Protein AF-A0A2D6B0T8-F1 (afdb_monomer_lite)

Structure (mmCIF, N/CA/C/O backbone):
data_AF-A0A2D6B0T8-F1
#
_entry.id   AF-A0A2D6B0T8-F1
#
loop_
_atom_site.group_PDB
_atom_site.id
_atom_site.type_symbol
_atom_site.label_atom_id
_atom_site.label_alt_id
_atom_site.label_comp_id
_atom_site.label_asym_id
_atom_site.label_entity_id
_atom_site.label_seq_id
_atom_site.pdbx_PDB_ins_code
_atom_site.Cartn_x
_atom_site.Cartn_y
_atom_site.Cartn_z
_atom_site.occupancy
_atom_site.B_iso_or_equiv
_atom_site.auth_seq_id
_atom_site.auth_comp_id
_atom_site.auth_asym_id
_atom_site.auth_atom_id
_atom_site.pdbx_PDB_model_num
ATOM 1 N N . MET A 1 1 ? 1.623 -26.929 58.818 1.00 30.45 1 MET A N 1
ATOM 2 C CA . MET A 1 1 ? 1.074 -25.916 59.739 1.00 30.45 1 MET A CA 1
ATOM 3 C C . MET A 1 1 ? -0.179 -25.364 59.092 1.00 30.45 1 MET A C 1
ATOM 5 O O . MET A 1 1 ? -0.051 -24.867 57.980 1.00 30.45 1 MET A O 1
ATOM 9 N N . PRO A 1 2 ? -1.366 -25.533 59.687 1.00 33.03 2 PRO A N 1
ATOM 10 C CA . PRO A 1 2 ? -2.569 -24.894 59.185 1.00 33.03 2 PRO A CA 1
ATOM 11 C C . PRO A 1 2 ? -2.596 -23.467 59.741 1.00 33.03 2 PRO A C 1
ATOM 13 O O . PRO A 1 2 ? -2.648 -23.282 60.954 1.00 33.03 2 PRO A O 1
ATOM 16 N N . THR A 1 3 ? -2.478 -22.462 58.880 1.00 31.92 3 THR A N 1
ATOM 17 C CA . THR A 1 3 ? -2.770 -21.075 59.255 1.00 31.92 3 THR A CA 1
ATOM 18 C C . THR A 1 3 ? -4.217 -20.792 58.892 1.00 31.92 3 THR A C 1
ATOM 20 O O . THR A 1 3 ? -4.552 -20.694 57.716 1.00 31.92 3 THR A O 1
ATOM 23 N N . ASP A 1 4 ? -5.029 -20.772 59.944 1.00 30.12 4 ASP A N 1
ATOM 24 C CA . ASP A 1 4 ? -6.315 -20.103 60.127 1.00 30.12 4 ASP A CA 1
ATOM 25 C C . ASP A 1 4 ? -6.975 -19.456 58.900 1.00 30.12 4 ASP A C 1
ATOM 27 O O . ASP A 1 4 ? -6.597 -18.384 58.427 1.00 30.12 4 ASP A O 1
ATOM 31 N N . SER A 1 5 ? -8.052 -20.102 58.463 1.00 32.97 5 SER A N 1
ATOM 32 C CA . SER A 1 5 ? -9.133 -19.556 57.653 1.00 32.97 5 SER A CA 1
ATOM 33 C C . SER A 1 5 ? -10.165 -18.879 58.565 1.00 32.97 5 SER A C 1
ATOM 35 O O . SER A 1 5 ? -11.234 -19.438 58.815 1.00 32.97 5 SER A O 1
ATOM 37 N N . THR A 1 6 ? -9.844 -17.703 59.107 1.00 32.09 6 THR A N 1
ATOM 38 C CA . THR A 1 6 ? -10.775 -16.936 59.949 1.00 32.09 6 THR A CA 1
ATOM 39 C C . THR A 1 6 ? -10.762 -15.443 59.601 1.00 32.09 6 THR A C 1
ATOM 41 O O . THR A 1 6 ? -9.806 -14.722 59.863 1.00 32.09 6 THR A O 1
ATOM 44 N N . ASN A 1 7 ? -11.883 -14.992 59.025 1.00 36.44 7 ASN A N 1
ATOM 45 C CA . ASN A 1 7 ? -12.397 -13.619 59.019 1.00 36.44 7 ASN A CA 1
ATOM 46 C C . ASN A 1 7 ? -11.460 -12.508 58.528 1.00 36.44 7 ASN A C 1
ATOM 48 O O . ASN A 1 7 ? -11.056 -11.627 59.288 1.00 36.44 7 ASN A O 1
ATOM 52 N N . VAL A 1 8 ? -11.252 -12.448 57.214 1.00 40.03 8 VAL A N 1
ATOM 53 C CA . VAL A 1 8 ? -11.070 -11.147 56.566 1.00 40.03 8 VAL A CA 1
ATOM 54 C C . VAL A 1 8 ? -12.461 -10.699 56.136 1.00 40.03 8 VAL A C 1
ATOM 56 O O . VAL A 1 8 ? -12.927 -11.075 55.070 1.00 40.03 8 VAL A O 1
ATOM 59 N N . LEU A 1 9 ? -13.137 -9.902 56.967 1.00 44.66 9 LEU A N 1
ATOM 60 C CA . LEU A 1 9 ? -14.107 -8.940 56.442 1.00 44.66 9 LEU A CA 1
ATOM 61 C C . LEU A 1 9 ? -13.313 -8.096 55.443 1.00 44.66 9 LEU A C 1
ATOM 63 O O . LEU A 1 9 ? -12.514 -7.243 55.843 1.00 44.66 9 LEU A O 1
ATOM 67 N N . ILE A 1 10 ? -13.405 -8.440 54.160 1.00 55.12 10 ILE A N 1
ATOM 68 C CA . ILE A 1 10 ? -12.682 -7.735 53.114 1.00 55.12 10 ILE A CA 1
ATOM 69 C C . ILE A 1 10 ? -13.299 -6.345 53.076 1.00 55.12 10 ILE A C 1
ATOM 71 O O . ILE A 1 10 ? -14.408 -6.152 52.592 1.00 55.12 10 ILE A O 1
ATOM 75 N N . ASP A 1 11 ? -12.575 -5.379 53.639 1.00 75.81 11 ASP A N 1
ATOM 76 C CA . ASP A 1 11 ? -12.868 -3.965 53.477 1.00 75.81 11 ASP A CA 1
ATOM 77 C C . ASP A 1 11 ? -13.049 -3.706 51.981 1.00 75.81 11 ASP A C 1
ATOM 79 O O . ASP A 1 11 ? -12.097 -3.795 51.196 1.00 75.81 11 ASP A O 1
ATOM 83 N N . PHE A 1 12 ? -14.289 -3.434 51.579 1.00 82.31 12 PHE A N 1
ATOM 84 C CA . PHE A 1 12 ? -14.646 -3.281 50.178 1.00 82.31 12 PHE A CA 1
ATOM 85 C C . PHE A 1 12 ? -13.827 -2.172 49.506 1.00 82.31 12 PHE A C 1
ATOM 87 O O . PHE A 1 12 ? -13.569 -2.241 48.306 1.00 82.31 12 PHE A O 1
ATOM 94 N N . LYS A 1 13 ? -13.331 -1.191 50.277 1.00 84.19 13 LYS A N 1
ATOM 95 C CA . LYS A 1 13 ? -12.446 -0.125 49.790 1.00 84.19 13 LYS A CA 1
ATOM 96 C C . LYS A 1 13 ? -11.093 -0.695 49.366 1.00 84.19 13 LYS A C 1
ATOM 98 O O . LYS A 1 13 ? -10.572 -0.326 48.316 1.00 84.19 13 LYS A O 1
ATOM 103 N N . LYS A 1 14 ? -10.537 -1.638 50.136 1.00 82.56 14 LYS A N 1
ATOM 104 C CA . LYS A 1 14 ? -9.300 -2.350 49.768 1.00 82.56 14 LYS A CA 1
ATOM 105 C C . LYS A 1 14 ? -9.521 -3.251 48.562 1.00 82.56 14 LYS A C 1
ATOM 107 O O . LYS A 1 14 ? -8.689 -3.243 47.661 1.00 82.56 14 LYS A O 1
ATOM 112 N N . TRP A 1 15 ? -10.641 -3.971 48.515 1.00 85.62 15 TRP A N 1
ATOM 113 C CA . TRP A 1 15 ? -10.968 -4.828 47.373 1.00 85.62 15 TRP A CA 1
ATOM 114 C C . TRP A 1 15 ? -11.042 -4.028 46.070 1.00 85.62 15 TRP A C 1
ATOM 116 O O . TRP A 1 15 ? -10.382 -4.377 45.095 1.00 85.62 15 TRP A O 1
ATOM 126 N N . ILE A 1 16 ? -11.754 -2.894 46.078 1.00 84.38 16 ILE A N 1
ATOM 127 C CA . ILE A 1 16 ? -11.833 -1.993 44.922 1.00 84.38 16 ILE A CA 1
ATOM 128 C C . ILE A 1 16 ? -10.436 -1.481 44.530 1.00 84.38 16 ILE A C 1
ATOM 130 O O . ILE A 1 16 ? -10.099 -1.459 43.348 1.00 84.38 16 ILE A O 1
ATOM 134 N N . LEU A 1 17 ? -9.607 -1.091 45.506 1.00 81.38 17 LEU A N 1
ATOM 135 C CA . LEU A 1 17 ? -8.272 -0.540 45.255 1.00 81.38 17 LEU A CA 1
ATOM 136 C C . LEU A 1 17 ? -7.312 -1.553 44.605 1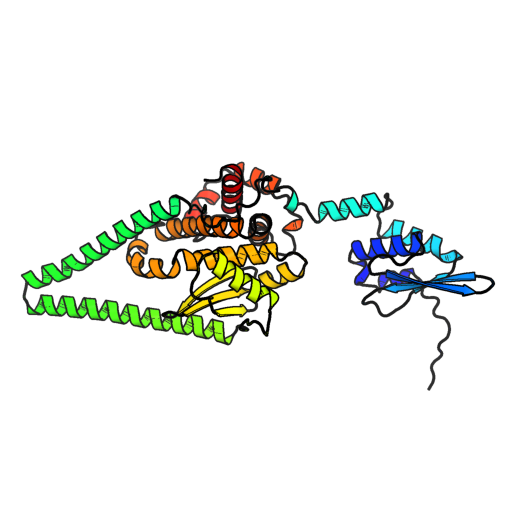.00 81.38 17 LEU A C 1
ATOM 138 O O . LEU A 1 17 ? -6.508 -1.174 43.751 1.00 81.38 17 LEU A O 1
ATOM 142 N N . PHE A 1 18 ? -7.370 -2.827 45.003 1.00 81.19 18 PHE A N 1
ATOM 143 C CA . PHE A 1 18 ? -6.498 -3.879 44.465 1.00 81.19 18 PHE A CA 1
ATOM 144 C C . PHE A 1 18 ? -7.042 -4.533 43.189 1.00 81.19 18 PHE A C 1
ATOM 146 O O . PHE A 1 18 ? -6.281 -5.147 42.429 1.00 81.19 18 PHE A O 1
ATOM 153 N N . ASN A 1 19 ? -8.321 -4.326 42.888 1.00 82.88 19 ASN A N 1
ATOM 154 C CA . ASN A 1 19 ? -8.950 -4.840 41.689 1.00 82.88 19 ASN A CA 1
ATOM 155 C C . ASN A 1 19 ? -8.640 -3.981 40.449 1.00 82.88 19 ASN A C 1
ATOM 157 O O . ASN A 1 19 ? -9.358 -3.052 40.076 1.00 82.88 19 ASN A O 1
ATOM 161 N N . LYS A 1 20 ? -7.567 -4.355 39.742 1.00 80.69 20 LYS A N 1
ATOM 162 C CA . LYS A 1 20 ? -7.127 -3.698 38.497 1.00 80.69 20 LYS A CA 1
ATOM 163 C C . LYS A 1 20 ? -8.172 -3.722 37.375 1.00 80.69 20 LYS A C 1
ATOM 165 O O . LYS A 1 20 ? -8.082 -2.885 36.474 1.00 80.69 20 LYS A O 1
ATOM 170 N N . GLN A 1 21 ? -9.150 -4.634 37.409 1.00 79.19 21 GLN A N 1
ATOM 171 C CA . GLN A 1 21 ? -10.216 -4.689 36.401 1.00 79.19 21 GLN A CA 1
ATOM 172 C C . GLN A 1 21 ? -11.109 -3.442 36.461 1.00 79.19 21 GLN A C 1
ATOM 174 O O . GLN A 1 21 ? -11.619 -3.014 35.429 1.00 79.19 21 GLN A O 1
ATOM 179 N N . LEU A 1 22 ? -11.224 -2.793 37.624 1.00 80.75 22 LEU A N 1
ATOM 180 C CA . LEU A 1 22 ? -12.015 -1.570 37.826 1.00 80.75 22 LEU A CA 1
ATOM 181 C C . LEU A 1 22 ? -11.358 -0.299 37.261 1.00 80.75 22 LEU A C 1
ATOM 183 O O . LEU A 1 22 ? -11.873 0.802 37.433 1.00 80.75 22 LEU A O 1
ATOM 187 N N . SER A 1 23 ? -10.234 -0.436 36.551 1.00 72.69 23 SER A N 1
ATOM 188 C CA . SER A 1 23 ? -9.694 0.638 35.708 1.00 72.69 23 SER A CA 1
ATOM 189 C C . SER A 1 23 ? -10.501 0.846 34.418 1.00 72.69 23 SER A C 1
ATOM 191 O O . SER A 1 23 ? -10.464 1.938 33.846 1.00 72.69 23 SER A O 1
ATOM 193 N N . ASP A 1 24 ? -11.246 -0.170 33.967 1.00 78.00 24 ASP A N 1
ATOM 194 C CA . ASP A 1 24 ? -12.199 -0.051 32.863 1.00 78.00 24 ASP A CA 1
ATOM 195 C C . ASP A 1 24 ? -13.562 0.414 33.395 1.00 78.00 24 ASP A C 1
ATOM 197 O O . ASP A 1 24 ? -14.160 -0.224 34.263 1.00 78.00 24 ASP A O 1
ATOM 201 N N . TYR A 1 25 ? -14.078 1.515 32.846 1.00 81.62 25 TYR A N 1
ATOM 202 C CA . TYR A 1 25 ? -15.366 2.085 33.240 1.00 81.62 25 TYR A CA 1
ATOM 203 C C . TYR A 1 25 ? -16.535 1.116 32.988 1.00 81.62 25 TYR A C 1
ATOM 205 O O . TYR A 1 25 ? -17.531 1.188 33.704 1.00 81.62 25 TYR A O 1
ATOM 213 N N . GLN A 1 26 ? -16.404 0.191 32.021 1.00 82.56 26 GLN A N 1
ATOM 214 C CA . GLN A 1 26 ? -17.383 -0.877 31.791 1.00 82.56 26 GLN A CA 1
ATOM 215 C C . GLN A 1 26 ? -17.471 -1.808 32.998 1.00 82.56 26 GLN A C 1
ATOM 217 O O . GLN A 1 26 ? -18.557 -2.106 33.472 1.00 82.56 26 GLN A O 1
ATOM 222 N N . ASN A 1 27 ? -16.325 -2.230 33.527 1.00 85.31 27 ASN A N 1
ATOM 223 C CA . ASN A 1 27 ? -16.273 -3.145 34.661 1.00 85.31 27 ASN A CA 1
ATOM 224 C C . ASN A 1 27 ? -16.797 -2.479 35.944 1.00 85.31 27 ASN A C 1
ATOM 226 O O . ASN A 1 27 ? -17.411 -3.146 36.771 1.00 85.31 27 ASN A O 1
ATOM 230 N N . VAL A 1 28 ? -16.581 -1.167 36.102 1.00 85.50 28 VAL A N 1
ATOM 231 C CA . VAL A 1 28 ? -17.161 -0.381 37.206 1.00 85.50 28 VAL A CA 1
ATOM 232 C C . VAL A 1 28 ? -18.682 -0.269 37.063 1.00 85.50 28 VAL A C 1
ATOM 234 O O . VAL A 1 28 ? -19.398 -0.433 38.049 1.00 85.50 28 VAL A O 1
ATOM 237 N N . PHE A 1 29 ? -19.180 -0.019 35.848 1.00 86.38 29 PHE A N 1
ATOM 238 C CA . PHE A 1 29 ? -20.616 0.015 35.562 1.00 86.38 29 PHE A CA 1
ATOM 239 C C . PHE A 1 29 ? -21.279 -1.340 35.824 1.00 86.38 29 PHE A C 1
ATOM 241 O O . PHE A 1 29 ? -22.279 -1.400 36.537 1.00 86.38 29 PHE A O 1
ATOM 248 N N . ASP A 1 30 ? -20.686 -2.421 35.310 1.00 86.69 30 ASP A N 1
ATOM 249 C CA . ASP A 1 30 ? -21.180 -3.786 35.482 1.00 86.69 30 ASP A CA 1
ATOM 250 C C . ASP A 1 30 ? -21.247 -4.162 36.967 1.00 86.69 30 ASP A C 1
ATOM 252 O O . ASP A 1 30 ? -22.259 -4.685 37.428 1.00 86.69 30 ASP A O 1
ATOM 256 N N . LEU A 1 31 ? -20.205 -3.824 37.737 1.00 87.94 31 LEU A N 1
ATOM 257 C CA . LEU A 1 31 ? -20.165 -4.025 39.185 1.00 87.94 31 LEU A CA 1
ATOM 258 C C . LEU A 1 31 ? -21.269 -3.244 39.902 1.00 87.94 31 LEU A C 1
ATOM 260 O O . LEU A 1 31 ? -21.985 -3.807 40.731 1.00 87.94 31 LEU A O 1
ATOM 264 N N . TYR A 1 32 ? -21.428 -1.959 39.578 1.00 87.75 32 TYR A N 1
ATOM 265 C CA . TYR A 1 32 ? -22.453 -1.125 40.192 1.00 87.75 32 TYR A CA 1
ATOM 266 C C . TYR A 1 32 ? -23.863 -1.663 39.890 1.00 87.75 32 TYR A C 1
ATOM 268 O O . TYR A 1 32 ? -24.665 -1.838 40.809 1.00 87.75 32 TYR A O 1
ATOM 276 N N . LYS A 1 33 ? -24.161 -1.985 38.623 1.00 87.62 33 LYS A N 1
ATOM 277 C CA . LYS A 1 33 ? -25.467 -2.523 38.211 1.00 87.62 33 LYS A CA 1
ATOM 278 C C . LYS A 1 33 ? -25.736 -3.898 38.796 1.00 87.62 33 LYS A C 1
ATOM 280 O O . LYS A 1 33 ? -26.871 -4.152 39.198 1.00 87.62 33 LYS A O 1
ATOM 285 N N . ALA A 1 34 ? -24.718 -4.753 38.891 1.00 86.44 34 ALA A N 1
ATOM 286 C CA . ALA A 1 34 ? -24.867 -6.060 39.508 1.00 86.44 34 ALA A CA 1
ATOM 287 C C . ALA A 1 34 ? -25.347 -5.922 40.959 1.00 86.44 34 ALA A C 1
ATOM 289 O O . ALA A 1 34 ? -26.369 -6.498 41.341 1.00 86.44 34 ALA A O 1
ATOM 290 N N . VAL A 1 35 ? -24.653 -5.098 41.751 1.00 86.25 35 VAL A N 1
ATOM 291 C CA . VAL A 1 35 ? -24.955 -4.908 43.177 1.00 86.25 35 VAL A CA 1
ATOM 292 C C . VAL A 1 35 ? -26.275 -4.157 43.389 1.00 86.25 35 VAL A C 1
ATOM 294 O O . VAL A 1 35 ? -27.063 -4.553 44.246 1.00 86.25 35 VAL A O 1
ATOM 297 N N . GLU A 1 36 ? -26.572 -3.134 42.582 1.00 86.94 36 GLU A N 1
ATOM 298 C CA . GLU A 1 36 ? -27.838 -2.385 42.646 1.00 86.94 36 GLU A CA 1
ATOM 299 C C . GLU A 1 36 ? -29.053 -3.271 42.324 1.00 86.94 36 GLU A C 1
ATOM 301 O O . GLU A 1 36 ? -30.069 -3.220 43.016 1.00 86.94 36 GLU A O 1
ATOM 306 N N . GLN A 1 37 ? -28.952 -4.115 41.292 1.00 85.19 37 GLN A N 1
ATOM 307 C CA . GLN A 1 37 ? -30.053 -4.972 40.838 1.00 85.19 37 GLN A CA 1
ATOM 308 C C . GLN A 1 37 ? -30.110 -6.322 41.562 1.00 85.19 37 GLN A C 1
ATOM 310 O O . GLN A 1 37 ? -31.056 -7.086 41.346 1.00 85.19 37 GLN A O 1
ATOM 315 N N . ARG A 1 38 ? -29.106 -6.626 42.398 1.00 81.81 38 ARG A N 1
ATOM 316 C CA . ARG A 1 38 ? -28.896 -7.924 43.061 1.00 81.81 38 ARG A CA 1
ATOM 317 C C . ARG A 1 38 ? -28.948 -9.106 42.082 1.00 81.81 38 ARG A C 1
ATOM 319 O O . ARG A 1 38 ? -29.508 -10.159 42.387 1.00 81.81 38 ARG A O 1
ATOM 326 N N . LYS A 1 39 ? -28.405 -8.914 40.879 1.00 83.75 39 LYS A N 1
ATOM 327 C CA . LYS A 1 39 ? -28.336 -9.917 39.804 1.00 83.75 39 LYS A CA 1
ATOM 328 C C . LYS A 1 39 ? -26.991 -9.829 39.102 1.00 83.75 39 LYS A C 1
ATOM 330 O O . LYS A 1 39 ? -26.463 -8.735 38.959 1.00 83.75 39 LYS A O 1
ATOM 335 N N . SER A 1 40 ? -26.466 -10.954 38.627 1.00 84.06 40 SER A N 1
ATOM 336 C CA . SER A 1 40 ? -25.253 -10.958 37.803 1.00 84.06 40 SER A CA 1
ATOM 337 C C . SER A 1 40 ? -25.419 -10.029 36.594 1.00 84.06 40 SER A C 1
ATOM 339 O O . SER A 1 40 ? -26.460 -10.048 35.930 1.00 84.06 40 SER A O 1
ATOM 341 N N . HIS A 1 41 ? -24.404 -9.212 36.316 1.00 82.00 41 HIS A N 1
ATOM 342 C CA . HIS A 1 41 ? -24.410 -8.234 35.230 1.00 82.00 41 HIS A CA 1
ATOM 343 C C . HIS A 1 41 ? -23.027 -8.176 34.578 1.00 82.00 41 HIS A C 1
ATOM 345 O O . HIS A 1 41 ? -22.017 -8.011 35.260 1.00 82.00 41 HIS A O 1
ATOM 351 N N . GLY A 1 42 ? -22.982 -8.315 33.250 1.00 83.25 42 GLY A N 1
ATOM 352 C CA . GLY A 1 42 ? -21.732 -8.303 32.489 1.00 83.25 42 GLY A CA 1
ATOM 353 C C . GLY A 1 42 ? -20.737 -9.355 32.988 1.00 83.25 42 GLY A C 1
ATOM 354 O O . GLY A 1 42 ? -21.059 -10.540 33.039 1.00 83.25 42 GLY A O 1
ATOM 355 N N . LYS A 1 43 ? -19.532 -8.906 33.358 1.00 81.00 43 LYS A N 1
ATOM 356 C CA . LYS A 1 43 ? -18.435 -9.756 33.869 1.00 81.00 43 LYS A CA 1
ATOM 357 C C . LYS A 1 43 ? -18.466 -9.994 35.383 1.00 81.00 43 LYS A C 1
ATOM 359 O O . LYS A 1 43 ? -17.483 -10.480 35.949 1.00 81.00 43 LYS A O 1
ATOM 364 N N . VAL A 1 44 ? -19.545 -9.590 36.049 1.00 83.12 44 VAL A N 1
ATOM 365 C CA . VAL A 1 44 ? -19.708 -9.701 37.500 1.00 83.12 44 VAL A CA 1
ATOM 366 C C . VAL A 1 44 ? -20.808 -10.711 37.802 1.00 83.12 44 VAL A C 1
ATOM 368 O O . VAL A 1 44 ? -21.974 -10.518 37.449 1.00 83.12 44 VAL A O 1
ATOM 371 N N . GLU A 1 45 ? -20.422 -11.796 38.463 1.00 82.75 45 GLU A N 1
ATOM 372 C CA . GLU A 1 45 ? -21.310 -12.853 38.924 1.00 82.75 45 GLU A CA 1
ATOM 373 C C . GLU A 1 45 ? -21.639 -12.646 40.405 1.00 82.75 45 GLU A C 1
ATOM 375 O O . GLU A 1 45 ? -20.753 -12.417 41.232 1.00 82.75 45 GLU A O 1
ATOM 380 N N . LEU A 1 46 ? -22.931 -12.702 40.734 1.00 79.69 46 LEU A N 1
ATOM 381 C CA . LEU A 1 46 ? -23.413 -12.596 42.105 1.00 79.69 46 LEU A CA 1
ATOM 382 C C . LEU A 1 46 ? -23.939 -13.937 42.595 1.00 79.69 46 LEU A C 1
ATOM 384 O O . LEU A 1 46 ? -24.856 -14.508 42.002 1.00 79.69 46 LEU A O 1
ATOM 388 N N . LEU A 1 47 ? -23.410 -14.382 43.730 1.00 76.75 47 LEU A N 1
ATOM 389 C CA . LEU A 1 47 ? -23.931 -15.517 44.478 1.00 76.75 47 LEU A CA 1
ATOM 390 C C . LEU A 1 47 ? -24.631 -14.984 45.732 1.00 76.75 47 LEU A C 1
ATOM 392 O O . LEU A 1 47 ? -24.055 -14.231 46.518 1.00 76.75 47 LEU A O 1
ATOM 396 N N . LEU A 1 48 ? -25.907 -15.340 45.879 1.00 69.75 48 LEU A N 1
ATOM 397 C CA . LEU A 1 48 ? -26.740 -14.952 47.015 1.00 69.75 48 LEU A CA 1
ATOM 398 C C . LEU A 1 48 ? -26.694 -16.059 48.063 1.00 69.75 48 LEU A C 1
ATOM 400 O O . LEU A 1 48 ? -27.183 -17.162 47.811 1.00 69.75 48 LEU A O 1
ATOM 404 N N . GLU A 1 49 ? -26.160 -15.752 49.240 1.00 65.81 49 GLU A N 1
ATOM 405 C CA . GLU A 1 49 ? -26.177 -16.663 50.379 1.00 65.81 49 GLU A CA 1
ATOM 406 C C . GLU A 1 49 ? -27.223 -16.172 51.391 1.00 65.81 49 GLU A C 1
ATOM 408 O O . GLU A 1 49 ? -27.122 -15.076 51.946 1.00 65.81 49 GLU A O 1
ATOM 413 N N . ARG A 1 50 ? -28.289 -16.962 51.580 1.00 56.34 50 ARG A N 1
ATOM 414 C CA . ARG A 1 50 ? -29.356 -16.680 52.553 1.00 56.34 50 ARG A CA 1
ATOM 415 C C . ARG A 1 50 ? -29.150 -17.527 53.798 1.00 56.34 50 ARG A C 1
ATOM 417 O O . ARG A 1 50 ? -29.348 -18.737 53.736 1.00 56.34 50 ARG A O 1
ATOM 424 N N . ASN A 1 51 ? -28.850 -16.881 54.921 1.00 52.44 51 ASN A N 1
ATOM 425 C CA . ASN A 1 51 ? -29.013 -17.470 56.248 1.00 52.44 51 ASN A CA 1
ATOM 426 C C . ASN A 1 51 ? -30.242 -16.865 56.941 1.00 52.44 51 ASN A C 1
ATOM 428 O O . ASN A 1 51 ? -30.683 -15.776 56.588 1.00 52.44 51 ASN A O 1
ATOM 432 N N . GLU A 1 52 ? -30.809 -17.572 57.924 1.00 48.34 52 GLU A N 1
ATOM 433 C CA . GLU A 1 52 ? -32.098 -17.255 58.577 1.00 48.34 52 GLU A CA 1
ATOM 434 C C . GLU A 1 52 ? -32.193 -15.853 59.223 1.00 48.34 52 GLU A C 1
ATOM 436 O O . GLU A 1 52 ? -33.282 -15.447 59.627 1.00 48.34 52 GLU A O 1
ATOM 441 N N . LEU A 1 53 ? -31.087 -15.103 59.306 1.00 51.00 53 LEU A N 1
ATOM 442 C CA . LEU A 1 53 ? -31.015 -13.776 59.925 1.00 51.00 53 LEU A CA 1
ATOM 443 C C . LEU A 1 53 ? -30.333 -12.692 59.064 1.00 51.00 53 LEU A C 1
ATOM 445 O O . LEU A 1 53 ? -30.529 -11.525 59.377 1.00 51.00 53 LEU A O 1
ATOM 449 N N . ASP A 1 54 ? -29.619 -13.032 57.978 1.00 56.91 54 ASP A N 1
ATOM 450 C CA . ASP A 1 54 ? -28.892 -12.058 57.141 1.00 56.91 54 ASP A CA 1
ATOM 451 C C . ASP A 1 54 ? -28.757 -12.503 55.668 1.00 56.91 54 ASP A C 1
ATOM 453 O O . ASP A 1 54 ? -28.501 -13.674 55.368 1.00 56.91 54 ASP A O 1
ATOM 457 N N . GLU A 1 55 ? -28.915 -11.550 54.737 1.00 64.75 55 GLU A N 1
ATOM 458 C CA . GLU A 1 55 ? -28.606 -11.723 53.308 1.00 64.75 55 GLU A CA 1
ATOM 459 C C . GLU A 1 55 ? -27.173 -11.237 53.033 1.00 64.75 55 GLU A C 1
ATOM 461 O O . GLU A 1 55 ? -26.910 -10.032 53.093 1.00 64.75 55 GLU A O 1
ATOM 466 N N . ASN A 1 56 ? -26.269 -12.161 52.688 1.00 73.62 56 ASN A N 1
ATOM 467 C CA . ASN A 1 56 ? -24.905 -11.842 52.263 1.00 73.62 56 ASN A CA 1
ATOM 468 C C . ASN A 1 56 ? -24.776 -11.961 50.736 1.00 73.62 56 ASN A C 1
ATOM 470 O O . ASN A 1 56 ? -25.286 -12.895 50.109 1.00 73.62 56 ASN A O 1
ATOM 474 N N . LEU A 1 57 ? -24.090 -10.990 50.133 1.00 79.31 57 LEU A N 1
ATOM 475 C CA . LEU A 1 57 ? -23.812 -10.918 48.701 1.00 79.31 57 LEU A CA 1
ATOM 476 C C . LEU A 1 57 ? -22.345 -11.249 48.450 1.00 79.31 57 LEU A C 1
ATOM 478 O O . LEU A 1 57 ? -21.463 -10.508 48.878 1.00 79.31 57 LEU A O 1
ATOM 482 N N . ILE A 1 58 ? -22.094 -12.335 47.722 1.00 81.69 58 ILE A N 1
ATOM 483 C CA . ILE A 1 58 ? -20.752 -12.709 47.279 1.00 81.69 58 ILE A CA 1
ATOM 484 C C . ILE A 1 58 ? -20.589 -12.247 45.832 1.00 81.69 58 ILE A C 1
ATOM 486 O O . ILE A 1 58 ? -21.303 -12.698 44.934 1.00 81.69 58 ILE A O 1
ATOM 490 N N . ILE A 1 59 ? -19.646 -11.336 45.615 1.00 83.19 59 ILE A N 1
ATOM 491 C CA . ILE A 1 59 ? -19.309 -10.769 44.312 1.00 83.19 59 ILE A CA 1
ATOM 492 C C . ILE A 1 59 ? -18.076 -11.487 43.775 1.00 83.19 59 ILE A C 1
ATOM 494 O O . ILE A 1 59 ? -17.001 -11.423 44.375 1.00 83.19 59 ILE A O 1
ATOM 498 N N . GLN A 1 60 ? -18.217 -12.123 42.616 1.00 83.75 60 GLN A N 1
ATOM 499 C CA . GLN A 1 60 ? -17.109 -12.681 41.847 1.00 83.75 60 GLN A CA 1
ATOM 500 C C . GLN A 1 60 ? -16.988 -11.934 40.520 1.00 83.75 60 GLN A C 1
ATOM 502 O O . GLN A 1 60 ? -17.986 -11.639 39.865 1.00 83.75 60 GLN A O 1
ATOM 507 N N . GLN A 1 61 ? -15.763 -11.603 40.118 1.00 80.88 61 GLN A N 1
ATOM 508 C CA . GLN A 1 61 ? -15.512 -10.908 38.860 1.00 80.88 61 GLN A CA 1
ATOM 509 C C . GLN A 1 61 ? -14.600 -11.738 37.967 1.00 80.88 61 GLN A C 1
ATOM 511 O O . GLN A 1 61 ? -13.576 -12.263 38.403 1.00 80.88 61 GLN A O 1
ATOM 516 N N . GLU A 1 62 ? -14.958 -11.826 36.691 1.00 77.25 62 GLU A N 1
ATOM 517 C CA . GLU A 1 62 ? -14.169 -12.543 35.699 1.00 77.25 62 GLU A CA 1
ATOM 518 C C . GLU A 1 62 ? -12.732 -11.985 35.642 1.00 77.25 62 GLU A C 1
ATOM 520 O O . GLU A 1 62 ? -12.519 -10.777 35.517 1.00 77.25 62 GLU A O 1
ATOM 525 N N . ASN A 1 63 ? -11.729 -12.867 35.704 1.00 76.00 63 ASN A N 1
ATOM 526 C CA . ASN A 1 63 ? -10.301 -12.514 35.740 1.00 76.00 63 ASN A CA 1
ATOM 527 C C . ASN A 1 63 ? -9.846 -11.734 36.995 1.00 76.00 63 ASN A C 1
ATOM 529 O O . ASN A 1 63 ? -8.829 -11.029 36.946 1.00 76.00 63 ASN A O 1
ATOM 533 N N . TYR A 1 64 ? -10.560 -11.874 38.118 1.00 79.88 64 TYR A N 1
ATOM 534 C CA . TYR A 1 64 ? -10.111 -11.454 39.445 1.00 79.88 64 TYR A CA 1
ATOM 535 C C . TYR A 1 64 ? -10.367 -12.567 40.474 1.00 79.88 64 TYR A C 1
ATOM 537 O O . TYR A 1 64 ? -11.482 -13.057 40.609 1.00 79.88 64 TYR A O 1
ATOM 545 N N . ASN A 1 65 ? -9.319 -13.001 41.181 1.00 76.75 65 ASN A N 1
ATOM 546 C CA . ASN A 1 65 ? -9.368 -14.233 41.982 1.00 76.75 65 ASN A CA 1
ATOM 547 C C . ASN A 1 65 ? -9.986 -14.057 43.378 1.00 76.75 65 ASN A C 1
ATOM 549 O O . ASN A 1 65 ? -10.325 -15.051 44.013 1.00 76.75 65 ASN A O 1
ATOM 553 N N . GLU A 1 66 ? -10.088 -12.828 43.887 1.00 80.25 66 GLU A N 1
ATOM 554 C CA . GLU A 1 66 ? -10.605 -12.574 45.235 1.00 80.25 66 GLU A CA 1
ATOM 555 C C . GLU A 1 66 ? -12.093 -12.219 45.163 1.00 80.25 66 GLU A C 1
ATOM 557 O O . GLU A 1 66 ? -12.467 -11.214 44.556 1.00 80.25 66 GLU A O 1
ATOM 562 N N . ALA A 1 67 ? -12.944 -13.023 45.798 1.00 81.94 67 ALA A N 1
ATOM 563 C CA . ALA A 1 67 ? -14.358 -12.697 45.961 1.00 81.94 67 ALA A CA 1
ATOM 564 C C . ALA A 1 67 ? -14.537 -11.606 47.029 1.00 81.94 67 ALA A C 1
ATOM 566 O O . ALA A 1 67 ? -13.772 -11.555 47.991 1.00 81.94 67 ALA A O 1
ATOM 567 N N . LEU A 1 68 ? -15.538 -10.740 46.865 1.00 83.19 68 LEU A N 1
ATOM 568 C CA . LEU A 1 68 ? -15.930 -9.758 47.878 1.00 83.19 68 LEU A CA 1
ATOM 569 C C . LEU A 1 68 ? -17.235 -10.197 48.532 1.00 83.19 68 LEU A C 1
ATOM 571 O O . LEU A 1 68 ? -18.233 -10.387 47.843 1.00 83.19 68 LEU A O 1
ATOM 575 N N . GLU A 1 69 ? -17.236 -10.307 49.855 1.00 81.81 69 GLU A N 1
ATOM 576 C CA . GLU A 1 69 ? -18.439 -10.572 50.641 1.00 81.81 69 GLU A CA 1
ATOM 577 C C . GLU A 1 69 ? -18.975 -9.254 51.210 1.00 81.81 69 GLU A C 1
ATOM 579 O O . GLU A 1 69 ? -18.280 -8.548 51.943 1.00 81.81 69 GLU A O 1
ATOM 584 N N . LEU A 1 70 ? -20.212 -8.904 50.859 1.00 80.69 70 LEU A N 1
ATOM 585 C CA . LEU A 1 70 ? -20.920 -7.735 51.376 1.00 80.69 70 LEU A CA 1
ATOM 586 C C . LEU A 1 70 ? -22.103 -8.179 52.235 1.00 80.69 70 LEU A C 1
ATOM 588 O O . LEU A 1 70 ? -22.984 -8.900 51.766 1.00 80.69 70 LEU A O 1
ATOM 592 N N . SER A 1 71 ? -22.152 -7.692 53.474 1.00 78.88 71 SER A N 1
ATOM 593 C CA . SER A 1 71 ? -23.333 -7.810 54.330 1.00 78.88 71 SER A CA 1
ATOM 594 C C . SER A 1 71 ? -24.428 -6.829 53.905 1.00 78.88 71 SER A C 1
ATOM 596 O O . SER A 1 71 ? -24.150 -5.779 53.317 1.00 78.88 71 SER A O 1
ATOM 598 N N . SER A 1 72 ? -25.674 -7.148 54.252 1.00 71.00 72 SER A N 1
ATOM 599 C CA . SER A 1 72 ? -26.870 -6.329 54.004 1.00 71.00 72 SER A CA 1
ATOM 600 C C . SER A 1 72 ? -26.705 -4.849 54.408 1.00 71.00 72 SER A C 1
ATOM 602 O O . SER A 1 72 ? -27.127 -3.955 53.669 1.00 71.00 72 SER A O 1
ATOM 604 N N . GLU A 1 73 ? -26.030 -4.586 55.530 1.00 71.50 73 GLU A N 1
ATOM 605 C CA . GLU A 1 73 ? -25.747 -3.244 56.060 1.00 71.50 73 GLU A CA 1
ATOM 606 C C . GLU A 1 73 ? -24.715 -2.467 55.219 1.00 71.50 73 GLU A C 1
ATOM 608 O O . GLU A 1 73 ? -24.841 -1.254 55.040 1.00 71.50 73 GLU A O 1
ATOM 613 N N . ASN A 1 74 ? -23.737 -3.161 54.627 1.00 80.56 74 ASN A N 1
ATOM 614 C CA . ASN A 1 74 ? -22.613 -2.550 53.909 1.00 80.56 74 ASN A CA 1
ATOM 615 C C . ASN A 1 74 ? -22.898 -2.277 52.423 1.00 80.56 74 ASN A C 1
ATOM 617 O O . ASN A 1 74 ? -22.170 -1.511 51.791 1.00 80.56 74 ASN A O 1
ATOM 621 N N . ILE A 1 75 ? -23.959 -2.853 51.846 1.00 81.50 75 ILE A N 1
ATOM 622 C CA . ILE A 1 75 ? -24.322 -2.654 50.427 1.00 81.50 75 ILE A CA 1
ATOM 623 C C . ILE A 1 75 ? -24.575 -1.173 50.120 1.00 81.50 75 ILE A C 1
ATOM 625 O O . ILE A 1 75 ? -24.135 -0.659 49.090 1.00 81.50 75 ILE A O 1
ATOM 629 N N . SER A 1 76 ? -25.273 -0.476 51.019 1.00 81.56 76 SER A N 1
ATOM 630 C CA . SER A 1 76 ? -25.595 0.942 50.830 1.00 81.56 76 SER A CA 1
ATOM 631 C C . SER A 1 76 ? -24.337 1.815 50.875 1.00 81.56 76 SER A C 1
ATOM 633 O O . SER A 1 76 ? -24.193 2.718 50.051 1.00 81.56 76 SER A O 1
ATOM 635 N N . GLU A 1 77 ? -23.401 1.517 51.786 1.00 84.19 77 GLU A N 1
ATOM 636 C CA . GLU A 1 77 ? -22.112 2.219 51.876 1.00 84.19 77 GLU A CA 1
ATOM 637 C C . GLU A 1 77 ? -21.234 1.931 50.648 1.00 84.19 77 GLU A C 1
ATOM 639 O O . GLU A 1 77 ? -20.630 2.845 50.087 1.00 84.19 77 GLU A O 1
ATOM 644 N N . PHE A 1 78 ? -21.223 0.685 50.169 1.00 85.75 78 PHE A N 1
ATOM 645 C CA . PHE A 1 78 ? -20.493 0.275 48.971 1.00 85.75 78 PHE A CA 1
ATOM 646 C C . PHE A 1 78 ? -20.965 1.013 47.710 1.00 85.75 78 PHE A C 1
ATOM 648 O O . PHE A 1 78 ? -20.154 1.570 46.967 1.00 85.75 78 PHE A O 1
ATOM 655 N N . LEU A 1 79 ? -22.282 1.060 47.476 1.00 85.81 79 LEU A N 1
ATOM 656 C CA . LEU A 1 79 ? -22.857 1.765 46.326 1.00 85.81 79 LEU A CA 1
ATOM 657 C C . LEU A 1 79 ? -22.605 3.277 46.404 1.00 85.81 79 LEU A C 1
ATOM 659 O O . LEU A 1 79 ? -22.308 3.897 45.381 1.00 85.81 79 LEU A O 1
ATOM 663 N N . ALA A 1 80 ? -22.685 3.869 47.601 1.00 84.75 80 ALA A N 1
ATOM 664 C CA . ALA A 1 80 ? -22.352 5.276 47.815 1.00 84.75 80 ALA A CA 1
ATOM 665 C C . ALA A 1 80 ? -20.871 5.560 47.513 1.00 84.75 80 ALA A C 1
ATOM 667 O O . ALA A 1 80 ? -20.561 6.513 46.801 1.00 84.75 80 ALA A O 1
ATOM 668 N N . TYR A 1 81 ? -19.969 4.686 47.964 1.00 85.44 81 TYR A N 1
ATOM 669 C CA . TYR A 1 81 ? -18.535 4.801 47.713 1.00 85.44 81 TYR A CA 1
ATOM 670 C C . TYR A 1 81 ? -18.194 4.728 46.215 1.00 85.44 81 TYR A C 1
ATOM 672 O O . TYR A 1 81 ? -17.422 5.546 45.710 1.00 85.44 81 TYR A O 1
ATOM 680 N N . LEU A 1 82 ? -18.804 3.795 45.473 1.00 84.94 82 LEU A N 1
ATOM 681 C CA . LEU A 1 82 ? -18.643 3.721 44.016 1.00 84.94 82 LEU A CA 1
ATOM 682 C C . LEU A 1 82 ? -19.167 4.985 43.318 1.00 84.94 82 LEU A C 1
ATOM 684 O O . LEU A 1 82 ? -18.513 5.495 42.404 1.00 84.94 82 LEU A O 1
ATOM 688 N N . LYS A 1 83 ? -20.313 5.521 43.764 1.00 85.19 83 LYS A N 1
ATOM 689 C CA . LYS A 1 83 ? -20.878 6.765 43.219 1.00 85.19 83 LYS A CA 1
ATOM 690 C C . LYS A 1 83 ? -19.949 7.958 43.385 1.00 85.19 83 LYS A C 1
ATOM 692 O O . LYS A 1 83 ? -19.691 8.669 42.413 1.00 85.19 83 LYS A O 1
ATOM 697 N N . GLU A 1 84 ? -19.433 8.128 44.595 1.00 84.31 84 GLU A N 1
ATOM 698 C CA . GLU A 1 84 ? -18.612 9.272 44.973 1.00 84.31 84 GLU A CA 1
ATOM 699 C C . GLU A 1 84 ? -17.237 9.243 44.299 1.00 84.31 84 GLU A C 1
ATOM 701 O O . GLU A 1 84 ? -16.787 10.254 43.759 1.00 84.31 84 GLU A O 1
ATOM 706 N N . HIS A 1 85 ? -16.578 8.082 44.285 1.00 82.19 85 HIS A N 1
ATOM 707 C CA . HIS A 1 85 ? -15.181 7.992 43.861 1.00 82.19 85 HIS A CA 1
ATOM 708 C C . HIS A 1 85 ? -14.981 7.576 42.401 1.00 82.19 85 HIS A C 1
ATOM 710 O O . HIS A 1 85 ? -13.940 7.895 41.826 1.00 82.19 85 HIS A O 1
ATOM 716 N N . TYR A 1 86 ? -15.951 6.891 41.787 1.00 79.62 86 TYR A N 1
ATOM 717 C CA . TYR A 1 86 ? -15.778 6.300 40.454 1.00 79.62 86 TYR A CA 1
ATOM 718 C C . TYR A 1 86 ? -16.829 6.756 39.430 1.00 79.62 86 TYR A C 1
ATOM 720 O O . TYR A 1 86 ? -16.507 6.859 38.245 1.00 79.62 86 TYR A O 1
ATOM 728 N N . LEU A 1 87 ? -18.055 7.081 39.862 1.00 79.00 87 LEU A N 1
ATOM 729 C CA . LEU A 1 87 ? -19.191 7.377 38.966 1.00 79.00 87 LEU A CA 1
ATOM 730 C C . LEU A 1 87 ? -19.615 8.863 38.964 1.00 79.00 87 LEU A C 1
ATOM 732 O O . LEU A 1 87 ? -20.640 9.218 38.389 1.00 79.00 87 LEU A O 1
ATOM 736 N N . ALA A 1 88 ? -18.808 9.748 39.562 1.00 72.94 88 ALA A N 1
ATOM 737 C CA . ALA A 1 88 ? -18.937 11.210 39.489 1.00 72.94 88 ALA A CA 1
ATOM 738 C C . ALA A 1 88 ? -20.305 11.799 39.917 1.00 72.94 88 ALA A C 1
ATOM 740 O O . ALA A 1 88 ? -20.652 12.899 39.486 1.00 72.94 88 ALA A O 1
ATOM 741 N N . ASN A 1 89 ? -21.066 11.109 40.779 1.00 67.44 89 ASN A N 1
ATOM 742 C CA . ASN A 1 89 ? -22.357 11.564 41.330 1.00 67.44 89 ASN A CA 1
ATOM 743 C C . ASN A 1 89 ? -23.442 11.954 40.296 1.00 67.44 89 ASN A C 1
ATOM 745 O O . ASN A 1 89 ? -24.316 12.767 40.600 1.00 67.44 89 ASN A O 1
ATOM 749 N N . GLN A 1 90 ? -23.408 11.391 39.087 1.00 69.19 90 GLN A N 1
ATOM 750 C CA . GLN A 1 90 ? -24.447 11.579 38.062 1.00 69.19 90 GLN A CA 1
ATOM 751 C C . GLN A 1 90 ? -25.396 10.372 37.996 1.00 69.19 90 GLN A C 1
ATOM 753 O O . GLN A 1 90 ? -25.170 9.360 38.667 1.00 69.19 90 GLN A O 1
ATOM 758 N N . ASP A 1 91 ? -26.466 10.476 37.200 1.00 81.44 91 ASP A N 1
ATOM 759 C CA . ASP A 1 91 ? -27.232 9.292 36.807 1.00 81.44 91 ASP A CA 1
ATOM 760 C C . ASP A 1 91 ? -26.284 8.299 36.116 1.00 81.44 91 ASP A C 1
ATOM 762 O O . ASP A 1 91 ? -25.499 8.672 35.246 1.00 81.44 91 ASP A O 1
ATOM 766 N N . ILE A 1 92 ? -26.277 7.046 36.570 1.00 79.50 92 ILE A N 1
ATOM 767 C CA . ILE A 1 92 ? -25.250 6.068 36.180 1.00 79.50 92 ILE A CA 1
ATOM 768 C C . ILE A 1 92 ? -25.450 5.580 34.753 1.00 79.50 92 ILE A C 1
ATOM 770 O O . ILE A 1 92 ? -24.468 5.275 34.073 1.00 79.50 92 ILE A O 1
ATOM 774 N N . ASP A 1 93 ? -26.701 5.533 34.295 1.00 80.06 93 ASP A N 1
ATOM 775 C CA . ASP A 1 93 ? -27.013 5.176 32.921 1.00 80.06 93 ASP A CA 1
ATOM 776 C C . ASP A 1 93 ? -26.599 6.326 31.988 1.00 80.06 93 ASP A C 1
ATOM 778 O O . ASP A 1 93 ? -25.922 6.077 30.991 1.00 80.06 93 ASP A O 1
ATOM 782 N N . GLU A 1 94 ? -26.861 7.587 32.355 1.00 78.06 94 GLU A N 1
ATOM 783 C CA . GLU A 1 94 ? -26.344 8.756 31.620 1.00 78.06 94 GLU A CA 1
ATOM 784 C C . GLU A 1 94 ? -24.810 8.852 31.648 1.00 78.06 94 GLU A C 1
ATOM 786 O O . GLU A 1 94 ? -24.183 9.135 30.624 1.00 78.06 94 GLU A O 1
ATOM 791 N N . TRP A 1 95 ? -24.175 8.575 32.791 1.00 82.00 95 TRP A N 1
ATOM 792 C CA . TRP A 1 95 ? -22.717 8.552 32.933 1.00 82.00 95 TRP A CA 1
ATOM 793 C C . TRP A 1 95 ? -22.092 7.500 32.013 1.00 82.00 95 TRP A C 1
ATOM 795 O O . TRP A 1 95 ? -21.132 7.786 31.290 1.00 82.00 95 TRP A O 1
ATOM 805 N N . PHE A 1 96 ? -22.655 6.290 31.997 1.00 79.62 96 PHE A N 1
ATOM 806 C CA . PHE A 1 96 ? -22.173 5.194 31.165 1.00 79.62 96 PHE A CA 1
ATOM 807 C C . PHE A 1 96 ? -22.400 5.463 29.675 1.00 79.62 96 PHE A C 1
ATOM 809 O O . PHE A 1 96 ? -21.491 5.245 28.864 1.00 79.62 96 PHE A O 1
ATOM 816 N N . LEU A 1 97 ? -23.564 6.010 29.311 1.00 73.50 97 LEU A N 1
ATOM 817 C CA . LEU A 1 97 ? -23.849 6.469 27.952 1.00 73.50 97 LEU A CA 1
ATOM 818 C C . LEU A 1 97 ? -22.861 7.558 27.523 1.00 73.50 97 LEU A C 1
ATOM 820 O O . LEU A 1 97 ? -22.252 7.431 26.465 1.00 73.50 97 LEU A O 1
ATOM 824 N N . GLY A 1 98 ? -22.580 8.550 28.370 1.00 67.50 98 GLY A N 1
ATOM 825 C CA . GLY A 1 98 ? -21.606 9.605 28.083 1.00 67.50 98 GLY A CA 1
ATOM 826 C C . GLY A 1 98 ? -20.173 9.086 27.900 1.00 67.50 98 GLY A C 1
ATOM 827 O O . GLY A 1 98 ? -19.432 9.581 27.045 1.00 67.50 98 GLY A O 1
ATOM 828 N N . LYS A 1 99 ? -19.762 8.054 28.650 1.00 69.94 99 LYS A N 1
ATOM 829 C CA . LYS A 1 99 ? -18.464 7.379 28.452 1.00 69.94 99 LYS A CA 1
ATOM 830 C C . LYS A 1 99 ? -18.428 6.547 27.171 1.00 69.94 99 LYS A C 1
ATOM 832 O O . LYS A 1 99 ? -17.395 6.509 26.501 1.00 69.94 99 LYS A O 1
ATOM 837 N N . THR A 1 100 ? -19.549 5.933 26.808 1.00 60.28 100 THR A N 1
ATOM 838 C CA . THR A 1 100 ? -19.700 5.139 25.583 1.00 60.28 100 THR A CA 1
ATOM 839 C C . THR A 1 100 ? -19.722 6.030 24.336 1.00 60.28 100 THR A C 1
ATOM 841 O O . THR A 1 100 ? -18.975 5.775 23.394 1.00 60.28 100 THR A O 1
ATOM 844 N N . GLU A 1 101 ? -20.442 7.153 24.362 1.00 53.78 101 GLU A N 1
ATOM 845 C CA . GLU A 1 101 ? -20.443 8.167 23.296 1.00 53.78 101 GLU A CA 1
ATOM 846 C C . GLU A 1 101 ? -19.082 8.867 23.138 1.00 53.78 101 GLU A C 1
ATOM 848 O O . GLU A 1 101 ? -18.674 9.226 22.033 1.00 53.78 101 GLU A O 1
ATOM 853 N N . GLN A 1 102 ? -18.320 9.048 24.224 1.00 55.88 102 GLN A N 1
ATOM 854 C CA . GLN A 1 102 ? -16.929 9.510 24.131 1.00 55.88 102 GLN A CA 1
ATOM 855 C C . GLN A 1 102 ? -15.993 8.476 23.487 1.00 55.88 102 GLN A C 1
ATOM 857 O O . GLN A 1 102 ? -14.975 8.863 22.904 1.00 55.88 102 GLN A O 1
ATOM 862 N N . LYS A 1 103 ? -16.303 7.180 23.601 1.00 57.50 103 LYS A N 1
ATOM 863 C CA . LYS A 1 103 ? -15.485 6.087 23.059 1.00 57.50 103 LYS A CA 1
ATOM 864 C C . LYS A 1 103 ? -15.677 5.892 21.554 1.00 57.50 103 LYS A C 1
ATOM 866 O O . LYS A 1 103 ? -14.715 5.473 20.907 1.00 57.50 103 LYS A O 1
ATOM 871 N N . ASP A 1 104 ? -16.852 6.224 21.017 1.00 56.91 104 ASP A N 1
ATOM 872 C CA . ASP A 1 104 ? -17.230 5.976 19.621 1.00 56.91 104 ASP A CA 1
ATOM 873 C C . ASP A 1 104 ? -17.613 7.269 18.870 1.00 56.91 104 ASP A C 1
ATOM 875 O O . ASP A 1 104 ? -18.745 7.487 18.452 1.00 56.91 104 ASP A O 1
ATOM 879 N N . ARG A 1 105 ? -16.645 8.179 18.712 1.00 60.91 105 ARG A N 1
ATOM 880 C CA . ARG A 1 105 ? -16.804 9.411 17.914 1.00 60.91 105 ARG A CA 1
ATOM 881 C C . ARG A 1 105 ? -16.414 9.228 16.445 1.00 60.91 105 ARG A C 1
ATOM 883 O O . ARG A 1 105 ? -16.684 10.125 15.638 1.00 60.91 105 ARG A O 1
ATOM 890 N N . SER A 1 106 ? -15.803 8.100 16.083 1.00 55.34 106 SER A N 1
ATOM 891 C CA . SER A 1 106 ? -15.451 7.754 14.699 1.00 55.34 106 SER A CA 1
ATOM 892 C C . SER A 1 106 ? -16.668 7.404 13.844 1.00 55.34 106 SER A C 1
ATOM 894 O O . SER A 1 106 ? -16.676 7.709 12.651 1.00 55.34 106 SER A O 1
ATOM 896 N N . THR A 1 107 ? -17.721 6.838 14.441 1.00 56.31 107 THR A N 1
ATOM 897 C CA . THR A 1 107 ? -18.968 6.464 13.747 1.00 56.31 107 THR A CA 1
ATOM 898 C C . THR A 1 107 ? -19.806 7.655 13.276 1.00 56.31 107 THR A C 1
ATOM 900 O O . THR A 1 107 ? -20.720 7.479 12.471 1.00 56.31 107 THR A O 1
ATOM 903 N N . ASN A 1 108 ? -19.463 8.883 13.683 1.00 57.66 108 ASN A N 1
ATOM 904 C CA . ASN A 1 108 ? -20.158 10.113 13.285 1.00 57.66 108 ASN A CA 1
ATOM 905 C C . ASN A 1 108 ? -20.169 10.374 11.765 1.00 57.66 108 ASN A C 1
ATOM 907 O O . ASN A 1 108 ? -20.960 11.189 11.289 1.00 57.66 108 ASN A O 1
ATOM 911 N N . LEU A 1 109 ? -19.304 9.708 10.991 1.00 60.19 109 LEU A N 1
ATOM 912 C CA . LEU A 1 109 ? -19.319 9.755 9.530 1.00 60.19 109 LEU A CA 1
ATOM 913 C C . LEU A 1 109 ? -19.753 8.393 8.963 1.00 60.19 109 LEU A C 1
ATOM 915 O O . LEU A 1 109 ? -18.941 7.637 8.439 1.00 60.19 109 LEU A O 1
ATOM 919 N N . GLN A 1 110 ? -21.040 8.054 9.054 1.00 59.59 110 GLN A N 1
ATOM 920 C CA . GLN A 1 110 ? -21.559 6.886 8.337 1.00 59.59 110 GLN A CA 1
ATOM 921 C C . GLN A 1 110 ? -21.566 7.179 6.832 1.00 59.59 110 GLN A C 1
ATOM 923 O O . GLN A 1 110 ? -22.134 8.179 6.386 1.00 59.59 110 GLN A O 1
ATOM 928 N N . THR A 1 111 ? -20.936 6.323 6.021 1.00 55.72 111 THR A N 1
ATOM 929 C CA . THR A 1 111 ? -21.110 6.418 4.568 1.00 55.72 111 THR A CA 1
ATOM 930 C C . THR A 1 111 ? -22.558 6.103 4.227 1.00 55.72 111 THR A C 1
ATOM 932 O O . THR A 1 111 ? -23.072 5.082 4.675 1.00 55.72 111 THR A O 1
ATOM 935 N N . GLY A 1 112 ? -23.215 6.996 3.482 1.00 46.12 112 GLY A N 1
ATOM 936 C CA . GLY A 1 112 ? -24.655 6.943 3.243 1.00 46.12 112 GLY A CA 1
ATOM 937 C C . GLY A 1 112 ? -25.155 5.577 2.766 1.00 46.12 112 GLY A C 1
ATOM 938 O O . GLY A 1 112 ? -24.464 4.876 2.035 1.00 46.12 112 GLY A O 1
ATOM 939 N N . ASN A 1 113 ? -26.391 5.261 3.165 1.00 38.81 113 ASN A N 1
ATOM 940 C CA . ASN A 1 113 ? -27.175 4.025 2.989 1.00 38.81 113 ASN A CA 1
ATOM 941 C C . ASN A 1 113 ? -27.320 3.454 1.557 1.00 38.81 113 ASN A C 1
ATOM 943 O O . ASN A 1 113 ? -28.184 2.606 1.322 1.00 38.81 113 ASN A O 1
ATOM 947 N N . LYS A 1 114 ? -26.514 3.873 0.573 1.00 45.22 114 LYS A N 1
ATOM 948 C CA . LYS A 1 114 ? -26.348 3.081 -0.645 1.00 45.22 114 LYS A CA 1
ATOM 949 C C . LYS A 1 114 ? -25.678 1.786 -0.214 1.00 45.22 114 LYS A C 1
ATOM 951 O O . LYS A 1 114 ? -24.482 1.783 0.063 1.00 45.22 114 LYS A O 1
ATOM 956 N N . GLN A 1 115 ? -26.484 0.725 -0.108 1.00 42.00 115 GLN A N 1
ATOM 957 C CA . GLN A 1 115 ? -26.027 -0.656 0.003 1.00 42.00 115 GLN A CA 1
ATOM 958 C C . GLN A 1 115 ? -24.726 -0.775 -0.775 1.00 42.00 115 GLN A C 1
ATOM 960 O O . GLN A 1 115 ? -24.724 -0.480 -1.973 1.00 42.00 115 GLN A O 1
ATOM 965 N N . ALA A 1 116 ? -23.639 -1.105 -0.068 1.00 45.78 116 ALA A N 1
ATOM 966 C CA . ALA A 1 116 ? -22.350 -1.386 -0.672 1.00 45.78 116 ALA A CA 1
ATOM 967 C C . ALA A 1 116 ? -22.636 -2.224 -1.911 1.00 45.78 116 ALA A C 1
ATOM 969 O O . ALA A 1 116 ? -23.198 -3.317 -1.789 1.00 45.78 116 ALA A O 1
ATOM 970 N N . VAL A 1 117 ? -22.403 -1.649 -3.092 1.00 46.28 117 VAL A N 1
ATOM 971 C CA . VAL A 1 117 ? -22.666 -2.345 -4.341 1.00 46.28 117 VAL A CA 1
ATOM 972 C C . VAL A 1 117 ? -21.664 -3.482 -4.347 1.00 46.28 117 VAL A C 1
ATOM 974 O O . VAL A 1 117 ? -20.505 -3.321 -4.705 1.00 46.28 117 VAL A O 1
ATOM 977 N N . SER A 1 118 ? -22.112 -4.636 -3.866 1.00 46.03 118 SER A N 1
ATOM 978 C CA . SER A 1 118 ? -21.309 -5.832 -3.623 1.00 46.03 118 SER A CA 1
ATOM 979 C C . SER A 1 118 ? -20.730 -6.412 -4.913 1.00 46.03 118 SER A C 1
ATOM 981 O O . SER A 1 118 ? -19.911 -7.330 -4.890 1.00 46.03 118 SER A O 1
ATOM 983 N N . ASN A 1 119 ? -21.115 -5.848 -6.058 1.00 48.91 119 ASN A N 1
ATOM 984 C CA . ASN A 1 119 ? -20.500 -6.113 -7.333 1.00 48.91 119 ASN A CA 1
ATOM 985 C C . ASN A 1 119 ? -19.256 -5.241 -7.529 1.00 48.91 119 ASN A C 1
ATOM 987 O O . ASN A 1 119 ? -19.314 -4.143 -8.079 1.00 48.91 119 ASN A O 1
ATOM 991 N N . VAL A 1 120 ? -18.094 -5.844 -7.263 1.00 55.59 120 VAL A N 1
ATOM 992 C CA . VAL A 1 120 ? -16.772 -5.411 -7.766 1.00 55.59 120 VAL A CA 1
ATOM 993 C C . VAL A 1 120 ? -16.787 -5.132 -9.287 1.00 55.59 120 VAL A C 1
ATOM 995 O O . VAL A 1 120 ? -15.908 -4.448 -9.806 1.00 55.59 120 VAL A O 1
ATOM 998 N N . ALA A 1 121 ? -17.792 -5.625 -10.020 1.00 51.91 121 ALA A N 1
ATOM 999 C CA . ALA A 1 121 ? -18.024 -5.323 -11.431 1.00 51.91 121 ALA A CA 1
ATOM 1000 C C . ALA A 1 121 ? -18.276 -3.827 -11.734 1.00 51.91 121 ALA A C 1
ATOM 1002 O O . ALA A 1 121 ? -17.947 -3.396 -12.836 1.00 51.91 121 ALA A O 1
ATOM 1003 N N . GLU A 1 122 ? -18.772 -3.028 -10.779 1.00 62.16 122 GLU A N 1
ATOM 1004 C CA . GLU A 1 122 ? -18.957 -1.566 -10.921 1.00 62.16 122 GLU A CA 1
ATOM 1005 C C . GLU A 1 122 ? -17.770 -0.747 -10.377 1.00 62.16 122 GLU A C 1
ATOM 1007 O O . GLU A 1 122 ? -17.834 0.472 -10.204 1.00 62.16 122 GLU A O 1
ATOM 1012 N N . PHE A 1 123 ? -16.639 -1.399 -10.105 1.00 77.56 123 PHE A N 1
ATOM 1013 C CA . PHE A 1 123 ? -15.448 -0.714 -9.629 1.00 77.56 123 PHE A CA 1
ATOM 1014 C C . PHE A 1 123 ? -14.847 0.224 -10.692 1.00 77.56 123 PHE A C 1
ATOM 1016 O O . PHE A 1 123 ? -14.369 -0.209 -11.747 1.00 77.56 123 PHE A O 1
ATOM 1023 N N . HIS A 1 124 ? -14.738 1.509 -10.349 1.00 83.31 124 HIS A N 1
ATOM 1024 C CA . HIS A 1 124 ? -14.039 2.509 -11.152 1.00 83.31 124 HIS A CA 1
ATOM 1025 C C . HIS A 1 124 ? -12.738 2.963 -10.483 1.00 83.31 124 HIS A C 1
ATOM 1027 O O . HIS A 1 124 ? -12.738 3.661 -9.462 1.00 83.31 124 HIS A O 1
ATOM 1033 N N . ALA A 1 125 ? -11.612 2.616 -11.115 1.00 90.81 125 ALA A N 1
ATOM 1034 C CA . ALA A 1 125 ? -10.293 3.104 -10.721 1.00 90.81 125 ALA A CA 1
ATOM 1035 C C . ALA A 1 125 ? -10.251 4.639 -10.713 1.00 90.81 125 ALA A C 1
ATOM 1037 O O . ALA A 1 125 ? -10.927 5.302 -11.505 1.00 90.81 125 ALA A O 1
ATOM 1038 N N . HIS A 1 126 ? -9.438 5.211 -9.829 1.00 93.50 126 HIS A N 1
ATOM 1039 C CA . HIS A 1 126 ? -9.319 6.654 -9.730 1.00 93.50 126 HIS A CA 1
ATOM 1040 C C . HIS A 1 126 ? -8.753 7.222 -11.050 1.00 93.50 126 HIS A C 1
ATOM 1042 O O . HIS A 1 126 ? -7.698 6.774 -11.508 1.00 93.50 126 HIS A O 1
ATOM 1048 N N . PRO A 1 127 ? -9.381 8.239 -11.675 1.00 92.56 127 PRO A N 1
ATOM 1049 C CA . PRO A 1 127 ? -9.014 8.693 -13.023 1.00 92.56 127 PRO A CA 1
ATOM 1050 C C . PRO A 1 127 ? -7.556 9.159 -13.124 1.00 92.56 127 PRO A C 1
ATOM 1052 O O . PRO A 1 127 ? -6.892 8.950 -14.142 1.00 92.56 127 PRO A O 1
ATOM 1055 N N . LYS A 1 128 ? -7.017 9.734 -12.039 1.00 94.88 128 LYS A N 1
ATOM 1056 C CA . LYS A 1 128 ? -5.605 10.143 -11.967 1.00 94.88 128 LYS A CA 1
ATOM 1057 C C . LYS A 1 128 ? -4.619 8.981 -12.127 1.00 94.88 128 LYS A C 1
ATOM 1059 O O . LYS A 1 128 ? -3.518 9.226 -12.608 1.00 94.88 128 LYS A O 1
ATOM 1064 N N . GLU A 1 129 ? -4.985 7.745 -11.773 1.00 96.00 129 GLU A N 1
ATOM 1065 C CA . GLU A 1 129 ? -4.096 6.586 -11.940 1.00 96.00 129 GLU A CA 1
ATOM 1066 C C . GLU A 1 129 ? -3.801 6.386 -13.427 1.00 96.00 129 GLU A C 1
ATOM 1068 O O . GLU A 1 129 ? -2.643 6.381 -13.835 1.00 96.00 129 GLU A O 1
ATOM 1073 N N . ALA A 1 130 ? -4.847 6.345 -14.261 1.00 94.88 130 ALA A N 1
ATOM 1074 C CA . ALA A 1 130 ? -4.707 6.199 -15.706 1.00 94.88 130 ALA A CA 1
ATOM 1075 C C . ALA A 1 130 ? -3.973 7.389 -16.345 1.00 94.88 130 ALA A C 1
ATOM 1077 O O . ALA A 1 130 ? -3.147 7.196 -17.238 1.00 94.88 130 ALA A O 1
ATOM 1078 N N . VAL A 1 131 ? -4.244 8.614 -15.883 1.00 96.75 131 VAL A N 1
ATOM 1079 C CA . VAL A 1 131 ? -3.581 9.827 -16.386 1.00 96.75 131 VAL A CA 1
ATOM 1080 C C . VAL A 1 131 ? -2.078 9.787 -16.105 1.00 96.75 131 VAL A C 1
ATOM 1082 O O . VAL A 1 131 ? -1.279 9.895 -17.036 1.00 96.75 131 VAL A O 1
ATOM 1085 N N . TYR A 1 132 ? -1.668 9.576 -14.851 1.00 96.88 132 TYR A N 1
ATOM 1086 C CA . TYR A 1 132 ? -0.244 9.511 -14.514 1.00 96.88 132 TYR A CA 1
ATOM 1087 C C . TYR A 1 132 ? 0.434 8.280 -15.109 1.00 96.88 132 TYR A C 1
ATOM 1089 O O . TYR A 1 132 ? 1.593 8.367 -15.509 1.00 96.88 132 TYR A O 1
ATOM 1097 N N . PHE A 1 133 ? -0.278 7.159 -15.243 1.00 96.69 133 PHE A N 1
ATOM 1098 C CA . PHE A 1 133 ? 0.235 5.977 -15.926 1.00 96.69 133 PHE A CA 1
ATOM 1099 C C . PHE A 1 133 ? 0.589 6.289 -17.386 1.00 96.69 133 PHE A C 1
ATOM 1101 O O . PHE A 1 133 ? 1.700 5.984 -17.816 1.00 96.69 133 PHE A O 1
ATOM 1108 N N . ARG A 1 134 ? -0.293 6.973 -18.132 1.00 97.12 134 ARG A N 1
ATOM 1109 C CA . ARG A 1 134 ? -0.018 7.397 -19.520 1.00 97.12 134 ARG A CA 1
ATOM 1110 C C . ARG A 1 134 ? 1.207 8.303 -19.609 1.00 97.12 134 ARG A C 1
ATOM 1112 O O . ARG A 1 134 ? 2.064 8.067 -20.456 1.00 97.12 134 ARG A O 1
ATOM 1119 N N . PHE A 1 135 ? 1.332 9.285 -18.712 1.00 97.44 135 PHE A N 1
ATOM 1120 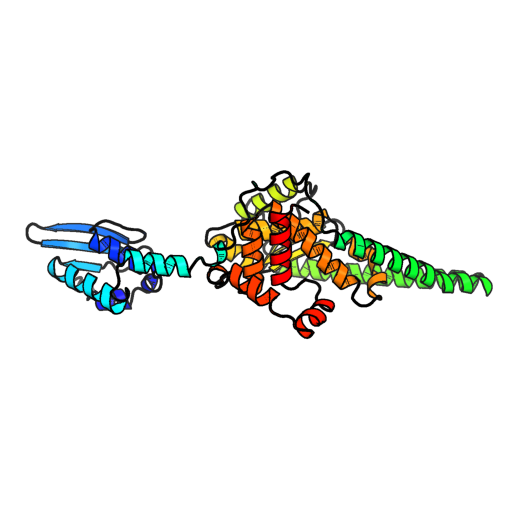C CA . PHE A 1 135 ? 2.525 10.136 -18.660 1.00 97.44 135 PHE A CA 1
ATOM 1121 C C . PHE A 1 135 ? 3.792 9.326 -18.375 1.00 97.44 135 PHE A C 1
ATOM 1123 O O . PHE A 1 135 ? 4.804 9.505 -19.050 1.00 97.44 135 PHE A O 1
ATOM 1130 N N . ARG A 1 136 ? 3.748 8.388 -17.425 1.00 97.19 136 ARG A N 1
ATOM 1131 C CA . ARG A 1 136 ? 4.896 7.525 -17.125 1.00 97.19 136 ARG A CA 1
ATOM 1132 C C . ARG A 1 136 ? 5.284 6.634 -18.293 1.00 97.19 136 ARG A C 1
ATOM 1134 O O . ARG A 1 136 ? 6.478 6.464 -18.534 1.00 97.19 136 ARG A O 1
ATOM 1141 N N . VAL A 1 137 ? 4.314 6.084 -19.022 1.00 97.31 137 VAL A N 1
ATOM 1142 C CA . VAL A 1 137 ? 4.572 5.321 -20.250 1.00 97.31 137 VAL A CA 1
ATOM 1143 C C . VAL A 1 137 ? 5.249 6.216 -21.282 1.00 97.31 137 VAL A C 1
ATOM 1145 O O . VAL A 1 137 ? 6.316 5.855 -21.769 1.00 97.31 137 VAL A O 1
ATOM 1148 N N . PHE A 1 138 ? 4.690 7.398 -21.553 1.00 97.44 138 PHE A N 1
ATOM 1149 C CA . PHE A 1 138 ? 5.244 8.351 -22.514 1.00 97.44 138 PHE A CA 1
ATOM 1150 C C . PHE A 1 138 ? 6.707 8.697 -22.207 1.00 97.44 138 PHE A C 1
ATOM 1152 O O . PHE A 1 138 ? 7.575 8.496 -23.053 1.00 97.44 138 PHE A O 1
ATOM 1159 N N . PHE A 1 139 ? 7.006 9.133 -20.979 1.00 97.44 139 PHE A N 1
ATOM 1160 C CA . PHE A 1 139 ? 8.376 9.486 -20.599 1.00 97.44 139 PHE A CA 1
ATOM 1161 C C . PHE A 1 139 ? 9.310 8.275 -20.555 1.00 97.44 139 PHE A C 1
ATOM 1163 O O . PHE A 1 139 ? 10.474 8.401 -20.920 1.00 97.44 139 PHE A O 1
ATOM 1170 N N . SER A 1 140 ? 8.824 7.094 -20.155 1.00 96.50 140 SER A N 1
ATOM 1171 C CA . SER A 1 140 ? 9.658 5.885 -20.181 1.00 96.50 140 SER A CA 1
ATOM 1172 C C . SER A 1 140 ? 10.036 5.507 -21.611 1.00 96.50 140 SER A C 1
ATOM 1174 O O . SER A 1 140 ? 11.208 5.261 -21.874 1.00 96.50 140 SER A O 1
ATOM 1176 N N . VAL A 1 141 ? 9.075 5.520 -22.541 1.00 96.50 141 VAL A N 1
ATOM 1177 C CA . VAL A 1 141 ? 9.324 5.266 -23.969 1.00 96.50 141 VAL A CA 1
ATOM 1178 C C . VAL A 1 141 ? 10.277 6.307 -24.543 1.00 96.50 141 VAL A C 1
ATOM 1180 O O . VAL A 1 141 ? 11.243 5.932 -25.198 1.00 96.50 141 VAL A O 1
ATOM 1183 N N . LEU A 1 142 ? 10.065 7.592 -24.251 1.00 96.75 142 LEU A N 1
ATOM 1184 C CA . LEU A 1 142 ? 10.955 8.660 -24.700 1.00 96.75 142 LEU A CA 1
ATOM 1185 C C . LEU A 1 142 ? 12.395 8.437 -24.219 1.00 96.75 142 LEU A C 1
ATOM 1187 O O . LEU A 1 142 ? 13.321 8.510 -25.019 1.00 96.75 142 LEU A O 1
ATOM 1191 N N . ILE A 1 143 ? 12.593 8.106 -22.940 1.00 95.12 143 ILE A N 1
ATOM 1192 C CA . ILE A 1 143 ? 13.929 7.842 -22.389 1.00 95.12 143 ILE A CA 1
ATOM 1193 C C . ILE A 1 143 ? 14.543 6.580 -23.006 1.00 95.12 143 ILE A C 1
ATOM 1195 O O . ILE A 1 143 ? 15.730 6.581 -23.319 1.00 95.12 143 ILE A O 1
ATOM 1199 N N . TYR A 1 144 ? 13.756 5.524 -23.235 1.00 93.38 144 TYR A N 1
ATOM 1200 C CA . TYR A 1 144 ? 14.245 4.336 -23.936 1.00 93.38 144 TYR A CA 1
ATOM 1201 C C . TYR A 1 144 ? 14.689 4.656 -25.367 1.00 93.38 144 TYR A C 1
ATOM 1203 O O . TYR A 1 144 ? 15.754 4.203 -25.775 1.00 93.38 144 TYR A O 1
ATOM 1211 N N . LEU A 1 145 ? 13.931 5.469 -26.108 1.00 94.88 145 LEU A N 1
ATOM 1212 C CA . LEU A 1 145 ? 14.309 5.911 -27.453 1.00 94.88 145 LEU A CA 1
ATOM 1213 C C . LEU A 1 145 ? 15.578 6.772 -27.431 1.00 94.88 145 LEU A C 1
ATOM 1215 O O . LEU A 1 145 ? 16.475 6.555 -28.241 1.00 94.88 145 LEU A O 1
ATOM 1219 N N . LEU A 1 146 ? 15.696 7.696 -26.474 1.00 94.44 146 LEU A N 1
ATOM 1220 C CA . LEU A 1 146 ? 16.905 8.504 -26.295 1.00 94.44 146 LEU A CA 1
ATOM 1221 C C . LEU A 1 146 ? 18.127 7.640 -25.959 1.00 94.44 146 LEU A C 1
ATOM 1223 O O . LEU A 1 146 ? 19.213 7.900 -26.468 1.00 94.44 146 LEU A O 1
ATOM 1227 N N . ALA A 1 147 ? 17.956 6.576 -25.171 1.00 91.19 147 ALA A N 1
ATOM 1228 C CA . ALA A 1 147 ? 19.029 5.635 -24.853 1.00 91.19 147 ALA A CA 1
ATOM 1229 C C . ALA A 1 147 ? 19.505 4.812 -26.068 1.00 91.19 147 ALA A C 1
ATOM 1231 O O . ALA A 1 147 ? 20.624 4.301 -26.048 1.00 91.19 147 ALA A O 1
ATOM 1232 N N . LEU A 1 148 ? 18.700 4.700 -27.134 1.00 93.06 148 LEU A N 1
ATOM 1233 C CA . LEU A 1 148 ? 19.111 4.048 -28.383 1.00 93.06 148 LEU A CA 1
ATOM 1234 C C . LEU A 1 148 ? 19.993 4.949 -29.256 1.00 93.06 148 LEU A C 1
ATOM 1236 O O . LEU A 1 148 ? 20.807 4.429 -30.016 1.00 93.06 148 LEU A O 1
ATOM 1240 N N . VAL A 1 149 ? 19.871 6.277 -29.144 1.00 95.25 149 VAL A N 1
ATOM 1241 C CA . VAL A 1 149 ? 20.598 7.230 -30.001 1.00 95.25 149 VAL A CA 1
ATOM 1242 C C . VAL A 1 149 ? 22.118 7.021 -29.949 1.00 95.25 149 VAL A C 1
ATOM 1244 O O . VAL A 1 149 ? 22.697 6.848 -31.021 1.00 95.25 149 VAL A O 1
ATOM 1247 N N . PRO A 1 150 ? 22.780 6.936 -28.772 1.00 94.06 150 PRO A N 1
ATOM 1248 C CA . PRO A 1 150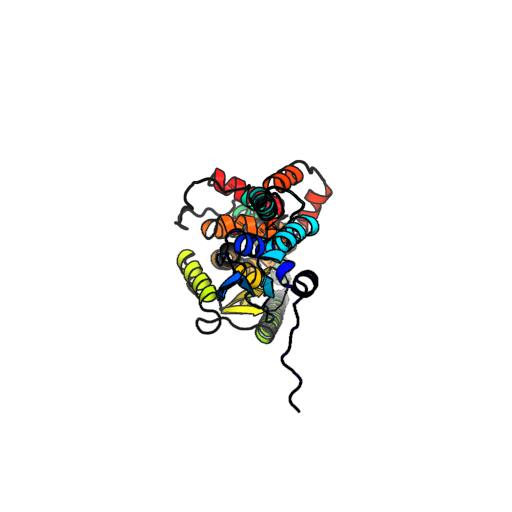 ? 24.223 6.703 -28.709 1.00 94.06 150 PRO A CA 1
ATOM 1249 C C . PRO A 1 150 ? 24.641 5.416 -29.423 1.00 94.06 150 PRO A C 1
ATOM 1251 O O . PRO A 1 150 ? 25.589 5.430 -30.203 1.00 94.06 150 PRO A O 1
ATOM 1254 N N . VAL A 1 151 ? 23.885 4.329 -29.228 1.00 94.00 151 VAL A N 1
ATOM 1255 C CA . VAL A 1 151 ? 24.156 3.031 -29.861 1.00 94.00 151 VAL A CA 1
ATOM 1256 C C . VAL A 1 151 ? 24.079 3.147 -31.381 1.00 94.00 151 VAL A C 1
ATOM 1258 O O . VAL A 1 151 ? 24.989 2.697 -32.071 1.00 94.00 151 VAL A O 1
ATOM 1261 N N . LEU A 1 152 ? 23.034 3.794 -31.906 1.00 94.56 152 LEU A N 1
ATOM 1262 C CA . LEU A 1 152 ? 22.859 4.003 -33.345 1.00 94.56 152 LEU A CA 1
ATOM 1263 C C . LEU A 1 152 ? 23.969 4.884 -33.932 1.00 94.56 152 LEU A C 1
ATOM 1265 O O . LEU A 1 152 ? 24.503 4.565 -34.991 1.00 94.56 152 LEU A O 1
ATOM 1269 N N . THR A 1 153 ? 24.371 5.947 -33.232 1.00 94.44 153 THR A N 1
ATOM 1270 C CA . THR A 1 153 ? 25.487 6.800 -33.673 1.00 94.44 153 THR A CA 1
ATOM 1271 C C . THR A 1 153 ? 26.838 6.083 -33.620 1.00 94.44 153 THR A C 1
ATOM 1273 O O . THR A 1 153 ? 27.711 6.364 -34.432 1.00 94.44 153 THR A O 1
ATOM 1276 N N . SER A 1 154 ? 27.032 5.095 -32.740 1.00 94.31 154 SER A N 1
ATOM 1277 C CA . SER A 1 154 ? 28.263 4.292 -32.741 1.00 94.31 154 SER A CA 1
ATOM 1278 C C . SER A 1 154 ? 28.420 3.459 -34.019 1.00 94.31 154 SER A C 1
ATOM 1280 O O . SER A 1 154 ? 29.544 3.252 -34.473 1.00 94.31 154 SER A O 1
ATOM 1282 N N . PHE A 1 155 ? 27.317 3.034 -34.649 1.00 95.25 155 PHE A N 1
ATOM 1283 C CA . PHE A 1 155 ? 27.362 2.317 -35.930 1.00 95.25 155 PHE A CA 1
ATOM 1284 C C . PHE A 1 155 ? 27.812 3.189 -37.103 1.00 95.25 155 PHE A C 1
ATOM 1286 O O . PHE A 1 155 ? 28.351 2.654 -38.069 1.00 95.25 155 PHE A O 1
ATOM 1293 N N . THR A 1 156 ? 27.628 4.511 -37.032 1.00 95.19 156 THR A N 1
ATOM 1294 C CA . THR A 1 156 ? 28.092 5.409 -38.101 1.00 95.19 156 THR A CA 1
ATOM 1295 C C . THR A 1 156 ? 29.606 5.599 -38.078 1.00 95.19 156 THR A C 1
ATOM 1297 O O . THR A 1 156 ? 30.177 5.991 -39.089 1.00 95.19 156 THR A O 1
ATOM 1300 N N . VAL A 1 157 ? 30.260 5.332 -36.939 1.00 94.88 157 VAL A N 1
ATOM 1301 C CA . VAL A 1 157 ? 31.723 5.401 -36.809 1.00 94.88 157 VAL A CA 1
ATOM 1302 C C . VAL A 1 157 ? 32.366 4.102 -37.288 1.00 94.88 157 VAL A C 1
ATOM 1304 O O . VAL A 1 157 ? 33.244 4.122 -38.146 1.00 94.88 157 VAL A O 1
ATOM 1307 N N . SER A 1 158 ? 31.928 2.958 -36.755 1.00 96.12 158 SER A N 1
ATOM 1308 C CA . SER A 1 158 ? 32.325 1.641 -37.256 1.00 96.12 158 SER A CA 1
ATOM 1309 C C . SER A 1 158 ? 31.379 0.541 -36.771 1.00 96.12 158 SER A C 1
ATOM 1311 O O . SER A 1 158 ? 30.778 0.627 -35.698 1.00 96.12 158 SER A O 1
ATOM 1313 N N . THR A 1 159 ? 31.316 -0.571 -37.510 1.00 95.25 159 THR A N 1
ATOM 1314 C CA . THR A 1 159 ? 30.567 -1.765 -37.084 1.00 95.25 159 THR A CA 1
ATOM 1315 C C . THR A 1 159 ? 31.066 -2.309 -35.742 1.00 95.25 159 THR A C 1
ATOM 1317 O O . THR A 1 159 ? 30.270 -2.734 -34.909 1.00 95.25 159 THR A O 1
ATOM 1320 N N . THR A 1 160 ? 32.381 -2.270 -35.497 1.00 96.06 160 THR A N 1
ATOM 1321 C CA . THR A 1 160 ? 32.981 -2.754 -34.244 1.00 96.06 160 THR A CA 1
ATOM 1322 C C . THR A 1 160 ? 32.558 -1.916 -33.038 1.00 96.06 160 THR A C 1
ATOM 1324 O O . THR A 1 160 ? 32.223 -2.483 -31.998 1.00 96.06 160 THR A O 1
ATOM 1327 N N . GLN A 1 161 ? 32.501 -0.587 -33.173 1.00 94.44 161 GLN A N 1
ATOM 1328 C CA . GLN A 1 161 ? 32.033 0.303 -32.109 1.00 94.44 161 GLN A CA 1
ATOM 1329 C C . GLN A 1 161 ? 30.531 0.150 -31.857 1.00 94.44 161 GLN A C 1
ATOM 1331 O O . GLN A 1 161 ? 30.115 0.110 -30.700 1.00 94.44 161 GLN A O 1
ATOM 1336 N N . GLY A 1 162 ? 29.722 -0.012 -32.909 1.00 95.06 162 GLY A N 1
ATOM 1337 C CA . GLY A 1 162 ? 28.294 -0.309 -32.775 1.00 95.06 162 GLY A CA 1
ATOM 1338 C C . GLY A 1 162 ? 28.025 -1.591 -31.976 1.00 95.06 162 GLY A C 1
ATOM 1339 O O . GLY A 1 162 ? 27.246 -1.582 -31.020 1.00 95.06 162 GLY A O 1
ATOM 1340 N N . LEU A 1 163 ? 28.729 -2.683 -32.301 1.00 95.38 163 LEU A N 1
ATOM 1341 C CA . LEU A 1 163 ? 28.630 -3.949 -31.562 1.00 95.38 163 LEU A CA 1
ATOM 1342 C C . LEU A 1 163 ? 29.084 -3.811 -30.102 1.00 95.38 163 LEU A C 1
ATOM 1344 O O . LEU A 1 163 ? 28.423 -4.338 -29.205 1.00 95.38 163 LEU A O 1
ATOM 1348 N N . PHE A 1 164 ? 30.167 -3.072 -29.846 1.00 95.75 164 PHE A N 1
ATOM 1349 C CA . PHE A 1 164 ? 30.626 -2.785 -28.484 1.00 95.75 164 PHE A CA 1
ATOM 1350 C C . PHE A 1 164 ? 29.603 -1.958 -27.687 1.00 95.75 164 PHE A C 1
ATOM 1352 O O . PHE A 1 164 ? 29.368 -2.228 -26.508 1.00 95.75 164 PHE A O 1
ATOM 1359 N N . GLY A 1 165 ? 28.936 -0.996 -28.333 1.00 94.56 165 GLY A N 1
ATOM 1360 C CA . GLY A 1 165 ? 27.842 -0.222 -27.747 1.00 94.56 165 GLY A CA 1
ATOM 1361 C C . GLY A 1 165 ? 26.665 -1.106 -27.323 1.00 94.56 165 GLY A C 1
ATOM 1362 O O . GLY A 1 165 ? 26.218 -1.025 -26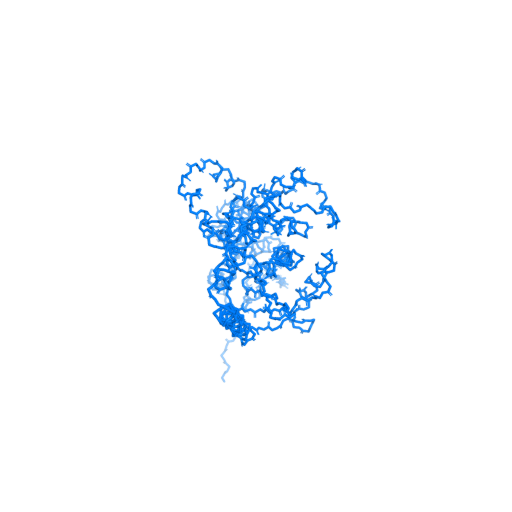.178 1.00 94.56 165 GLY A O 1
ATOM 1363 N N . ILE A 1 166 ? 26.216 -2.016 -28.198 1.00 94.69 166 ILE A N 1
ATOM 1364 C CA . ILE A 1 166 ? 25.172 -3.002 -27.862 1.00 94.69 166 ILE A CA 1
ATOM 1365 C C . ILE A 1 166 ? 25.614 -3.874 -26.686 1.00 94.69 166 ILE A C 1
ATOM 1367 O O . ILE A 1 166 ? 24.868 -4.018 -25.718 1.00 94.69 166 ILE A O 1
ATOM 1371 N N . PHE A 1 167 ? 26.825 -4.435 -26.748 1.00 95.94 167 PHE A N 1
ATOM 1372 C CA . PHE A 1 167 ? 27.362 -5.284 -25.686 1.00 95.94 167 PHE A CA 1
ATOM 1373 C C . PHE A 1 167 ? 27.388 -4.556 -24.336 1.00 95.94 167 PHE A C 1
ATOM 1375 O O . PHE A 1 167 ? 26.980 -5.118 -23.319 1.00 95.94 167 PHE A O 1
ATOM 1382 N N . THR A 1 168 ? 27.794 -3.285 -24.334 1.00 94.38 168 THR A N 1
ATOM 1383 C CA . THR A 1 168 ? 27.826 -2.439 -23.136 1.00 94.38 168 THR A CA 1
ATOM 1384 C C . THR A 1 168 ? 26.423 -2.243 -22.563 1.00 94.38 168 THR A C 1
ATOM 1386 O O . THR A 1 168 ? 26.206 -2.506 -21.380 1.00 94.38 168 THR A O 1
ATOM 1389 N N . VAL A 1 169 ? 25.446 -1.850 -23.389 1.00 93.69 169 VAL A N 1
ATOM 1390 C CA . VAL A 1 169 ? 24.056 -1.647 -22.944 1.00 93.69 169 VAL A CA 1
ATOM 1391 C C . VAL A 1 169 ? 23.457 -2.942 -22.400 1.00 93.69 169 VAL A C 1
ATOM 1393 O O . VAL A 1 169 ? 22.882 -2.937 -21.312 1.00 93.69 169 VAL A O 1
ATOM 1396 N N . VAL A 1 170 ? 23.626 -4.061 -23.110 1.00 94.81 170 VAL A N 1
ATOM 1397 C CA . VAL A 1 170 ? 23.141 -5.375 -22.666 1.00 94.81 170 VAL A CA 1
ATOM 1398 C C . VAL A 1 170 ? 23.770 -5.755 -21.328 1.00 94.81 170 VAL A C 1
ATOM 1400 O O . VAL A 1 170 ? 23.049 -6.150 -20.413 1.00 94.81 170 VAL A O 1
ATOM 1403 N N . THR A 1 171 ? 25.083 -5.579 -21.179 1.00 95.81 171 THR A N 1
ATOM 1404 C CA . THR A 1 171 ? 25.807 -5.890 -19.939 1.00 95.81 171 THR A CA 1
ATOM 1405 C C . THR A 1 171 ? 25.296 -5.050 -18.769 1.00 95.81 171 THR A C 1
ATOM 1407 O O . THR A 1 171 ? 24.976 -5.600 -17.717 1.00 95.81 171 THR A O 1
ATOM 1410 N N . VAL A 1 172 ? 25.133 -3.736 -18.952 1.00 93.88 172 VAL A N 1
ATOM 1411 C CA . VAL A 1 172 ? 24.611 -2.831 -17.913 1.00 93.88 172 VAL A CA 1
ATOM 1412 C C . VAL A 1 172 ? 23.180 -3.204 -17.516 1.00 93.88 172 VAL A C 1
ATOM 1414 O O . VAL A 1 172 ? 22.878 -3.307 -16.325 1.00 93.88 172 VAL A O 1
ATOM 1417 N N . VAL A 1 173 ? 22.301 -3.454 -18.492 1.00 92.56 173 VAL A N 1
ATOM 1418 C CA . VAL A 1 173 ? 20.912 -3.869 -18.237 1.00 92.56 173 VAL A CA 1
ATOM 1419 C C . VAL A 1 173 ? 20.869 -5.198 -17.483 1.00 92.56 173 VAL A C 1
ATOM 1421 O O . VAL A 1 173 ? 20.082 -5.344 -16.547 1.00 92.56 173 VAL A O 1
ATOM 1424 N N . LEU A 1 174 ? 21.724 -6.155 -17.851 1.00 95.81 174 LEU A N 1
ATOM 1425 C CA . LEU A 1 174 ? 21.785 -7.474 -17.228 1.00 95.81 174 LEU A CA 1
ATOM 1426 C C . LEU A 1 174 ? 22.311 -7.385 -15.789 1.00 95.81 174 LEU A C 1
ATOM 1428 O O . LEU A 1 174 ? 21.680 -7.939 -14.889 1.00 95.81 174 LEU A O 1
ATOM 1432 N N . ILE A 1 175 ? 23.382 -6.622 -15.543 1.00 96.50 175 ILE A N 1
ATOM 1433 C CA . ILE A 1 175 ? 23.899 -6.352 -14.190 1.00 96.50 175 ILE A CA 1
ATOM 1434 C C . ILE A 1 175 ? 22.812 -5.711 -13.325 1.00 96.50 175 ILE A C 1
ATOM 1436 O O . ILE A 1 175 ? 22.542 -6.191 -12.225 1.00 96.50 175 ILE A O 1
ATOM 1440 N N . PHE A 1 176 ? 22.139 -4.671 -13.824 1.00 93.06 176 PHE A N 1
ATOM 1441 C CA . PHE A 1 176 ? 21.077 -4.000 -13.075 1.00 93.06 176 PHE A CA 1
ATOM 1442 C C . PHE A 1 176 ? 19.891 -4.935 -12.795 1.00 93.06 176 PHE A C 1
ATOM 1444 O O . PHE A 1 176 ? 19.344 -4.943 -11.689 1.00 93.06 176 PHE A O 1
ATOM 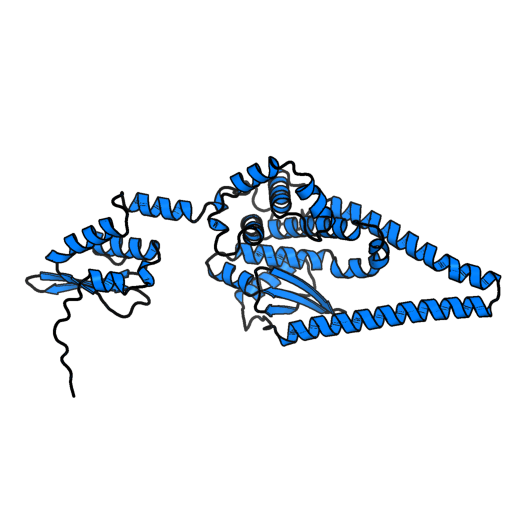1451 N N . ALA A 1 177 ? 19.504 -5.766 -13.767 1.00 91.94 177 ALA A N 1
ATOM 1452 C CA . ALA A 1 177 ? 18.445 -6.754 -13.599 1.00 91.94 177 ALA A CA 1
ATOM 1453 C C . ALA A 1 177 ? 18.807 -7.816 -12.548 1.00 91.94 177 ALA A C 1
ATOM 1455 O O . ALA A 1 177 ? 17.975 -8.118 -11.688 1.00 91.94 177 ALA A O 1
ATOM 1456 N N . LEU A 1 178 ? 20.033 -8.351 -12.580 1.00 95.06 178 LEU A N 1
ATOM 1457 C CA . LEU A 1 178 ? 20.530 -9.314 -11.593 1.00 95.06 178 LEU A CA 1
ATOM 1458 C C . LEU A 1 178 ? 20.626 -8.691 -10.201 1.00 95.06 178 LEU A C 1
ATOM 1460 O O . LEU A 1 178 ? 20.103 -9.263 -9.248 1.00 95.06 178 LEU A O 1
ATOM 1464 N N . PHE A 1 179 ? 21.209 -7.496 -10.088 1.00 95.00 179 PHE A N 1
ATOM 1465 C CA . PHE A 1 179 ? 21.323 -6.773 -8.824 1.00 95.00 179 PHE A CA 1
ATOM 1466 C C . PHE A 1 179 ? 19.948 -6.512 -8.204 1.00 95.00 179 PHE A C 1
ATOM 1468 O O . PHE A 1 179 ? 19.715 -6.818 -7.036 1.00 95.00 179 PHE A O 1
ATOM 1475 N N . ARG A 1 180 ? 18.980 -6.047 -9.003 1.00 91.50 180 ARG A N 1
ATOM 1476 C CA . ARG A 1 180 ? 17.600 -5.860 -8.543 1.00 91.50 180 ARG A CA 1
ATOM 1477 C C . ARG A 1 180 ? 16.979 -7.166 -8.045 1.00 91.50 180 ARG A C 1
ATOM 1479 O O . ARG A 1 180 ? 16.286 -7.154 -7.029 1.00 91.50 180 ARG A O 1
ATOM 1486 N N . ARG A 1 181 ? 17.188 -8.283 -8.752 1.00 92.69 181 ARG A N 1
ATOM 1487 C CA . ARG A 1 181 ? 16.682 -9.598 -8.322 1.00 92.69 181 ARG A CA 1
ATOM 1488 C C . ARG A 1 181 ? 17.342 -10.069 -7.035 1.00 92.69 181 ARG A C 1
ATOM 1490 O O . ARG A 1 181 ? 16.639 -10.603 -6.186 1.00 92.69 181 ARG A O 1
ATOM 1497 N N . PHE A 1 182 ? 18.638 -9.831 -6.880 1.00 95.69 182 PHE A N 1
ATOM 1498 C CA . PHE A 1 182 ? 19.380 -10.142 -5.667 1.00 95.69 182 PHE A CA 1
ATOM 1499 C C . PHE A 1 182 ? 18.849 -9.352 -4.463 1.00 95.69 182 PHE A C 1
ATOM 1501 O O . PHE A 1 182 ? 18.445 -9.957 -3.475 1.00 95.69 182 PHE A O 1
ATOM 1508 N N . VAL A 1 183 ? 18.725 -8.023 -4.579 1.00 95.19 183 VAL A N 1
ATOM 1509 C CA . VAL A 1 183 ? 18.173 -7.160 -3.515 1.00 95.19 183 VAL A CA 1
ATOM 1510 C C . VAL A 1 183 ? 16.740 -7.563 -3.153 1.00 95.19 183 VAL A C 1
ATOM 1512 O O . VAL A 1 183 ? 16.402 -7.674 -1.977 1.00 95.19 183 VAL A O 1
ATOM 1515 N N . GLN A 1 184 ? 15.893 -7.834 -4.149 1.00 92.88 184 GLN A N 1
ATOM 1516 C CA . GLN A 1 184 ? 14.518 -8.284 -3.915 1.00 92.88 184 GLN A CA 1
ATOM 1517 C C . GLN A 1 184 ? 14.463 -9.667 -3.248 1.00 92.88 184 GLN A C 1
ATOM 1519 O O . GLN A 1 184 ? 13.593 -9.908 -2.413 1.00 92.88 184 GLN A O 1
ATOM 1524 N N . GLY A 1 185 ? 15.386 -10.564 -3.603 1.00 96.00 185 GLY A N 1
ATOM 1525 C CA . GLY A 1 185 ? 15.540 -11.875 -2.979 1.00 96.00 185 GLY A CA 1
ATOM 1526 C C . GLY A 1 185 ? 15.949 -11.771 -1.513 1.00 96.00 185 GLY A C 1
ATOM 1527 O O . GLY A 1 185 ? 15.310 -12.401 -0.676 1.00 96.00 185 GLY A O 1
ATOM 1528 N N . LEU A 1 186 ? 16.936 -10.925 -1.195 1.00 96.81 186 LEU A N 1
ATOM 1529 C CA . LEU A 1 186 ? 17.333 -10.641 0.187 1.00 96.81 186 LEU A CA 1
ATOM 1530 C C . LEU A 1 186 ? 16.169 -10.062 0.992 1.00 96.81 186 LEU A C 1
ATOM 1532 O O . LEU A 1 186 ? 15.868 -10.567 2.064 1.00 96.81 186 LEU A O 1
ATOM 1536 N N . PHE A 1 187 ? 15.465 -9.064 0.452 1.00 94.69 187 PHE A N 1
ATOM 1537 C CA . PHE A 1 187 ? 14.319 -8.447 1.121 1.00 94.69 187 PHE A CA 1
ATOM 1538 C C . PHE A 1 187 ? 13.220 -9.462 1.463 1.00 94.69 187 PHE A C 1
ATOM 1540 O O . PHE A 1 187 ? 12.781 -9.546 2.609 1.00 94.69 187 PHE A O 1
ATOM 1547 N N . VAL A 1 188 ? 12.799 -10.273 0.486 1.00 94.88 188 VAL A N 1
ATOM 1548 C CA . VAL A 1 188 ? 11.778 -11.309 0.709 1.00 94.88 188 VAL A CA 1
ATOM 1549 C C . VAL A 1 188 ? 12.292 -12.402 1.645 1.00 94.88 188 VAL A C 1
ATOM 1551 O O . VAL A 1 188 ? 11.531 -12.881 2.481 1.00 94.88 188 VAL A O 1
ATOM 1554 N N . GLY A 1 189 ? 13.572 -12.769 1.549 1.00 95.25 189 GLY A N 1
ATOM 1555 C CA . GLY A 1 189 ? 14.219 -13.702 2.470 1.00 95.25 189 GLY A CA 1
ATOM 1556 C C . GLY A 1 189 ? 14.167 -13.216 3.918 1.00 95.25 189 GLY A C 1
ATOM 1557 O O . GLY A 1 189 ? 13.707 -13.958 4.781 1.00 95.25 189 GLY A O 1
ATOM 1558 N N . THR A 1 190 ? 14.547 -11.962 4.172 1.00 94.06 190 THR A N 1
ATOM 1559 C CA . THR A 1 190 ? 14.504 -11.345 5.507 1.00 94.06 190 THR A CA 1
ATOM 1560 C C . THR A 1 190 ? 13.086 -11.300 6.062 1.00 94.06 190 THR A C 1
ATOM 1562 O O . THR A 1 190 ? 12.870 -11.695 7.203 1.00 94.06 190 THR A O 1
ATOM 1565 N N . ILE A 1 191 ? 12.105 -10.880 5.254 1.00 92.56 191 ILE A N 1
ATOM 1566 C CA . ILE A 1 191 ? 10.701 -10.864 5.688 1.00 92.56 191 ILE A CA 1
ATOM 1567 C C . ILE A 1 191 ? 10.261 -12.272 6.076 1.00 92.56 191 ILE A C 1
ATOM 1569 O O . ILE A 1 191 ? 9.764 -12.472 7.178 1.00 92.56 191 ILE A O 1
ATOM 1573 N N . LYS A 1 192 ? 10.484 -13.267 5.212 1.00 93.62 192 LYS A N 1
ATOM 1574 C CA . LYS A 1 192 ? 10.097 -14.653 5.504 1.00 93.62 192 LYS A CA 1
ATOM 1575 C C . LYS A 1 192 ? 10.811 -15.225 6.728 1.00 93.62 192 LYS A C 1
ATOM 1577 O O . LYS A 1 192 ? 10.211 -16.028 7.428 1.00 93.62 192 LYS A O 1
ATOM 1582 N N . GLY A 1 193 ? 12.058 -14.828 6.975 1.00 94.00 193 GLY A N 1
ATOM 1583 C CA . GLY A 1 193 ? 12.834 -15.274 8.132 1.00 94.00 193 GLY A CA 1
ATOM 1584 C C . GLY A 1 193 ? 12.320 -14.736 9.470 1.00 94.00 193 GLY A C 1
ATOM 1585 O O . GLY A 1 193 ? 12.478 -15.411 10.480 1.00 94.00 193 GLY A O 1
ATOM 1586 N N . HIS A 1 194 ? 11.689 -13.558 9.483 1.00 92.44 194 HIS A N 1
ATOM 1587 C CA . HIS A 1 194 ? 11.179 -12.913 10.703 1.00 92.44 194 HIS A CA 1
ATOM 1588 C C . HIS A 1 194 ? 9.651 -12.938 10.833 1.00 92.44 194 HIS A C 1
ATOM 1590 O O . HIS A 1 194 ? 9.110 -12.378 11.782 1.00 92.44 194 HIS A O 1
ATOM 1596 N N . SER A 1 195 ? 8.947 -13.570 9.893 1.00 96.00 195 SER A N 1
ATOM 1597 C CA . SER A 1 195 ? 7.484 -13.575 9.866 1.00 96.00 195 SER A CA 1
ATOM 1598 C C . SER A 1 195 ? 6.907 -14.957 10.125 1.00 96.00 195 SER A C 1
ATOM 1600 O O . SER A 1 195 ? 7.441 -15.976 9.686 1.00 96.00 195 SER A O 1
ATOM 1602 N N . VAL A 1 196 ? 5.738 -14.985 10.750 1.00 95.00 196 VAL A N 1
ATOM 1603 C CA . VAL A 1 196 ? 4.890 -16.169 10.844 1.00 95.00 196 VAL A CA 1
ATOM 1604 C C . VAL A 1 196 ? 4.051 -16.255 9.575 1.00 95.00 196 VAL A C 1
ATOM 1606 O O . VAL A 1 196 ? 3.309 -15.336 9.234 1.00 95.00 196 VAL A O 1
ATOM 1609 N N . LYS A 1 197 ? 4.162 -17.366 8.849 1.00 96.06 197 LYS A N 1
ATOM 1610 C CA . LYS A 1 197 ? 3.257 -17.648 7.733 1.00 96.06 197 LYS A CA 1
ATOM 1611 C C . LYS A 1 197 ? 1.846 -17.861 8.270 1.00 96.06 197 LYS A C 1
ATOM 1613 O O . LYS A 1 197 ? 1.687 -18.566 9.253 1.00 96.06 197 LYS A O 1
ATOM 1618 N N . LEU A 1 198 ? 0.831 -17.292 7.627 1.00 94.12 198 LEU A N 1
ATOM 1619 C CA . LEU A 1 198 ? -0.556 -17.644 7.911 1.00 94.12 198 LEU A CA 1
ATOM 1620 C C . LEU A 1 198 ? -1.041 -18.721 6.948 1.00 94.12 198 LEU A C 1
ATOM 1622 O O . LEU A 1 198 ? -0.729 -18.733 5.754 1.00 94.12 198 LEU A O 1
ATOM 1626 N N . SER A 1 199 ? -1.833 -19.629 7.496 1.00 92.69 199 SER A N 1
ATOM 1627 C CA . SER A 1 199 ? -2.523 -20.694 6.782 1.00 92.69 199 SER A CA 1
ATOM 1628 C C . SER A 1 199 ? -3.868 -20.952 7.451 1.00 92.69 199 SER A C 1
ATOM 1630 O O . SER A 1 199 ? -4.124 -20.445 8.549 1.00 92.69 199 SER A O 1
ATOM 1632 N N . GLU A 1 200 ? -4.692 -21.790 6.824 1.00 91.94 200 GLU A N 1
ATOM 1633 C CA . GLU A 1 200 ? -5.943 -22.293 7.409 1.00 91.94 200 GLU A CA 1
ATOM 1634 C C . GLU A 1 200 ? -5.738 -22.890 8.813 1.00 91.94 200 GLU A C 1
ATOM 1636 O O . GLU A 1 200 ? -6.622 -22.789 9.652 1.00 91.94 200 GLU A O 1
ATOM 1641 N N . ASN A 1 201 ? -4.548 -23.428 9.102 1.00 92.00 201 ASN A N 1
ATOM 1642 C CA . ASN A 1 201 ? -4.236 -24.075 10.378 1.00 92.00 201 ASN A CA 1
ATOM 1643 C C . ASN A 1 201 ? -3.634 -23.136 11.437 1.00 92.00 201 ASN A C 1
ATOM 1645 O O . ASN A 1 201 ? -3.495 -23.545 12.583 1.00 92.00 201 ASN A O 1
ATOM 1649 N N . GLN A 1 202 ? -3.220 -21.916 11.074 1.00 87.88 202 GLN A N 1
ATOM 1650 C CA . GLN A 1 202 ? -2.571 -20.983 12.012 1.00 87.88 202 GLN A CA 1
ATOM 1651 C C . GLN A 1 202 ? -3.458 -19.799 12.380 1.00 87.88 202 GLN A C 1
ATOM 1653 O O . GLN A 1 202 ? -3.456 -19.378 13.530 1.00 87.88 202 GLN A O 1
ATOM 1658 N N . PHE A 1 203 ? -4.197 -19.256 11.411 1.00 88.88 203 PHE A N 1
ATOM 1659 C CA . PHE A 1 203 ? -5.132 -18.156 11.649 1.00 88.88 203 PHE A CA 1
ATOM 1660 C C . PHE A 1 203 ? -6.284 -18.241 10.631 1.00 88.88 203 PHE A C 1
ATOM 1662 O O . PHE A 1 203 ? -6.315 -17.479 9.655 1.00 88.88 203 PHE A O 1
ATOM 1669 N N . PRO A 1 204 ? -7.213 -19.201 10.812 1.00 89.44 204 PRO A N 1
ATOM 1670 C CA . PRO A 1 204 ? -8.238 -19.534 9.820 1.00 89.44 204 PRO A CA 1
ATOM 1671 C C . PRO A 1 204 ? -9.124 -18.345 9.443 1.00 89.44 204 PRO A C 1
ATOM 1673 O O . PRO A 1 204 ? -9.462 -18.179 8.274 1.00 89.44 204 PRO A O 1
ATOM 1676 N N . GLU A 1 205 ? -9.471 -17.499 10.411 1.00 89.12 205 GLU A N 1
ATOM 1677 C CA . GLU A 1 205 ? -10.358 -16.343 10.231 1.00 89.12 205 GLU A CA 1
ATOM 1678 C C . GLU A 1 205 ? -9.780 -15.337 9.227 1.00 89.12 205 GLU A C 1
ATOM 1680 O O . GLU A 1 205 ? -10.397 -15.038 8.203 1.00 89.12 205 GLU A O 1
ATOM 1685 N N . VAL A 1 206 ? -8.545 -14.887 9.465 1.00 91.00 206 VAL A N 1
ATOM 1686 C CA . VAL A 1 206 ? -7.835 -13.934 8.598 1.00 91.00 206 VAL A CA 1
ATOM 1687 C C . VAL A 1 206 ? -7.537 -14.558 7.243 1.00 91.00 206 VAL A C 1
ATOM 1689 O O . VAL A 1 206 ? -7.745 -13.924 6.207 1.00 91.00 206 VAL A O 1
ATOM 1692 N N . TYR A 1 207 ? -7.093 -15.817 7.223 1.00 94.19 207 TYR A N 1
ATOM 1693 C CA . TYR A 1 207 ? -6.800 -16.503 5.969 1.00 94.19 207 TYR A CA 1
ATOM 1694 C C . TYR A 1 207 ? -8.052 -16.622 5.085 1.00 94.19 207 TYR A C 1
ATOM 1696 O O . TYR A 1 207 ? -7.997 -16.340 3.886 1.00 94.19 207 TYR A O 1
ATOM 1704 N N . LYS A 1 208 ? -9.210 -16.939 5.679 1.00 93.56 208 LYS A N 1
ATOM 1705 C CA . LYS A 1 208 ? -10.500 -17.000 4.981 1.00 93.56 208 LYS A CA 1
ATOM 1706 C C . LYS A 1 208 ? -10.910 -15.644 4.405 1.00 93.56 208 LYS A C 1
ATOM 1708 O O . LYS A 1 208 ? -11.387 -15.607 3.270 1.00 93.56 208 LYS A O 1
ATOM 1713 N N . ILE A 1 209 ? -10.681 -14.542 5.126 1.00 93.81 209 ILE A N 1
ATOM 1714 C CA . ILE A 1 209 ? -10.903 -13.181 4.604 1.00 93.81 209 ILE A CA 1
ATOM 1715 C C . ILE A 1 209 ? -10.061 -12.961 3.343 1.00 93.81 209 ILE A C 1
ATOM 1717 O O . ILE A 1 209 ? -10.610 -12.618 2.296 1.00 93.81 209 ILE A O 1
ATOM 1721 N N . VAL A 1 210 ? -8.752 -13.235 3.394 1.00 96.62 210 VAL A N 1
ATOM 1722 C CA . VAL A 1 210 ? -7.854 -13.053 2.238 1.00 96.62 210 VAL A CA 1
ATOM 1723 C C . VAL A 1 210 ? -8.320 -13.875 1.033 1.00 96.62 210 VAL A C 1
ATOM 1725 O O . VAL A 1 210 ? -8.393 -13.348 -0.080 1.00 96.62 210 VAL A O 1
ATOM 1728 N N . VAL A 1 211 ? -8.662 -15.152 1.233 1.00 96.62 211 VAL A N 1
ATOM 1729 C CA . VAL A 1 211 ? -9.130 -16.048 0.160 1.00 96.62 211 VAL A CA 1
ATOM 1730 C C . VAL A 1 211 ? -10.443 -15.546 -0.448 1.00 96.62 211 VAL A C 1
ATOM 1732 O O . VAL A 1 211 ? -10.559 -15.447 -1.675 1.00 96.62 211 VAL A O 1
ATOM 1735 N N . ASN A 1 212 ? -11.414 -15.174 0.388 1.00 95.44 212 ASN A N 1
ATOM 1736 C CA . ASN A 1 212 ? -12.709 -14.660 -0.060 1.00 95.44 212 ASN A CA 1
ATOM 1737 C C . ASN A 1 212 ? -12.560 -13.358 -0.848 1.00 95.44 212 ASN A C 1
ATOM 1739 O O . ASN A 1 212 ? -13.150 -13.208 -1.920 1.00 95.44 212 ASN A O 1
ATOM 1743 N N . GLN A 1 213 ? -11.730 -12.434 -0.364 1.00 95.88 213 GLN A N 1
ATOM 1744 C CA . GLN A 1 213 ? -11.475 -11.181 -1.061 1.00 95.88 213 GLN A CA 1
ATOM 1745 C C . GLN A 1 213 ? -10.692 -11.394 -2.361 1.00 95.88 213 GLN A C 1
ATOM 1747 O O . GLN A 1 213 ? -11.022 -10.771 -3.366 1.00 95.88 213 GLN A O 1
ATOM 1752 N N . CYS A 1 214 ? -9.725 -12.318 -2.405 1.00 96.06 214 CYS A N 1
ATOM 1753 C CA . CYS A 1 214 ? -9.057 -12.696 -3.655 1.00 96.06 214 CYS A CA 1
ATOM 1754 C C . CYS A 1 214 ? -10.061 -13.216 -4.689 1.00 96.06 214 CYS A C 1
ATOM 1756 O O . CYS A 1 214 ? -9.994 -12.823 -5.855 1.00 96.06 214 CYS A O 1
ATOM 1758 N N . LYS A 1 215 ? -11.014 -14.056 -4.264 1.00 94.88 215 LYS A N 1
ATOM 1759 C CA . LYS A 1 215 ? -12.086 -14.568 -5.125 1.00 94.88 215 LYS A CA 1
ATOM 1760 C C . LYS A 1 215 ? -12.988 -13.438 -5.629 1.00 94.88 215 LYS A C 1
ATOM 1762 O O . LYS A 1 215 ? -13.189 -13.342 -6.837 1.00 94.88 215 LYS A O 1
ATOM 1767 N N . SER A 1 216 ? -13.456 -12.564 -4.734 1.00 91.75 216 SER A N 1
ATOM 1768 C CA . SER A 1 216 ? -14.284 -11.391 -5.072 1.00 91.75 216 SER A CA 1
ATOM 1769 C C . SER A 1 216 ? -13.580 -10.460 -6.069 1.00 91.75 216 SER A C 1
ATOM 1771 O O . SER A 1 216 ? -14.130 -10.081 -7.101 1.00 91.75 216 SER A O 1
ATOM 1773 N N . LEU A 1 217 ? -12.296 -10.180 -5.836 1.00 90.88 217 LEU A N 1
ATOM 1774 C CA . LEU A 1 217 ? -11.472 -9.336 -6.699 1.00 90.88 217 LEU A CA 1
ATOM 1775 C C . LEU A 1 217 ? -11.008 -10.049 -7.981 1.00 90.88 217 LEU A C 1
ATOM 1777 O O . LEU A 1 217 ? -10.353 -9.429 -8.822 1.00 90.88 217 LEU A O 1
ATOM 1781 N N . GLY A 1 218 ? -11.298 -11.339 -8.175 1.00 91.88 218 GLY A N 1
ATOM 1782 C CA . GLY A 1 218 ? -10.845 -12.118 -9.332 1.00 91.88 218 GLY A CA 1
ATOM 1783 C C . GLY A 1 218 ? -9.316 -12.227 -9.431 1.00 91.88 218 GLY A C 1
ATOM 1784 O O . GLY A 1 218 ? -8.744 -12.109 -10.522 1.00 91.88 218 GLY A O 1
ATOM 1785 N N . ILE A 1 219 ? -8.639 -12.375 -8.293 1.00 94.12 219 ILE A N 1
ATOM 1786 C CA . ILE A 1 219 ? -7.204 -12.650 -8.189 1.00 94.12 219 ILE A CA 1
ATOM 1787 C C . ILE A 1 219 ? -7.014 -14.171 -8.259 1.00 94.12 219 ILE A C 1
ATOM 1789 O O . ILE A 1 219 ? -7.476 -14.900 -7.391 1.00 94.12 219 ILE A O 1
ATOM 1793 N N . LYS A 1 220 ? -6.329 -14.649 -9.308 1.00 91.44 220 LYS A N 1
ATOM 1794 C CA . LYS A 1 220 ? -6.180 -16.091 -9.596 1.00 91.44 220 LYS A CA 1
ATOM 1795 C C . LYS A 1 220 ? -5.363 -16.861 -8.557 1.00 91.44 220 LYS A C 1
ATOM 1797 O O . LYS A 1 220 ? -5.636 -18.024 -8.305 1.00 91.44 220 LYS A O 1
ATOM 1802 N N . GLU A 1 221 ? -4.331 -16.222 -8.020 1.00 93.31 221 GLU A N 1
ATOM 1803 C CA . GLU A 1 221 ? -3.375 -16.833 -7.097 1.00 93.31 221 GLU A CA 1
ATOM 1804 C C . GLU A 1 221 ? -3.384 -16.029 -5.804 1.00 93.31 221 GLU A C 1
ATOM 1806 O O . GLU A 1 221 ? -3.025 -14.844 -5.815 1.00 93.31 221 GLU A O 1
ATOM 1811 N N . VAL A 1 222 ? -3.806 -16.675 -4.717 1.00 95.62 222 VAL A N 1
ATOM 1812 C CA . VAL A 1 222 ? -3.779 -16.101 -3.370 1.00 95.62 222 VAL A CA 1
ATOM 1813 C C . VAL A 1 222 ? -2.313 -15.871 -2.976 1.00 95.62 222 VAL A C 1
ATOM 1815 O O . VAL A 1 222 ? -1.502 -16.790 -3.123 1.00 95.62 222 VAL A O 1
ATOM 1818 N N . PRO A 1 223 ? -1.929 -14.658 -2.536 1.00 96.56 223 PRO A N 1
ATOM 1819 C CA . PRO A 1 223 ? -0.564 -14.397 -2.088 1.00 96.56 223 PRO A CA 1
ATOM 1820 C C . PRO A 1 223 ? -0.234 -15.193 -0.817 1.00 96.56 223 PRO A C 1
ATOM 1822 O O . PRO A 1 223 ? -1.114 -15.507 -0.019 1.00 96.56 223 PRO A O 1
ATOM 1825 N N . GLU A 1 224 ? 1.048 -15.488 -0.598 1.00 96.56 224 GLU A N 1
ATOM 1826 C CA . GLU A 1 224 ? 1.502 -16.032 0.685 1.00 96.56 224 GLU A CA 1
ATOM 1827 C C . GLU A 1 224 ? 1.338 -14.949 1.759 1.00 96.56 224 GLU A C 1
ATOM 1829 O O . GLU A 1 224 ? 1.919 -13.870 1.643 1.00 96.56 224 GLU A O 1
ATOM 1834 N N . VAL A 1 225 ? 0.513 -15.221 2.771 1.00 97.25 225 VAL A N 1
ATOM 1835 C CA . VAL A 1 225 ? 0.209 -14.271 3.845 1.00 97.25 225 VAL A CA 1
ATOM 1836 C C . VAL A 1 225 ? 1.219 -14.457 4.970 1.00 97.25 225 VAL A C 1
ATOM 1838 O O . VAL A 1 225 ? 1.425 -15.575 5.443 1.00 97.25 225 VAL A O 1
ATOM 1841 N N . LEU A 1 226 ? 1.864 -13.370 5.373 1.00 96.94 226 LEU A N 1
ATOM 1842 C CA . LEU A 1 226 ? 2.921 -13.339 6.375 1.00 96.94 226 LEU A CA 1
ATOM 1843 C C . LEU A 1 226 ? 2.576 -12.297 7.440 1.00 96.94 226 LEU A C 1
ATOM 1845 O O . LEU A 1 226 ? 2.060 -11.229 7.111 1.00 96.94 226 LEU A O 1
ATOM 1849 N N . VAL A 1 227 ? 2.883 -12.605 8.696 1.00 96.00 227 VAL A N 1
ATOM 1850 C CA . VAL A 1 227 ? 2.697 -11.709 9.840 1.00 96.00 227 VAL A CA 1
ATOM 1851 C C . VAL A 1 227 ? 4.027 -11.455 10.525 1.00 96.00 227 VAL A C 1
ATOM 1853 O O . VAL A 1 227 ? 4.716 -12.408 10.877 1.00 96.00 227 VAL A O 1
ATOM 1856 N N . SER A 1 228 ? 4.368 -10.190 10.752 1.00 94.44 228 SER A N 1
ATOM 1857 C CA . SER A 1 228 ? 5.522 -9.784 11.570 1.00 94.44 228 SER A CA 1
ATOM 1858 C C . SER A 1 228 ? 5.072 -8.814 12.644 1.00 94.44 228 SER A C 1
ATOM 1860 O O . SER A 1 228 ? 4.068 -8.119 12.498 1.00 94.44 228 SER A O 1
ATOM 1862 N N . GLU A 1 229 ? 5.865 -8.731 13.701 1.00 92.81 229 GLU A N 1
ATOM 1863 C CA . GLU A 1 229 ? 5.807 -7.622 14.643 1.00 92.81 229 GLU A CA 1
ATOM 1864 C C . GLU A 1 229 ? 6.081 -6.295 13.911 1.00 92.81 229 GLU A C 1
ATOM 1866 O O . GLU A 1 229 ? 6.892 -6.252 12.974 1.00 92.81 229 GLU A O 1
ATOM 1871 N N . GLY A 1 230 ? 5.331 -5.254 14.277 1.00 90.25 230 GLY A N 1
ATOM 1872 C CA . GLY A 1 230 ? 5.516 -3.889 13.793 1.00 90.25 230 GLY A CA 1
ATOM 1873 C C . GLY A 1 230 ? 4.250 -3.035 13.878 1.00 90.25 230 GLY A C 1
ATOM 1874 O O . GLY A 1 230 ? 3.159 -3.531 14.160 1.00 90.25 230 GLY A O 1
ATOM 1875 N N . HIS A 1 231 ? 4.410 -1.738 13.604 1.00 90.19 231 HIS A N 1
ATOM 1876 C CA . HIS A 1 231 ? 3.335 -0.741 13.636 1.00 90.19 231 HIS A CA 1
ATOM 1877 C C . HIS A 1 231 ? 2.226 -0.991 12.607 1.00 90.19 231 HIS A C 1
ATOM 1879 O O . HIS A 1 231 ? 2.430 -1.706 11.627 1.00 90.19 231 HIS A O 1
ATOM 1885 N N . PHE A 1 232 ? 1.068 -0.351 12.804 1.00 87.25 232 PHE A N 1
ATOM 1886 C CA . PHE A 1 232 ? -0.113 -0.481 11.952 1.00 87.25 232 PHE A CA 1
ATOM 1887 C C . PHE A 1 232 ? 0.201 -0.160 10.488 1.00 87.25 232 PHE A C 1
ATOM 1889 O O . PHE A 1 232 ? 0.248 0.997 10.067 1.00 87.25 232 PHE A O 1
ATOM 1896 N N . ASN A 1 233 ? 0.438 -1.214 9.715 1.00 90.69 233 ASN A N 1
ATOM 1897 C CA . ASN A 1 233 ? 0.737 -1.153 8.300 1.00 90.69 233 ASN A CA 1
ATOM 1898 C C . ASN A 1 233 ? 0.518 -2.540 7.671 1.00 90.69 233 ASN A C 1
ATOM 1900 O O . ASN A 1 233 ? 0.484 -3.573 8.347 1.00 90.69 233 ASN A O 1
ATOM 1904 N N . ALA A 1 234 ? 0.404 -2.569 6.357 1.00 93.31 234 ALA A N 1
ATOM 1905 C CA . ALA A 1 234 ? 0.445 -3.775 5.556 1.00 93.31 234 ALA A CA 1
ATOM 1906 C C . ALA A 1 234 ? 1.089 -3.425 4.217 1.00 93.31 234 ALA A C 1
ATOM 1908 O O . ALA A 1 234 ? 1.116 -2.265 3.820 1.00 93.31 234 ALA A O 1
ATOM 1909 N N . PHE A 1 235 ? 1.652 -4.413 3.533 1.00 95.12 235 PHE A N 1
ATOM 1910 C CA . PHE A 1 235 ? 2.125 -4.192 2.173 1.00 95.12 235 PHE A CA 1
ATOM 1911 C C . PHE A 1 235 ? 2.143 -5.479 1.365 1.00 95.12 235 PHE A C 1
ATOM 1913 O O . PHE A 1 235 ? 2.323 -6.581 1.889 1.00 95.12 235 PHE A O 1
ATOM 1920 N N . VAL A 1 236 ? 2.062 -5.336 0.048 1.00 95.38 236 VAL A N 1
ATOM 1921 C CA . VAL A 1 236 ? 2.347 -6.427 -0.885 1.00 95.38 236 VAL A CA 1
ATOM 1922 C C . VAL A 1 236 ? 3.728 -6.313 -1.503 1.00 95.38 236 VAL A C 1
ATOM 1924 O O . VAL A 1 236 ? 4.190 -5.251 -1.919 1.00 95.38 236 VAL A O 1
ATOM 1927 N N . THR A 1 237 ? 4.381 -7.458 -1.654 1.00 93.62 237 THR A N 1
ATOM 1928 C CA . THR A 1 237 ? 5.605 -7.580 -2.445 1.00 93.62 237 THR A CA 1
ATOM 1929 C C . THR A 1 237 ? 5.556 -8.822 -3.326 1.00 93.62 237 THR A C 1
ATOM 1931 O O . THR A 1 237 ? 4.610 -9.611 -3.306 1.00 93.62 237 THR A O 1
ATOM 1934 N N . LYS A 1 238 ? 6.569 -8.988 -4.171 1.00 92.62 238 LYS A N 1
ATOM 1935 C CA . LYS A 1 238 ? 6.695 -10.143 -5.058 1.00 92.62 238 LYS A CA 1
ATOM 1936 C C . LYS A 1 238 ? 8.138 -10.601 -5.166 1.00 92.62 238 LYS A C 1
ATOM 1938 O O . LYS A 1 238 ? 9.050 -9.793 -5.037 1.00 92.62 238 LYS A O 1
ATOM 1943 N N . LEU A 1 239 ? 8.333 -11.866 -5.504 1.00 91.81 239 LEU A N 1
ATOM 1944 C CA . LEU A 1 239 ? 9.609 -12.412 -5.950 1.00 91.81 239 LEU A CA 1
ATOM 1945 C C . LEU A 1 239 ? 9.336 -13.345 -7.125 1.00 91.81 239 LEU A C 1
ATOM 1947 O O . LEU A 1 239 ? 8.621 -14.334 -6.996 1.00 91.81 239 LEU A O 1
ATOM 1951 N N . ALA A 1 240 ? 9.884 -13.006 -8.292 1.00 86.62 240 ALA A N 1
ATOM 1952 C CA . ALA A 1 240 ? 9.557 -13.674 -9.551 1.00 86.62 240 ALA A CA 1
ATOM 1953 C C . ALA A 1 240 ? 8.032 -13.730 -9.801 1.00 86.62 240 ALA A C 1
ATOM 1955 O O . ALA A 1 240 ? 7.435 -12.693 -10.103 1.00 86.62 240 ALA A O 1
ATOM 1956 N N . ARG A 1 241 ? 7.423 -14.920 -9.710 1.00 86.56 241 ARG A N 1
ATOM 1957 C CA . ARG A 1 241 ? 5.975 -15.137 -9.881 1.00 86.56 241 ARG A CA 1
ATOM 1958 C C . ARG A 1 241 ? 5.208 -15.091 -8.555 1.00 86.56 241 ARG A C 1
ATOM 1960 O O . ARG A 1 241 ? 4.041 -14.711 -8.562 1.00 86.56 241 ARG A O 1
ATOM 1967 N N . SER A 1 242 ? 5.867 -15.409 -7.444 1.00 91.69 242 SER A N 1
ATOM 1968 C CA . SER A 1 242 ? 5.255 -15.467 -6.118 1.00 91.69 242 SER A CA 1
ATOM 1969 C C . SER A 1 242 ? 4.959 -14.071 -5.583 1.00 91.69 242 SER A C 1
ATOM 1971 O O . SER A 1 242 ? 5.760 -13.144 -5.746 1.00 91.69 242 SER A O 1
ATOM 1973 N N . LYS A 1 243 ? 3.805 -13.925 -4.936 1.00 95.31 243 LYS A N 1
ATOM 1974 C CA . LYS A 1 243 ? 3.353 -12.691 -4.287 1.00 95.31 243 LYS A CA 1
ATOM 1975 C C . LYS A 1 243 ? 3.207 -12.946 -2.798 1.00 95.31 243 LYS A C 1
ATOM 1977 O O . LYS A 1 243 ? 2.807 -14.040 -2.406 1.00 95.31 243 LYS A O 1
ATOM 1982 N N . TYR A 1 244 ? 3.498 -11.926 -2.011 1.00 96.38 244 TYR A N 1
ATOM 1983 C CA . TYR A 1 244 ? 3.474 -11.982 -0.559 1.00 96.38 244 TYR A CA 1
ATOM 1984 C C . TYR A 1 244 ? 2.620 -10.825 -0.059 1.00 96.38 244 TYR A C 1
ATOM 1986 O O . TYR A 1 244 ? 2.820 -9.694 -0.507 1.00 96.38 244 TYR A O 1
ATOM 1994 N N . LEU A 1 245 ? 1.671 -11.128 0.820 1.00 97.56 245 LEU A N 1
ATOM 1995 C CA . LEU A 1 245 ? 0.897 -10.147 1.568 1.00 97.56 245 LEU A CA 1
ATOM 1996 C C . LEU A 1 245 ? 1.466 -10.107 2.980 1.00 97.56 245 LEU A C 1
ATOM 1998 O O . LEU A 1 245 ? 1.410 -11.104 3.696 1.00 97.56 245 LEU A O 1
ATOM 2002 N N . MET A 1 246 ? 2.027 -8.966 3.347 1.00 97.31 246 MET A N 1
ATOM 2003 C CA . MET A 1 246 ? 2.609 -8.732 4.653 1.00 97.31 246 MET A CA 1
ATOM 2004 C C . MET A 1 246 ? 1.627 -7.962 5.527 1.00 97.31 246 MET A C 1
ATOM 2006 O O . MET A 1 246 ? 1.187 -6.881 5.140 1.00 97.31 246 MET A O 1
ATOM 2010 N N . LEU A 1 247 ? 1.311 -8.504 6.700 1.00 96.12 247 LEU A N 1
ATOM 2011 C CA . LEU A 1 247 ? 0.484 -7.866 7.720 1.00 96.12 247 LEU A CA 1
ATOM 2012 C C . LEU A 1 247 ? 1.332 -7.639 8.972 1.00 96.12 247 LEU A C 1
ATOM 2014 O O . LEU A 1 247 ? 1.998 -8.559 9.445 1.00 96.12 247 LEU A O 1
ATOM 2018 N N . TYR A 1 248 ? 1.316 -6.431 9.524 1.00 95.00 248 TYR A N 1
ATOM 2019 C CA . TYR A 1 248 ? 1.937 -6.192 10.824 1.00 95.00 248 TYR A CA 1
ATOM 2020 C C . TYR A 1 248 ? 0.980 -6.523 11.974 1.00 95.00 248 TYR A C 1
ATOM 2022 O O . TYR A 1 248 ? -0.243 -6.443 11.821 1.00 95.00 248 TYR A O 1
ATOM 2030 N N . SER A 1 249 ? 1.533 -6.898 13.129 1.00 91.94 249 SER A N 1
ATOM 2031 C CA . SER A 1 249 ? 0.774 -7.352 14.303 1.00 91.94 249 SER A CA 1
ATOM 2032 C C . SER A 1 249 ? -0.293 -6.351 14.750 1.00 91.94 249 SER A C 1
ATOM 2034 O O . SER A 1 249 ? -1.416 -6.758 15.037 1.00 91.94 249 SER A O 1
ATOM 2036 N N . GLU A 1 250 ? -0.014 -5.044 14.702 1.00 91.50 250 GLU A N 1
ATOM 2037 C CA . GLU A 1 250 ? -0.989 -4.009 15.076 1.00 91.50 250 GLU A CA 1
ATOM 2038 C C . GLU A 1 250 ? -2.266 -4.005 14.222 1.00 91.50 250 GLU A C 1
ATOM 2040 O O . GLU A 1 250 ? -3.331 -3.612 14.710 1.00 91.50 250 GLU A O 1
ATOM 2045 N N . VAL A 1 251 ? -2.195 -4.461 12.965 1.00 90.56 251 VAL A N 1
ATOM 2046 C CA . VAL A 1 251 ? -3.386 -4.606 12.113 1.00 90.56 251 VAL A CA 1
ATOM 2047 C C . VAL A 1 251 ? -4.277 -5.731 12.645 1.00 90.56 251 VAL A C 1
ATOM 2049 O O . VAL A 1 251 ? -5.496 -5.575 12.714 1.00 90.56 251 VAL A O 1
ATOM 2052 N N . LEU A 1 252 ? -3.677 -6.841 13.086 1.00 89.00 252 LEU A N 1
ATOM 2053 C CA . LEU A 1 252 ? -4.406 -7.974 13.661 1.00 89.00 252 LEU A CA 1
ATOM 2054 C C . LEU A 1 252 ? -4.952 -7.663 15.057 1.00 89.00 252 LEU A C 1
ATOM 2056 O O . LEU A 1 252 ? -6.089 -8.010 15.360 1.00 89.00 252 LEU A O 1
ATOM 2060 N N . GLU A 1 253 ? -4.182 -6.964 15.889 1.00 86.44 253 GLU A N 1
ATOM 2061 C CA . GLU A 1 253 ? -4.626 -6.534 17.221 1.00 86.44 253 GLU A CA 1
ATOM 2062 C C . GLU A 1 253 ? -5.842 -5.606 17.147 1.00 86.44 253 GLU A C 1
ATOM 2064 O O . GLU A 1 253 ? -6.734 -5.678 17.991 1.00 86.44 253 GLU A O 1
ATOM 2069 N N . THR A 1 254 ? -5.903 -4.749 16.122 1.00 79.69 254 THR A N 1
ATOM 2070 C CA . THR A 1 254 ? -7.083 -3.912 15.868 1.00 79.69 254 THR A CA 1
ATOM 2071 C C . THR A 1 254 ? -8.320 -4.773 15.592 1.00 79.69 254 THR A C 1
ATOM 2073 O O . THR A 1 254 ? -9.386 -4.483 16.128 1.00 79.69 254 THR A O 1
ATOM 2076 N N . ALA A 1 255 ? -8.174 -5.867 14.835 1.00 76.56 255 ALA A N 1
ATOM 2077 C CA . ALA A 1 255 ? -9.272 -6.790 14.534 1.00 76.56 255 ALA A CA 1
ATOM 2078 C C . ALA A 1 255 ? -9.749 -7.582 15.765 1.00 76.56 255 ALA A C 1
ATOM 2080 O O . ALA A 1 255 ? -10.948 -7.793 15.943 1.00 76.56 255 ALA A O 1
ATOM 2081 N N . GLN A 1 256 ? -8.828 -7.967 16.657 1.00 71.19 256 GLN A N 1
ATOM 2082 C CA . GLN A 1 256 ? -9.142 -8.709 17.888 1.00 71.19 256 GLN A CA 1
ATOM 2083 C C . GLN A 1 256 ? -10.014 -7.924 18.883 1.00 71.19 256 GLN A C 1
ATOM 2085 O O . GLN A 1 256 ? -10.595 -8.517 19.787 1.00 71.19 256 GLN A O 1
ATOM 2090 N N . ARG A 1 257 ? -10.143 -6.601 18.719 1.00 67.62 257 ARG A N 1
ATOM 2091 C CA . ARG A 1 257 ? -10.970 -5.738 19.581 1.00 67.62 257 ARG A CA 1
ATOM 2092 C C . ARG A 1 257 ? -12.454 -5.703 19.208 1.00 67.62 257 ARG A C 1
ATOM 2094 O O . ARG A 1 257 ? -13.202 -4.968 19.845 1.00 67.62 257 ARG A O 1
ATOM 2101 N N . GLY A 1 258 ? -12.882 -6.500 18.228 1.00 55.41 258 GLY A N 1
ATOM 2102 C CA . GLY A 1 258 ? -14.302 -6.751 17.963 1.00 55.41 258 GLY A CA 1
ATOM 2103 C C . GLY A 1 258 ? -14.824 -6.281 16.606 1.00 55.41 258 GLY A C 1
ATOM 2104 O O . GLY A 1 258 ? -16.017 -6.431 16.363 1.00 55.41 258 GLY A O 1
ATOM 2105 N N . ASP A 1 259 ? -13.974 -5.769 15.707 1.00 67.38 259 ASP A N 1
ATOM 2106 C CA . ASP A 1 259 ? -14.390 -5.472 14.331 1.00 67.38 259 ASP A CA 1
ATOM 2107 C C . ASP A 1 259 ? -13.319 -5.856 13.291 1.00 67.38 259 ASP A C 1
ATOM 2109 O O . ASP A 1 259 ? -12.260 -5.234 13.175 1.00 67.38 259 ASP A O 1
ATOM 2113 N N . PHE A 1 260 ? -13.617 -6.882 12.487 1.00 86.38 260 PHE A N 1
ATOM 2114 C CA . PHE A 1 260 ? -12.781 -7.294 11.357 1.00 86.38 260 PHE A CA 1
ATOM 2115 C C . PHE A 1 260 ? -12.842 -6.312 10.180 1.00 86.38 260 PHE A C 1
ATOM 2117 O O . PHE A 1 260 ? -12.005 -6.411 9.285 1.00 86.38 260 PHE A O 1
ATOM 2124 N N . LYS A 1 261 ? -13.756 -5.334 10.169 1.00 89.81 261 LYS A N 1
ATOM 2125 C CA . LYS A 1 261 ? -13.927 -4.391 9.055 1.00 89.81 261 LYS A CA 1
ATOM 2126 C C . LYS A 1 261 ? -12.649 -3.634 8.715 1.00 89.81 261 LYS A C 1
ATOM 2128 O O . LYS A 1 261 ? -12.349 -3.483 7.530 1.00 89.81 261 LYS A O 1
ATOM 2133 N N . ILE A 1 262 ? -11.886 -3.170 9.707 1.00 91.50 262 ILE A N 1
ATOM 2134 C CA . ILE A 1 262 ? -10.611 -2.467 9.468 1.00 91.50 262 ILE A CA 1
ATOM 2135 C C . ILE A 1 262 ? -9.611 -3.405 8.783 1.00 91.50 262 ILE A C 1
ATOM 2137 O O . ILE A 1 262 ? -8.961 -3.022 7.809 1.00 91.50 262 ILE A O 1
ATOM 2141 N N . LEU A 1 263 ? -9.522 -4.652 9.248 1.00 93.31 263 LEU A N 1
ATOM 2142 C CA . LEU A 1 263 ? -8.656 -5.662 8.648 1.00 93.31 263 LEU A CA 1
ATOM 2143 C C . LEU A 1 263 ? -9.091 -5.999 7.218 1.00 93.31 263 LEU A C 1
ATOM 2145 O O . LEU A 1 263 ? -8.253 -6.080 6.323 1.00 93.31 263 LEU A O 1
ATOM 2149 N N . GLU A 1 264 ? -10.393 -6.155 6.988 1.00 94.62 264 GLU A N 1
ATOM 2150 C CA . GLU A 1 264 ? -10.960 -6.384 5.662 1.00 94.62 264 GLU A CA 1
ATOM 2151 C C . GLU A 1 264 ? -10.616 -5.248 4.700 1.00 94.62 264 GLU A C 1
ATOM 2153 O O . GLU A 1 264 ? -10.236 -5.524 3.562 1.00 94.62 264 GLU A O 1
ATOM 2158 N N . PHE A 1 265 ? -10.692 -3.993 5.151 1.00 95.12 265 PHE A N 1
ATOM 2159 C CA . PHE A 1 265 ? -10.275 -2.839 4.360 1.00 95.12 265 PHE A CA 1
ATOM 2160 C C . PHE A 1 265 ? -8.783 -2.889 4.018 1.00 95.12 265 PHE A C 1
ATOM 2162 O O . PHE A 1 265 ? -8.427 -2.758 2.847 1.00 95.12 265 PHE A O 1
ATOM 2169 N N . VAL A 1 266 ? -7.915 -3.103 5.014 1.00 95.94 266 VAL A N 1
ATOM 2170 C CA . VAL A 1 266 ? -6.456 -3.135 4.818 1.00 95.94 266 VAL A CA 1
ATOM 2171 C C . VAL A 1 266 ? -6.061 -4.253 3.851 1.00 95.94 266 VAL A C 1
ATOM 2173 O O . VAL A 1 266 ? -5.324 -4.012 2.896 1.00 95.94 266 VAL A O 1
ATOM 2176 N N . ILE A 1 267 ? -6.600 -5.463 4.030 1.00 97.06 267 ILE A N 1
ATOM 2177 C CA . ILE A 1 267 ? -6.345 -6.586 3.118 1.00 97.06 267 ILE A CA 1
ATOM 2178 C C . ILE A 1 267 ? -6.842 -6.248 1.709 1.00 97.06 267 ILE A C 1
ATOM 2180 O O . ILE A 1 267 ? -6.110 -6.447 0.741 1.00 97.06 267 ILE A O 1
ATOM 2184 N N . ALA A 1 268 ? -8.054 -5.710 1.571 1.00 96.50 268 ALA A N 1
ATOM 2185 C CA . ALA A 1 268 ? -8.628 -5.389 0.268 1.00 96.50 268 ALA A CA 1
ATOM 2186 C C . ALA A 1 268 ? -7.833 -4.301 -0.467 1.00 96.50 268 ALA A C 1
ATOM 2188 O O . ALA A 1 268 ? -7.609 -4.416 -1.676 1.00 96.50 268 ALA A O 1
ATOM 2189 N N . HIS A 1 269 ? -7.369 -3.282 0.260 1.00 96.94 269 HIS A N 1
ATOM 2190 C CA . HIS A 1 269 ? -6.483 -2.239 -0.248 1.00 96.94 269 HIS A CA 1
ATOM 2191 C C . HIS A 1 269 ? -5.197 -2.858 -0.820 1.00 96.94 269 HIS A C 1
ATOM 2193 O O . HIS A 1 269 ? -4.867 -2.662 -1.994 1.00 96.94 269 HIS A O 1
ATOM 2199 N N . GLU A 1 270 ? -4.525 -3.706 -0.043 1.00 97.38 270 GLU A N 1
ATOM 2200 C CA . GLU A 1 270 ? -3.290 -4.376 -0.454 1.00 97.38 270 GLU A CA 1
ATOM 2201 C C . GLU A 1 270 ? -3.481 -5.350 -1.628 1.00 97.38 270 GLU A C 1
ATOM 2203 O O . GLU A 1 270 ? -2.712 -5.373 -2.599 1.00 97.38 270 GLU A O 1
ATOM 2208 N N . LEU A 1 271 ? -4.567 -6.124 -1.614 1.00 97.38 271 LEU A N 1
ATOM 2209 C CA . LEU A 1 271 ? -4.962 -6.963 -2.744 1.00 97.38 271 LEU A CA 1
ATOM 2210 C C . LEU A 1 271 ? -5.265 -6.123 -3.996 1.00 97.38 271 LEU A C 1
ATOM 2212 O O . LEU A 1 271 ? -5.036 -6.590 -5.119 1.00 97.38 271 LEU A O 1
ATOM 2216 N N . GLY A 1 272 ? -5.692 -4.871 -3.833 1.00 96.12 272 GLY A N 1
ATOM 2217 C CA . GLY A 1 272 ? -5.838 -3.897 -4.909 1.00 96.12 272 GLY A CA 1
ATOM 2218 C C . GLY A 1 272 ? -4.537 -3.653 -5.672 1.00 96.12 272 GLY A C 1
ATOM 2219 O O . GLY A 1 272 ? -4.524 -3.717 -6.908 1.00 96.12 272 GLY A O 1
ATOM 2220 N N . HIS A 1 273 ? -3.409 -3.518 -4.969 1.00 96.75 273 HIS A N 1
ATOM 2221 C CA . HIS A 1 273 ? -2.092 -3.395 -5.602 1.00 96.75 273 HIS A CA 1
ATOM 2222 C C . HIS A 1 273 ? -1.714 -4.635 -6.425 1.00 96.75 273 HIS A C 1
ATOM 2224 O O . HIS A 1 273 ? -1.105 -4.514 -7.500 1.00 96.75 273 HIS A O 1
ATOM 2230 N N . ILE A 1 274 ? -2.115 -5.829 -5.976 1.00 95.88 274 ILE A N 1
ATOM 2231 C CA . ILE A 1 274 ? -1.944 -7.075 -6.735 1.00 95.88 274 ILE A CA 1
ATOM 2232 C C . ILE A 1 274 ? -2.854 -7.094 -7.968 1.00 95.88 274 ILE A C 1
ATOM 2234 O O . ILE A 1 274 ? -2.375 -7.372 -9.075 1.00 95.88 274 ILE A O 1
ATOM 2238 N N . LYS A 1 275 ? -4.146 -6.782 -7.804 1.00 94.62 275 LYS A N 1
ATOM 2239 C CA . LYS A 1 275 ? -5.153 -6.788 -8.877 1.00 94.62 275 LYS A CA 1
ATOM 2240 C C . LYS A 1 275 ? -4.774 -5.839 -10.011 1.00 94.62 275 LYS A C 1
ATOM 2242 O O . LYS A 1 275 ? -4.840 -6.219 -11.182 1.00 94.62 275 LYS A O 1
ATOM 2247 N N . ARG A 1 276 ? -4.332 -4.630 -9.664 1.00 94.69 276 ARG A N 1
ATOM 2248 C CA . ARG A 1 276 ? -3.909 -3.580 -10.603 1.00 94.69 276 ARG A CA 1
ATOM 2249 C C . ARG A 1 276 ? -2.473 -3.746 -11.105 1.00 94.69 276 ARG A C 1
ATOM 2251 O O . ARG A 1 276 ? -2.032 -3.005 -11.977 1.00 94.69 276 ARG A O 1
ATOM 2258 N N . LYS A 1 277 ? -1.743 -4.755 -10.611 1.00 94.19 277 LYS A N 1
ATOM 2259 C CA . LYS A 1 277 ? -0.356 -5.071 -10.992 1.00 94.19 277 LYS A CA 1
ATOM 2260 C C . LYS A 1 277 ? 0.621 -3.909 -10.760 1.00 94.19 277 LYS A C 1
ATOM 2262 O O . LYS A 1 277 ? 1.627 -3.825 -11.474 1.00 94.19 277 LYS A O 1
ATOM 2267 N N . HIS A 1 278 ? 0.383 -3.069 -9.748 1.00 94.25 278 HIS A N 1
ATOM 2268 C CA . HIS A 1 278 ? 1.201 -1.884 -9.455 1.00 94.25 278 HIS A CA 1
ATOM 2269 C C . HIS A 1 278 ? 2.697 -2.240 -9.339 1.00 94.25 278 HIS A C 1
ATOM 2271 O O . HIS A 1 278 ? 3.527 -1.661 -10.037 1.00 94.25 278 HIS A O 1
ATOM 2277 N N . LEU A 1 279 ? 3.037 -3.306 -8.601 1.00 89.75 279 LEU A N 1
ATOM 2278 C CA . LEU A 1 279 ? 4.416 -3.810 -8.444 1.00 89.75 279 LEU A CA 1
ATOM 2279 C C . LEU A 1 279 ? 5.085 -4.265 -9.756 1.00 89.75 279 LEU A C 1
ATOM 2281 O O . LEU A 1 279 ? 6.310 -4.250 -9.886 1.00 89.75 279 LEU A O 1
ATOM 2285 N N . SER A 1 280 ? 4.307 -4.769 -10.717 1.00 88.75 280 SER A N 1
ATOM 2286 C CA . SER A 1 280 ? 4.840 -5.274 -11.990 1.00 88.75 280 SER A CA 1
ATOM 2287 C C . SER A 1 280 ? 5.058 -4.164 -12.995 1.00 88.75 280 SER A C 1
ATOM 2289 O O . SER A 1 280 ? 6.099 -4.138 -13.649 1.00 88.75 280 SER A O 1
ATOM 2291 N N . ILE A 1 281 ? 4.100 -3.249 -13.075 1.00 90.31 281 ILE A N 1
ATOM 2292 C CA . ILE A 1 281 ? 4.155 -2.071 -13.931 1.00 90.31 281 ILE A CA 1
ATOM 2293 C C . ILE A 1 281 ? 5.321 -1.164 -13.518 1.00 90.31 281 ILE A C 1
ATOM 2295 O O . ILE A 1 281 ? 6.075 -0.705 -14.375 1.00 90.31 281 ILE A O 1
ATOM 2299 N N . GLU A 1 282 ? 5.541 -0.999 -12.212 1.00 89.25 282 GLU A N 1
ATOM 2300 C CA . GLU A 1 282 ? 6.603 -0.151 -11.663 1.00 89.25 282 GLU A CA 1
ATOM 2301 C C . GLU A 1 282 ? 8.001 -0.499 -12.190 1.00 89.2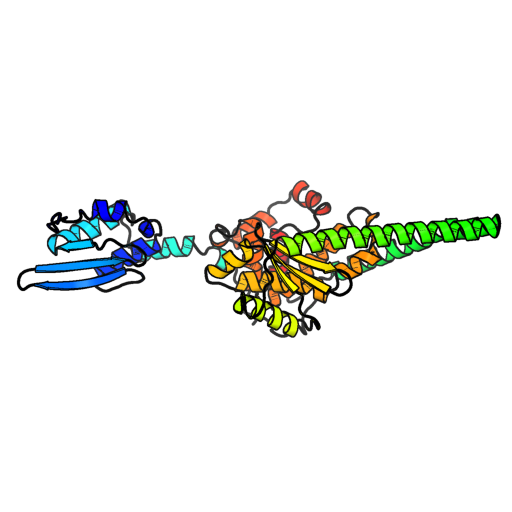5 282 GLU A C 1
ATOM 2303 O O . GLU A 1 282 ? 8.848 0.372 -12.366 1.00 89.25 282 GLU A O 1
ATOM 2308 N N . GLY A 1 283 ? 8.251 -1.781 -12.478 1.00 86.88 283 GLY A N 1
ATOM 2309 C CA . GLY A 1 283 ? 9.531 -2.221 -13.020 1.00 86.88 283 GLY A CA 1
ATOM 2310 C C . GLY A 1 283 ? 9.809 -1.742 -14.444 1.00 86.88 283 GLY A C 1
ATOM 2311 O O . GLY A 1 283 ? 10.957 -1.430 -14.738 1.00 86.88 283 GLY A O 1
ATOM 2312 N N . TRP A 1 284 ? 8.783 -1.683 -15.294 1.00 89.06 284 TRP A N 1
ATOM 2313 C CA . TRP A 1 284 ? 8.889 -1.237 -16.689 1.00 89.06 284 TRP A CA 1
ATOM 2314 C C . TRP A 1 284 ? 8.878 0.285 -16.816 1.00 89.06 284 TRP A C 1
ATOM 2316 O O . TRP A 1 284 ? 9.441 0.838 -17.751 1.00 89.06 284 TRP A O 1
ATOM 2326 N N . LEU A 1 285 ? 8.270 0.969 -15.849 1.00 93.88 285 LEU A N 1
ATOM 2327 C CA . LEU A 1 285 ? 8.217 2.428 -15.793 1.00 93.88 285 LEU A CA 1
ATOM 2328 C C . LEU A 1 285 ? 9.409 3.040 -15.045 1.00 93.88 285 LEU A C 1
ATOM 2330 O O . LEU A 1 285 ? 9.354 4.210 -14.660 1.00 93.88 285 LEU A O 1
ATOM 2334 N N . PHE A 1 286 ? 10.477 2.270 -14.815 1.00 92.06 286 PHE A N 1
ATOM 2335 C CA . PHE A 1 286 ? 11.665 2.741 -14.107 1.00 92.06 286 PHE A CA 1
ATOM 2336 C C . PHE A 1 286 ? 12.254 4.036 -14.698 1.00 92.06 286 PHE A C 1
ATOM 2338 O O . PHE A 1 286 ? 12.507 4.943 -13.908 1.00 92.06 286 PHE A O 1
ATOM 2345 N N . PRO A 1 287 ? 12.404 4.211 -16.029 1.00 93.88 287 PRO A N 1
ATOM 2346 C CA . PRO A 1 287 ? 13.003 5.437 -16.554 1.00 93.88 287 PRO A CA 1
ATOM 2347 C C . PRO A 1 287 ? 12.177 6.690 -16.245 1.00 93.88 287 PRO A C 1
ATOM 2349 O O . PRO A 1 287 ? 12.738 7.739 -15.954 1.00 93.88 287 PRO A O 1
ATOM 2352 N N . SER A 1 288 ? 10.842 6.597 -16.201 1.00 95.12 288 SER A N 1
ATOM 2353 C CA . SER A 1 288 ? 10.008 7.750 -15.819 1.00 95.12 288 SER A CA 1
ATOM 2354 C C . SER A 1 288 ? 10.247 8.263 -14.393 1.00 95.12 288 SER A C 1
ATOM 2356 O O . SER A 1 288 ? 9.783 9.353 -14.069 1.00 95.12 288 SER A O 1
ATOM 2358 N N . LYS A 1 289 ? 10.981 7.528 -13.542 1.00 93.81 289 LYS A N 1
ATOM 2359 C CA . LYS A 1 289 ? 11.391 8.005 -12.212 1.00 93.81 289 LYS A CA 1
ATOM 2360 C C . LYS A 1 289 ? 12.362 9.181 -12.262 1.00 93.81 289 LYS A C 1
ATOM 2362 O O . LYS A 1 289 ? 12.436 9.916 -11.286 1.00 93.81 289 LYS A O 1
ATOM 2367 N N . PHE A 1 290 ? 13.071 9.372 -13.377 1.00 93.31 290 PHE A N 1
ATOM 2368 C CA . PHE A 1 290 ? 13.930 10.541 -13.571 1.00 93.31 290 PHE A CA 1
ATOM 2369 C C . PHE A 1 290 ? 13.129 11.838 -13.744 1.00 93.31 290 PHE A C 1
ATOM 2371 O O . PHE A 1 290 ? 13.686 12.918 -13.584 1.00 93.31 290 PHE A O 1
ATOM 2378 N N . ILE A 1 291 ? 11.825 11.749 -14.036 1.00 95.50 291 ILE A N 1
ATOM 2379 C CA . ILE A 1 291 ? 10.941 12.912 -14.085 1.00 95.50 291 ILE A CA 1
ATOM 2380 C C . ILE A 1 291 ? 10.504 13.261 -12.653 1.00 95.50 291 ILE A C 1
ATOM 2382 O O . ILE A 1 291 ? 9.839 12.435 -12.011 1.00 95.50 291 ILE A O 1
ATOM 2386 N N . PRO A 1 292 ? 10.830 14.466 -12.142 1.00 94.12 292 PRO A N 1
ATOM 2387 C CA . PRO A 1 292 ? 10.497 14.860 -10.778 1.00 94.12 292 PRO A CA 1
ATOM 2388 C C . PRO A 1 292 ? 9.012 14.677 -10.458 1.00 94.12 292 PRO A C 1
ATOM 2390 O O . PRO A 1 292 ? 8.139 15.008 -11.260 1.00 94.12 292 PRO A O 1
ATOM 2393 N N . PHE A 1 293 ? 8.729 14.138 -9.270 1.00 94.88 293 PHE A N 1
ATOM 2394 C CA . PHE A 1 293 ? 7.388 13.926 -8.703 1.00 94.88 293 PHE A CA 1
ATOM 2395 C C . PHE A 1 293 ? 6.451 12.978 -9.467 1.00 94.88 293 PHE A C 1
ATOM 2397 O O . PHE A 1 293 ? 5.434 12.578 -8.902 1.00 94.88 293 PHE A O 1
ATOM 2404 N N . LEU A 1 294 ? 6.755 12.581 -10.706 1.00 95.56 294 LEU A N 1
ATOM 2405 C CA . LEU A 1 294 ? 5.835 11.817 -11.551 1.00 95.56 294 LEU A CA 1
ATOM 2406 C C . LEU A 1 294 ? 5.573 10.409 -11.003 1.00 95.56 294 LEU A C 1
ATOM 2408 O O . LEU A 1 294 ? 4.426 9.962 -10.949 1.00 95.56 294 LEU A O 1
ATOM 2412 N N . SER A 1 295 ? 6.625 9.718 -10.554 1.00 94.44 295 SER A N 1
ATOM 2413 C CA . SER A 1 295 ? 6.485 8.399 -9.926 1.00 94.44 295 SER A CA 1
ATOM 2414 C C . SER A 1 295 ? 5.663 8.479 -8.638 1.00 94.44 295 SER A C 1
ATOM 2416 O O . SER A 1 295 ? 4.775 7.655 -8.432 1.00 94.44 295 SER A O 1
ATOM 2418 N N . SER A 1 296 ? 5.910 9.490 -7.800 1.00 95.44 296 SER A N 1
ATOM 2419 C CA . SER A 1 296 ? 5.165 9.703 -6.555 1.00 95.44 296 SER A CA 1
ATOM 2420 C C . SER A 1 296 ? 3.714 10.105 -6.827 1.00 95.44 296 SER A C 1
ATOM 2422 O O . SER A 1 296 ? 2.809 9.615 -6.167 1.00 95.44 296 SER A O 1
ATOM 2424 N N . ALA A 1 297 ? 3.452 10.926 -7.848 1.00 96.25 297 ALA A N 1
ATOM 2425 C CA . ALA A 1 297 ? 2.098 11.288 -8.265 1.00 96.25 297 ALA A CA 1
ATOM 2426 C C . ALA A 1 297 ? 1.297 10.073 -8.749 1.00 96.25 297 ALA A C 1
ATOM 2428 O O . ALA A 1 297 ? 0.135 9.918 -8.372 1.00 96.25 297 ALA A O 1
ATOM 2429 N N . HIS A 1 298 ? 1.928 9.190 -9.529 1.00 96.56 298 HIS A N 1
ATOM 2430 C CA . HIS A 1 298 ? 1.332 7.914 -9.908 1.00 96.56 298 HIS A CA 1
ATOM 2431 C C . HIS A 1 298 ? 1.067 7.034 -8.683 1.00 96.56 298 HIS A C 1
ATOM 2433 O O . HIS A 1 298 ? -0.046 6.543 -8.548 1.00 96.56 298 HIS A O 1
ATOM 2439 N N . SER A 1 299 ? 2.039 6.899 -7.771 1.00 96.12 299 SER A N 1
ATOM 2440 C CA . SER A 1 299 ? 1.874 6.153 -6.514 1.00 96.12 299 SER A CA 1
ATOM 2441 C C . SER A 1 299 ? 0.660 6.649 -5.731 1.00 96.12 299 SER A C 1
ATOM 2443 O O . SER A 1 299 ? -0.252 5.877 -5.475 1.00 96.12 299 SER A O 1
ATOM 2445 N N . ARG A 1 300 ? 0.559 7.961 -5.486 1.00 97.00 300 ARG A N 1
ATOM 2446 C CA . ARG A 1 300 ? -0.586 8.568 -4.792 1.00 97.00 300 ARG A CA 1
ATOM 2447 C C . ARG A 1 300 ? -1.923 8.295 -5.481 1.00 97.00 300 ARG A C 1
ATOM 2449 O O . ARG A 1 300 ? -2.943 8.167 -4.817 1.00 97.00 300 ARG A O 1
ATOM 2456 N N . ALA A 1 301 ? -1.942 8.222 -6.811 1.00 96.75 301 ALA A N 1
ATOM 2457 C CA . ALA A 1 301 ? -3.153 7.878 -7.545 1.00 96.75 301 ALA A CA 1
ATOM 2458 C C . ALA A 1 301 ? -3.519 6.388 -7.450 1.00 96.75 301 ALA A C 1
ATOM 2460 O O . ALA A 1 301 ? -4.706 6.076 -7.384 1.00 96.75 301 ALA A O 1
ATOM 2461 N N . CYS A 1 302 ? -2.523 5.499 -7.394 1.00 97.00 302 CYS A N 1
ATOM 2462 C CA . CYS A 1 302 ? -2.719 4.081 -7.096 1.00 97.00 302 CYS A CA 1
ATOM 2463 C C . CYS A 1 302 ? -3.350 3.877 -5.713 1.00 97.00 302 CYS A C 1
ATOM 2465 O O . CYS A 1 302 ? -4.247 3.045 -5.591 1.00 97.00 302 CYS A O 1
ATOM 2467 N N . GLU A 1 303 ? -2.930 4.653 -4.708 1.00 97.25 303 GLU A N 1
ATOM 2468 C CA . GLU A 1 303 ? -3.508 4.605 -3.356 1.00 97.25 303 GLU A CA 1
ATOM 2469 C C . GLU A 1 303 ? -5.008 4.902 -3.378 1.00 97.25 303 GLU A C 1
ATOM 2471 O O . GLU A 1 303 ? -5.786 4.117 -2.855 1.00 97.25 303 GLU A O 1
ATOM 2476 N N . TYR A 1 304 ? -5.447 5.962 -4.072 1.00 96.81 304 TYR A N 1
ATOM 2477 C CA . TYR A 1 304 ? -6.879 6.274 -4.184 1.00 96.81 304 TYR A CA 1
ATOM 2478 C C . TYR A 1 304 ? -7.686 5.158 -4.863 1.00 96.81 304 TYR A C 1
ATOM 2480 O O . TYR A 1 304 ? -8.841 4.919 -4.517 1.00 96.81 304 TYR A O 1
ATOM 2488 N N . THR A 1 305 ? -7.107 4.470 -5.847 1.00 96.38 305 THR A N 1
ATOM 2489 C CA . THR A 1 305 ? -7.736 3.298 -6.472 1.00 96.38 305 THR A CA 1
ATOM 2490 C C . THR A 1 305 ? -7.848 2.136 -5.488 1.00 96.38 305 THR A C 1
ATOM 2492 O O . THR A 1 305 ? -8.890 1.481 -5.444 1.00 96.38 305 THR A O 1
ATOM 2495 N N . CYS A 1 306 ? -6.801 1.872 -4.707 1.00 96.50 306 CYS A N 1
ATOM 2496 C CA . CYS A 1 306 ? -6.799 0.797 -3.714 1.00 96.50 306 CYS A CA 1
ATOM 2497 C C . CYS A 1 306 ? -7.731 1.118 -2.540 1.00 96.50 306 CYS A C 1
ATOM 2499 O O . CYS A 1 306 ? -8.446 0.235 -2.084 1.00 96.50 306 CYS A O 1
ATOM 2501 N N . ASP A 1 307 ? -7.840 2.387 -2.149 1.00 96.19 307 ASP A N 1
ATOM 2502 C CA . ASP A 1 307 ? -8.825 2.888 -1.187 1.00 96.19 307 ASP A CA 1
ATOM 2503 C C . ASP A 1 307 ? -10.259 2.634 -1.650 1.00 96.19 307 ASP A C 1
ATOM 2505 O O . ASP A 1 307 ? -11.076 2.145 -0.875 1.00 96.19 307 ASP A O 1
ATOM 2509 N N . ARG A 1 308 ? -10.565 2.889 -2.930 1.00 94.25 308 ARG A N 1
ATOM 2510 C CA . ARG A 1 308 ? -11.878 2.565 -3.513 1.00 94.25 308 ARG A CA 1
ATOM 2511 C C . ARG A 1 308 ? -12.155 1.057 -3.492 1.00 94.25 308 ARG A C 1
ATOM 2513 O O . ARG A 1 308 ? -13.271 0.661 -3.178 1.00 94.25 308 ARG A O 1
ATOM 2520 N N . LEU A 1 309 ? -11.164 0.213 -3.802 1.00 93.25 309 LEU A N 1
ATOM 2521 C CA . LEU A 1 309 ? -11.307 -1.251 -3.706 1.00 93.25 309 LEU A CA 1
ATOM 2522 C C . LEU A 1 309 ? -11.535 -1.707 -2.264 1.00 93.25 309 LEU A C 1
ATOM 2524 O O . LEU A 1 309 ? -12.401 -2.544 -2.022 1.00 93.25 309 LEU A O 1
ATOM 2528 N N . GLY A 1 310 ? -10.786 -1.136 -1.322 1.00 94.19 310 GLY A N 1
ATOM 2529 C CA . GLY A 1 310 ? -10.961 -1.374 0.103 1.00 94.19 310 GLY A CA 1
ATOM 2530 C C . GLY A 1 310 ? -12.357 -0.985 0.576 1.00 94.19 310 GLY A C 1
ATOM 2531 O O . GLY A 1 310 ? -13.011 -1.771 1.253 1.00 94.19 310 GLY A O 1
ATOM 2532 N N . TYR A 1 311 ? -12.842 0.182 0.151 1.00 92.88 311 TYR A N 1
ATOM 2533 C CA . TYR A 1 311 ? -14.179 0.678 0.467 1.00 92.88 311 TYR A CA 1
ATOM 2534 C C . TYR A 1 311 ? -15.293 -0.264 -0.009 1.00 92.88 311 TYR A C 1
ATOM 2536 O O . TYR A 1 311 ? -16.228 -0.518 0.740 1.00 92.88 311 TYR A O 1
ATOM 2544 N N . HIS A 1 312 ? -15.185 -0.833 -1.215 1.00 90.69 312 HIS A N 1
ATOM 2545 C CA . HIS A 1 312 ? -16.166 -1.812 -1.717 1.00 90.69 312 HIS A CA 1
ATOM 2546 C C . HIS A 1 312 ? -16.241 -3.088 -0.878 1.00 90.69 312 HIS A C 1
ATOM 2548 O O . HIS A 1 312 ? -17.298 -3.706 -0.798 1.00 90.69 312 HIS A O 1
ATOM 2554 N N . GLN A 1 313 ? -15.127 -3.484 -0.262 1.00 90.44 313 GLN A N 1
ATOM 2555 C CA . GLN A 1 313 ? -15.064 -4.686 0.567 1.00 90.44 313 GLN A CA 1
ATOM 2556 C C . GLN A 1 313 ? -15.461 -4.401 2.017 1.00 90.44 313 GLN A C 1
ATOM 2558 O O . GLN A 1 313 ? -16.083 -5.248 2.646 1.00 90.44 313 GLN A O 1
ATOM 2563 N N . SER A 1 314 ? -15.120 -3.220 2.536 1.00 91.44 314 SER A N 1
ATOM 2564 C CA . SER A 1 314 ? -15.446 -2.796 3.896 1.00 91.44 314 SER A CA 1
ATOM 2565 C C . SER A 1 314 ? -15.621 -1.270 3.964 1.00 91.44 314 SER A C 1
ATOM 2567 O O . SER A 1 314 ? -14.654 -0.538 4.199 1.00 91.44 314 SER A O 1
ATOM 2569 N N . PRO A 1 315 ? -16.852 -0.759 3.762 1.00 88.50 315 PRO A N 1
ATOM 2570 C CA . PRO A 1 315 ? -17.126 0.678 3.757 1.00 88.50 315 PRO A CA 1
ATOM 2571 C C . PRO A 1 315 ? -16.761 1.381 5.066 1.00 88.50 315 PRO A C 1
ATOM 2573 O O . PRO A 1 315 ? -16.088 2.411 5.058 1.00 88.50 315 PRO A O 1
ATOM 2576 N N . GLN A 1 316 ? -17.178 0.803 6.196 1.00 85.19 316 GLN A N 1
ATOM 2577 C CA . GLN A 1 316 ? -16.886 1.340 7.525 1.00 85.19 316 GLN A CA 1
ATOM 2578 C C . GLN A 1 316 ? -15.397 1.192 7.862 1.00 85.19 316 GLN A C 1
ATOM 2580 O O . GLN A 1 316 ? -14.760 2.158 8.283 1.00 85.19 316 GLN A O 1
ATOM 2585 N N . GLY A 1 317 ? -14.815 0.021 7.582 1.00 90.06 317 GLY A N 1
ATOM 2586 C CA . GLY A 1 317 ? -13.398 -0.231 7.823 1.00 90.06 317 GLY A CA 1
ATOM 2587 C C . GLY A 1 317 ? -12.470 0.660 7.005 1.00 90.06 317 GLY A C 1
ATOM 2588 O O . GLY A 1 317 ? -11.344 0.899 7.423 1.00 90.06 317 GLY A O 1
ATOM 2589 N N . ALA A 1 318 ? -12.932 1.198 5.874 1.00 92.12 318 ALA A N 1
ATOM 2590 C CA . ALA A 1 318 ? -12.162 2.144 5.079 1.00 92.12 318 ALA A CA 1
ATOM 2591 C C . ALA A 1 318 ? -11.986 3.502 5.759 1.00 92.12 318 ALA A C 1
ATOM 2593 O O . ALA A 1 318 ? -10.891 4.067 5.742 1.00 92.12 318 ALA A O 1
ATOM 2594 N N . LEU A 1 319 ? -13.043 4.015 6.390 1.00 90.06 319 LEU A N 1
ATOM 2595 C CA . LEU A 1 319 ? -12.962 5.260 7.146 1.00 90.06 319 LEU A CA 1
ATOM 2596 C C . LEU A 1 319 ? -12.141 5.066 8.421 1.00 90.06 319 LEU A C 1
ATOM 2598 O O . LEU A 1 319 ? -11.187 5.803 8.675 1.00 90.06 319 LEU A O 1
ATOM 2602 N N . GLU A 1 320 ? -12.472 4.037 9.194 1.00 89.00 320 GLU A N 1
ATOM 2603 C CA . GLU A 1 320 ? -11.801 3.753 10.460 1.00 89.00 320 GLU A CA 1
ATOM 2604 C C . GLU A 1 320 ? -10.340 3.346 10.250 1.00 89.00 320 GLU A C 1
ATOM 2606 O O . GLU A 1 320 ? -9.461 3.852 10.939 1.00 89.00 320 GLU A O 1
ATOM 2611 N N . GLY A 1 321 ? -10.037 2.523 9.245 1.00 91.19 321 GLY A N 1
ATOM 2612 C CA . GLY A 1 321 ? -8.678 2.071 8.950 1.00 91.19 321 GLY A CA 1
ATOM 2613 C C . GLY A 1 321 ? -7.736 3.201 8.538 1.00 91.19 321 GLY A C 1
ATOM 2614 O O . GLY A 1 321 ? -6.579 3.220 8.959 1.00 91.19 321 GLY A O 1
ATOM 2615 N N . ILE A 1 322 ? -8.217 4.195 7.783 1.00 92.94 322 ILE A N 1
ATOM 2616 C CA . ILE A 1 322 ? -7.404 5.386 7.489 1.00 92.94 322 ILE A CA 1
ATOM 2617 C C . ILE A 1 322 ? -7.275 6.282 8.728 1.00 92.94 322 ILE A C 1
ATOM 2619 O O . ILE A 1 322 ? -6.216 6.873 8.942 1.00 92.94 322 ILE A O 1
ATOM 2623 N N . MET A 1 323 ? -8.298 6.356 9.582 1.00 90.88 323 MET A N 1
ATOM 2624 C CA . MET A 1 323 ? -8.187 7.064 10.861 1.00 90.88 323 MET A CA 1
ATOM 2625 C C . MET A 1 323 ? -7.199 6.401 11.822 1.00 90.88 323 MET A C 1
ATOM 2627 O O . MET A 1 323 ? -6.482 7.109 12.530 1.00 90.88 323 MET A O 1
ATOM 2631 N N . VAL A 1 324 ? -7.081 5.072 11.806 1.00 91.12 324 VAL A N 1
ATOM 2632 C CA . VAL A 1 324 ? -6.042 4.350 12.551 1.00 91.12 324 VAL A CA 1
ATOM 2633 C C . VAL A 1 324 ? -4.644 4.757 12.078 1.00 91.12 324 VAL A C 1
ATOM 2635 O O . VAL A 1 324 ? -3.769 4.949 12.916 1.00 91.12 324 VAL A O 1
ATOM 2638 N N . LEU A 1 325 ? -4.429 4.985 10.777 1.00 90.81 325 LEU A N 1
ATOM 2639 C CA . LEU A 1 325 ? -3.147 5.507 10.277 1.00 90.81 325 LEU A CA 1
ATOM 2640 C C . LEU A 1 325 ? -2.848 6.929 10.779 1.00 90.81 325 LEU A C 1
ATOM 2642 O O . LEU A 1 325 ? -1.685 7.282 10.950 1.00 90.81 325 LEU A O 1
ATOM 2646 N N . ALA A 1 326 ? -3.878 7.749 11.000 1.00 89.81 326 ALA A N 1
ATOM 2647 C CA . ALA A 1 326 ? -3.717 9.131 11.449 1.00 89.81 326 ALA A CA 1
ATOM 2648 C C . ALA A 1 326 ? -3.529 9.259 12.973 1.00 89.81 326 ALA A C 1
ATOM 2650 O O . ALA A 1 326 ? -2.742 10.088 13.420 1.00 89.81 326 ALA A O 1
ATOM 2651 N N . ALA A 1 327 ? -4.257 8.465 13.765 1.00 89.25 327 ALA A N 1
ATOM 2652 C CA . ALA A 1 327 ? -4.361 8.627 15.222 1.00 89.25 327 ALA A CA 1
ATOM 2653 C C . ALA A 1 327 ? -3.942 7.384 16.034 1.00 89.25 327 ALA A C 1
ATOM 2655 O O . ALA A 1 327 ? -3.900 7.430 17.264 1.00 89.25 327 ALA A O 1
ATOM 2656 N N . GLY A 1 328 ? -3.626 6.270 15.372 1.00 87.94 328 GLY A N 1
ATOM 2657 C CA . GLY A 1 328 ? -3.230 5.009 15.997 1.00 87.94 328 GLY A CA 1
ATOM 2658 C C . GLY A 1 328 ? -4.401 4.144 16.481 1.00 87.94 328 GLY A C 1
ATOM 2659 O O . GLY A 1 328 ? -5.501 4.621 16.772 1.00 87.94 328 GLY A O 1
ATOM 2660 N N . LYS A 1 329 ? -4.133 2.839 16.636 1.00 85.62 329 LYS A N 1
ATOM 2661 C CA . LYS A 1 329 ? -5.121 1.787 16.967 1.00 85.62 329 LYS A CA 1
ATOM 2662 C C . LYS A 1 329 ? -5.876 1.981 18.290 1.00 85.62 329 LYS A C 1
ATOM 2664 O O . LYS A 1 329 ? -6.904 1.351 18.514 1.00 85.62 329 LYS A O 1
ATOM 2669 N N . ASN A 1 330 ? -5.363 2.818 19.195 1.00 83.69 330 ASN A N 1
ATOM 2670 C CA . ASN A 1 330 ? -5.938 3.036 20.530 1.00 83.69 330 ASN A CA 1
ATOM 2671 C C . ASN A 1 330 ? -6.813 4.295 20.633 1.00 83.69 330 ASN A C 1
ATOM 2673 O O . ASN A 1 330 ? -7.592 4.406 21.577 1.00 83.69 330 ASN A O 1
ATOM 2677 N N . ILE A 1 331 ? -6.641 5.264 19.727 1.00 85.38 331 ILE A N 1
ATOM 2678 C CA . ILE A 1 331 ? -7.227 6.609 19.872 1.00 85.38 331 ILE A CA 1
ATOM 2679 C C . ILE A 1 331 ? -8.169 6.939 18.713 1.00 85.38 331 ILE A C 1
ATOM 2681 O O . ILE A 1 331 ? -9.061 7.761 18.898 1.00 85.38 331 ILE A O 1
ATOM 2685 N N . TYR A 1 332 ? -8.036 6.276 17.556 1.00 86.56 332 TYR A N 1
ATOM 2686 C CA . TYR A 1 332 ? -8.832 6.574 16.360 1.00 86.56 332 TYR A CA 1
ATOM 2687 C C . TYR A 1 332 ? -10.344 6.660 16.626 1.00 86.56 332 TYR A C 1
ATOM 2689 O O . TYR A 1 332 ? -10.987 7.574 16.115 1.00 86.56 332 TYR A O 1
ATOM 2697 N N . SER A 1 333 ? -10.892 5.782 17.476 1.00 82.19 333 SER A N 1
ATOM 2698 C CA . SER A 1 333 ? -12.328 5.743 17.774 1.00 82.19 333 SER A CA 1
ATOM 2699 C C . SER A 1 333 ? -12.822 6.974 18.544 1.00 82.19 333 SER A C 1
ATOM 2701 O O . SER A 1 333 ? -13.996 7.327 18.486 1.00 82.19 333 SER A O 1
ATOM 2703 N N . LYS A 1 334 ? -11.920 7.677 19.240 1.00 84.44 334 LYS A N 1
ATOM 2704 C CA . LYS A 1 334 ? -12.216 8.893 20.014 1.00 84.44 334 LYS A CA 1
ATOM 2705 C C . LYS A 1 334 ? -12.178 10.162 19.161 1.00 84.44 334 LYS A C 1
ATOM 2707 O O . LYS A 1 334 ? -12.596 11.224 19.627 1.00 84.44 334 LYS A O 1
ATOM 2712 N N . ILE A 1 335 ? -11.656 10.083 17.936 1.00 86.81 335 ILE A N 1
ATOM 2713 C CA . ILE A 1 335 ? -11.536 11.237 17.046 1.00 86.81 335 ILE A CA 1
ATOM 2714 C C . ILE A 1 335 ? -12.847 11.435 16.288 1.00 86.81 335 ILE A C 1
ATOM 2716 O O . ILE A 1 335 ? -13.357 10.522 15.643 1.00 86.81 335 ILE A O 1
ATOM 2720 N N . ASN A 1 336 ? -13.379 12.658 16.332 1.00 87.38 336 ASN A N 1
ATOM 2721 C CA . ASN A 1 336 ? -14.519 13.037 15.509 1.00 87.38 336 ASN A CA 1
ATOM 2722 C C . ASN A 1 336 ? -14.062 13.182 14.050 1.00 87.38 336 ASN A C 1
ATOM 2724 O O . ASN A 1 336 ? -13.444 14.179 13.675 1.00 87.38 336 ASN A O 1
ATOM 2728 N N . LEU A 1 337 ? -14.379 12.179 13.231 1.00 87.12 337 LEU A N 1
ATOM 2729 C CA . LEU A 1 337 ? -13.981 12.133 11.825 1.00 87.12 337 LEU A CA 1
ATOM 2730 C C . LEU A 1 337 ? -14.563 13.299 11.004 1.00 87.12 337 LEU A C 1
ATOM 2732 O O . LEU A 1 337 ? -13.899 13.804 10.101 1.00 87.12 337 LEU A O 1
ATOM 2736 N N . LYS A 1 338 ? -15.779 13.759 11.321 1.00 87.38 338 LYS A N 1
ATOM 2737 C CA . LYS A 1 338 ? -16.391 14.909 10.641 1.00 87.38 338 LYS A CA 1
ATOM 2738 C C . LYS A 1 338 ? -15.596 16.186 10.913 1.00 87.38 338 LYS A C 1
ATOM 2740 O O . LYS A 1 338 ? -15.200 16.846 9.958 1.00 87.38 338 LYS A O 1
ATOM 2745 N N . GLN A 1 339 ? -15.301 16.467 12.185 1.00 89.19 339 GLN A N 1
ATOM 2746 C CA . GLN A 1 339 ? -14.495 17.629 12.573 1.00 89.19 339 GLN A CA 1
ATOM 2747 C C . GLN A 1 339 ? -13.093 17.561 11.957 1.00 89.19 339 GLN A C 1
ATOM 2749 O O . GLN A 1 339 ? -12.636 18.534 11.375 1.00 89.19 339 GLN A O 1
ATOM 2754 N N . TYR A 1 340 ? -12.448 16.390 11.994 1.00 90.06 340 TYR A N 1
ATOM 2755 C CA . TYR A 1 340 ? -11.125 16.194 11.395 1.00 90.06 340 TYR A CA 1
ATOM 2756 C C . TYR A 1 340 ? -11.089 16.552 9.899 1.00 90.06 340 TYR A C 1
ATOM 2758 O O . TYR A 1 340 ? -10.127 17.151 9.420 1.00 90.06 340 TYR A O 1
ATOM 2766 N N . LEU A 1 341 ? -12.138 16.195 9.149 1.00 90.00 341 LEU A N 1
ATOM 2767 C CA . LEU A 1 341 ? -12.253 16.551 7.736 1.00 90.00 341 LEU A CA 1
ATOM 2768 C C . LEU A 1 341 ? -12.546 18.039 7.522 1.00 90.00 341 LEU A C 1
ATOM 2770 O O . LEU A 1 341 ? -12.003 18.611 6.581 1.00 90.00 341 LEU A O 1
ATOM 2774 N N . GLU A 1 342 ? -13.387 18.646 8.359 1.00 90.06 342 GLU A N 1
ATOM 2775 C CA . GLU A 1 342 ? -13.692 20.081 8.302 1.00 90.06 342 GLU A CA 1
ATOM 2776 C C . GLU A 1 342 ? -12.436 20.918 8.586 1.00 90.06 342 GLU A C 1
ATOM 2778 O O . GLU A 1 342 ? -12.087 21.774 7.773 1.00 90.06 342 GLU A O 1
ATOM 2783 N N . ASP A 1 343 ? -11.690 20.593 9.645 1.00 89.12 343 ASP A N 1
ATOM 2784 C CA . ASP A 1 343 ? -10.421 21.244 9.995 1.00 89.12 343 ASP A CA 1
ATOM 2785 C C . ASP A 1 343 ? -9.414 21.140 8.840 1.00 89.12 343 ASP A C 1
ATOM 2787 O O . ASP A 1 343 ? -8.825 22.131 8.408 1.00 89.12 343 ASP A O 1
ATOM 2791 N N . ALA A 1 344 ? -9.264 19.941 8.268 1.00 87.44 344 ALA A N 1
ATOM 2792 C CA . ALA A 1 344 ? -8.332 19.709 7.170 1.00 87.44 344 ALA A CA 1
ATOM 2793 C C . ALA A 1 344 ? -8.743 20.389 5.850 1.00 87.44 344 ALA A C 1
ATOM 2795 O O . ALA A 1 344 ? -7.895 20.604 4.984 1.00 87.44 344 ALA A O 1
ATOM 2796 N N . GLN A 1 345 ? -10.030 20.696 5.662 1.00 85.62 345 GLN A N 1
ATOM 2797 C CA . GLN A 1 345 ? -10.521 21.464 4.514 1.00 85.62 345 GLN A CA 1
ATOM 2798 C C . GLN A 1 345 ? -10.350 22.974 4.697 1.00 85.62 345 GLN A C 1
ATOM 2800 O O . GLN A 1 345 ? -10.223 23.679 3.696 1.00 85.62 345 GLN A O 1
ATOM 2805 N N . MET A 1 346 ? -10.351 23.462 5.940 1.00 86.38 346 MET A N 1
ATOM 2806 C CA . MET A 1 346 ? -10.068 24.865 6.260 1.00 86.38 346 MET A CA 1
ATOM 2807 C C . MET A 1 346 ? -8.566 25.186 6.236 1.00 86.38 346 MET A C 1
ATOM 2809 O O . MET A 1 346 ? -8.190 26.343 6.055 1.00 86.38 346 MET A O 1
ATOM 2813 N N . GLU A 1 347 ? -7.710 24.174 6.380 1.00 82.25 347 GLU A N 1
ATOM 2814 C CA . GLU A 1 347 ? -6.253 24.308 6.327 1.00 82.25 347 GLU A CA 1
ATOM 2815 C C . GLU A 1 347 ? -5.745 24.571 4.890 1.00 82.25 347 GLU A C 1
ATOM 2817 O O . GLU A 1 347 ? -5.469 23.643 4.123 1.00 82.25 347 GLU A O 1
ATOM 2822 N N . ASP A 1 348 ? -5.559 25.845 4.524 1.00 77.75 348 ASP A N 1
ATOM 2823 C CA . ASP A 1 348 ? -4.931 26.259 3.254 1.00 77.75 348 ASP A CA 1
ATOM 2824 C C . ASP A 1 348 ? -3.432 26.566 3.425 1.00 77.75 348 ASP A C 1
ATOM 2826 O O . ASP A 1 348 ? -2.957 27.696 3.283 1.00 77.75 348 ASP A O 1
ATOM 2830 N N . SER A 1 349 ? -2.659 25.538 3.787 1.00 91.44 349 SER A N 1
ATOM 2831 C CA . SER A 1 349 ? -1.214 25.660 4.002 1.00 91.44 349 SER A CA 1
ATOM 2832 C C . SER A 1 349 ? -0.402 25.204 2.791 1.00 91.44 349 SER A C 1
ATOM 2834 O O . SER A 1 349 ? -0.417 24.033 2.389 1.00 91.44 349 SER A O 1
ATOM 2836 N N . PHE A 1 350 ? 0.414 26.121 2.256 1.00 92.06 350 PHE A N 1
ATOM 2837 C CA . PHE A 1 350 ? 1.383 25.829 1.194 1.00 92.06 350 PHE A CA 1
ATOM 2838 C C . PHE A 1 350 ? 2.267 24.621 1.537 1.00 92.06 350 PHE A C 1
ATOM 2840 O O . PHE A 1 350 ? 2.509 23.766 0.682 1.00 92.06 350 PHE A O 1
ATOM 2847 N N . TRP A 1 351 ? 2.719 24.508 2.790 1.00 93.56 351 TRP A N 1
ATOM 2848 C CA . TRP A 1 351 ? 3.603 23.424 3.223 1.00 93.56 351 TRP A CA 1
ATOM 2849 C C . TRP A 1 351 ? 2.896 22.071 3.267 1.00 93.56 351 TRP A C 1
ATOM 2851 O O . TRP A 1 351 ? 3.490 21.057 2.888 1.00 93.56 351 TRP A O 1
ATOM 2861 N N . VAL A 1 352 ? 1.613 22.042 3.634 1.00 90.38 352 VAL A N 1
ATOM 2862 C CA . VAL A 1 352 ? 0.789 20.826 3.563 1.00 90.38 352 VAL A CA 1
ATOM 2863 C C . VAL A 1 352 ? 0.632 20.380 2.107 1.00 90.38 352 VAL A C 1
ATOM 2865 O O . VAL A 1 352 ? 0.814 19.201 1.791 1.00 90.38 352 VAL A O 1
ATOM 2868 N N . TRP A 1 353 ? 0.374 21.311 1.185 1.00 92.19 353 TRP A N 1
ATOM 2869 C CA . TRP A 1 353 ? 0.277 21.001 -0.244 1.00 92.19 353 TRP A CA 1
ATOM 2870 C C . TRP A 1 353 ? 1.613 20.560 -0.871 1.00 92.19 353 TRP A C 1
ATOM 2872 O O . TRP A 1 353 ? 1.630 19.623 -1.682 1.00 92.19 353 TRP A O 1
ATOM 2882 N N . PHE A 1 354 ? 2.719 21.229 -0.530 1.00 93.94 354 PHE A N 1
ATOM 2883 C CA . PHE A 1 354 ? 4.030 21.008 -1.144 1.00 93.94 354 PHE A CA 1
ATOM 2884 C C . PHE A 1 354 ? 4.700 19.729 -0.635 1.00 93.94 354 PHE A C 1
ATOM 2886 O O . PHE A 1 354 ? 5.212 18.946 -1.437 1.00 93.94 354 PHE A O 1
ATOM 2893 N N . SER A 1 355 ? 4.634 19.467 0.675 1.00 94.00 355 SER A N 1
ATOM 2894 C CA . SER A 1 355 ? 5.190 18.248 1.284 1.00 94.00 355 SER A CA 1
ATOM 2895 C C . SER A 1 355 ? 4.638 16.976 0.638 1.00 94.00 355 SER A C 1
ATOM 2897 O O . SER A 1 355 ? 5.392 16.050 0.342 1.00 94.00 355 SER A O 1
ATOM 2899 N N . GLU A 1 356 ? 3.347 16.965 0.290 1.00 93.81 356 GLU A N 1
ATOM 2900 C CA . GLU A 1 356 ? 2.700 15.826 -0.364 1.00 93.81 356 GLU A CA 1
ATOM 2901 C C . GLU A 1 356 ? 3.382 15.417 -1.678 1.00 93.81 356 GLU A C 1
ATOM 2903 O O . GLU A 1 356 ? 3.332 14.249 -2.066 1.00 93.81 356 GLU A O 1
ATOM 2908 N N . LYS A 1 357 ? 4.044 16.342 -2.390 1.00 93.25 357 LYS A N 1
ATOM 2909 C CA . LYS A 1 357 ? 4.701 16.021 -3.669 1.00 93.25 357 LYS A CA 1
ATOM 2910 C C . LYS A 1 357 ? 5.832 15.010 -3.498 1.00 93.25 357 LYS A C 1
ATOM 2912 O O . LYS A 1 357 ? 6.042 14.213 -4.417 1.00 93.25 357 LYS A O 1
ATOM 2917 N N . PHE A 1 358 ? 6.464 14.992 -2.327 1.00 91.62 358 PHE A N 1
ATOM 2918 C CA . PHE A 1 358 ? 7.553 14.087 -1.961 1.00 91.62 358 PHE A CA 1
ATOM 2919 C C . PHE A 1 358 ? 7.067 12.754 -1.376 1.00 91.62 358 PHE A C 1
ATOM 2921 O O . PHE A 1 358 ? 7.842 11.803 -1.322 1.00 91.62 358 PHE A O 1
ATOM 2928 N N . LEU A 1 359 ? 5.791 12.648 -0.997 1.00 92.69 359 LEU A N 1
ATOM 2929 C CA . LEU A 1 359 ? 5.221 11.438 -0.404 1.00 92.69 359 LEU A CA 1
ATOM 2930 C C . LEU A 1 359 ? 4.733 10.447 -1.470 1.00 92.69 359 LEU A C 1
ATOM 2932 O O . LEU A 1 359 ? 4.167 10.840 -2.499 1.00 92.69 359 LEU A O 1
ATOM 2936 N N . SER A 1 360 ? 4.920 9.149 -1.207 1.00 87.75 360 SER A N 1
ATOM 2937 C CA . SER A 1 360 ? 4.354 8.054 -2.010 1.00 87.75 360 SER A CA 1
ATOM 2938 C C . SER A 1 360 ? 2.855 7.866 -1.774 1.00 87.75 360 SER A C 1
ATOM 2940 O O . SER A 1 360 ? 2.147 7.483 -2.706 1.00 87.75 360 SER A O 1
ATOM 2942 N N . HIS A 1 361 ? 2.376 8.196 -0.571 1.00 92.25 361 HIS A N 1
ATOM 2943 C CA . HIS A 1 361 ? 0.966 8.154 -0.189 1.00 92.25 361 HIS A CA 1
ATOM 2944 C C . HIS A 1 361 ? 0.395 9.576 -0.076 1.00 92.25 361 HIS A C 1
ATOM 2946 O O . HIS A 1 361 ? 1.124 10.497 0.304 1.00 92.25 361 HIS A O 1
ATOM 2952 N N . PRO A 1 362 ? -0.882 9.802 -0.437 1.00 94.19 362 PRO A N 1
ATOM 2953 C CA . PRO A 1 362 ? -1.548 11.063 -0.144 1.00 94.19 362 PRO A CA 1
ATOM 2954 C C . PRO A 1 362 ? -1.706 11.250 1.365 1.00 94.19 362 PRO A C 1
ATOM 2956 O O . PRO A 1 362 ? -1.732 10.272 2.115 1.00 94.19 362 PRO A O 1
ATOM 2959 N N . HIS A 1 363 ? -1.890 12.498 1.797 1.00 94.56 363 HIS A N 1
ATOM 2960 C CA . HIS A 1 363 ? -2.246 12.770 3.190 1.00 94.56 363 HIS A CA 1
ATOM 2961 C C . HIS A 1 363 ? -3.534 12.034 3.581 1.00 94.56 363 HIS A C 1
ATOM 2963 O O . HIS A 1 363 ? -4.470 11.925 2.781 1.00 94.56 363 HIS A O 1
ATOM 2969 N N . THR A 1 364 ? -3.598 11.553 4.821 1.00 93.50 364 THR A N 1
ATOM 2970 C CA . THR A 1 364 ? -4.706 10.738 5.351 1.00 93.50 364 THR A CA 1
ATOM 2971 C C . THR A 1 364 ? -6.068 11.409 5.167 1.00 93.50 364 THR A C 1
ATOM 2973 O O . THR A 1 364 ? -6.995 10.780 4.657 1.00 93.50 364 THR A O 1
ATOM 2976 N N . PHE A 1 365 ? -6.182 12.708 5.464 1.00 92.69 365 PHE A N 1
ATOM 2977 C CA . PHE A 1 365 ? -7.427 13.461 5.276 1.00 92.69 365 PHE A CA 1
ATOM 2978 C C . PHE A 1 365 ? -7.894 13.497 3.811 1.00 92.69 365 PHE A C 1
ATOM 2980 O O . PHE A 1 365 ? -9.093 13.426 3.546 1.00 92.69 365 PHE A O 1
ATOM 2987 N N . LYS A 1 366 ? -6.974 13.548 2.833 1.00 94.31 366 LYS A N 1
ATOM 2988 C CA . LYS A 1 366 ? -7.346 13.523 1.408 1.00 94.31 366 LYS A CA 1
ATOM 2989 C C . LYS A 1 366 ? -7.837 12.154 0.976 1.00 94.31 366 LYS A C 1
ATOM 2991 O O . LYS A 1 366 ? -8.737 12.087 0.142 1.00 94.31 366 LYS A O 1
ATOM 2996 N N . ARG A 1 367 ? -7.271 11.077 1.531 1.00 95.44 367 ARG A N 1
ATOM 2997 C CA . ARG A 1 367 ? -7.763 9.708 1.310 1.00 95.44 367 ARG A CA 1
ATOM 2998 C C . ARG A 1 367 ? -9.187 9.558 1.844 1.00 95.44 367 ARG A C 1
ATOM 3000 O O . ARG A 1 367 ? -10.070 9.153 1.095 1.00 95.44 367 ARG A O 1
ATOM 3007 N N . LEU A 1 368 ? -9.437 10.005 3.076 1.00 93.19 368 LEU A N 1
ATOM 3008 C CA . LEU A 1 368 ? -10.776 10.014 3.680 1.00 93.19 368 LEU A CA 1
ATOM 3009 C C . LEU A 1 368 ? -11.773 10.854 2.875 1.00 93.19 368 LEU A C 1
ATOM 3011 O O . LEU A 1 368 ? -12.865 10.384 2.565 1.00 93.19 368 LEU A O 1
ATOM 3015 N N . LEU A 1 369 ? -11.387 12.065 2.465 1.00 91.94 369 LEU A N 1
ATOM 3016 C CA . LEU A 1 369 ? -12.232 12.923 1.636 1.00 91.94 369 LEU A CA 1
ATOM 3017 C C . LEU A 1 369 ? -12.516 12.296 0.262 1.00 91.94 369 LEU A C 1
ATOM 3019 O O . LEU A 1 369 ? -13.631 12.396 -0.246 1.00 91.94 369 LEU A O 1
ATOM 3023 N N . ALA A 1 370 ? -11.529 11.634 -0.345 1.00 92.38 370 ALA A N 1
ATOM 3024 C CA . ALA A 1 370 ? -11.706 10.935 -1.613 1.00 92.38 370 ALA A CA 1
ATOM 3025 C C . ALA A 1 370 ? -12.683 9.758 -1.486 1.00 92.38 370 ALA A C 1
ATOM 3027 O O . ALA A 1 370 ? -13.522 9.589 -2.369 1.00 92.38 370 ALA A O 1
ATOM 3028 N N . ILE A 1 371 ? -12.617 8.988 -0.394 1.00 91.44 371 ILE A N 1
ATOM 3029 C CA . ILE A 1 371 ? -13.578 7.915 -0.102 1.00 91.44 371 ILE A CA 1
ATOM 3030 C C . ILE A 1 371 ? -14.971 8.483 0.153 1.00 91.44 371 ILE A C 1
ATOM 3032 O O . ILE A 1 371 ? -15.931 7.980 -0.420 1.00 91.44 371 ILE A O 1
ATOM 3036 N N . LYS A 1 372 ? -15.090 9.552 0.947 1.00 88.38 372 LYS A N 1
ATOM 3037 C CA . LYS A 1 372 ? -16.372 10.226 1.200 1.00 88.38 372 LYS A CA 1
ATOM 3038 C C . LYS A 1 372 ? -17.021 10.703 -0.103 1.00 88.38 372 LYS A C 1
ATOM 3040 O O . LYS A 1 372 ? -18.172 10.397 -0.384 1.00 88.38 372 LYS A O 1
ATOM 3045 N N . ASN A 1 373 ? -16.262 11.399 -0.946 1.00 88.81 373 ASN A N 1
ATOM 3046 C CA . ASN A 1 373 ? -16.763 11.845 -2.245 1.00 88.81 373 ASN A CA 1
ATOM 3047 C C . ASN A 1 373 ? -17.151 10.658 -3.142 1.00 88.81 373 ASN A C 1
ATOM 3049 O O . ASN A 1 373 ? -18.129 10.740 -3.884 1.00 88.81 373 ASN A O 1
ATOM 3053 N N . TYR A 1 374 ? -16.391 9.561 -3.076 1.00 87.56 374 TYR A N 1
ATOM 3054 C CA . TYR A 1 374 ? -16.673 8.346 -3.832 1.00 87.56 374 TYR A CA 1
ATOM 3055 C C . TYR A 1 374 ? -17.952 7.643 -3.359 1.00 87.56 374 TYR A C 1
ATOM 3057 O O . TYR A 1 374 ? -18.744 7.228 -4.199 1.00 87.56 374 TYR A O 1
ATOM 3065 N N . SER A 1 375 ? -18.197 7.556 -2.049 1.00 84.88 375 SER A N 1
ATOM 3066 C CA . SER A 1 375 ? -19.406 6.931 -1.501 1.00 84.88 375 SER A CA 1
ATOM 3067 C C . SER A 1 375 ? -20.676 7.717 -1.838 1.00 84.88 375 SER A C 1
ATOM 3069 O O . SER A 1 375 ? -21.710 7.127 -2.147 1.00 84.88 375 SER A O 1
ATOM 3071 N N . GLU A 1 376 ? -20.597 9.049 -1.858 1.00 82.62 376 GLU A N 1
ATOM 3072 C CA . GLU A 1 376 ? -21.724 9.918 -2.213 1.00 82.62 376 GLU A CA 1
ATOM 3073 C C . GLU A 1 376 ? -22.031 9.886 -3.722 1.00 82.62 376 GLU A C 1
ATOM 3075 O O . GLU A 1 376 ? -23.190 9.757 -4.135 1.00 82.62 376 GLU A O 1
ATOM 3080 N N . ARG A 1 377 ? -20.992 9.997 -4.563 1.00 74.75 377 ARG A N 1
ATOM 3081 C CA . ARG A 1 377 ? -21.136 10.249 -6.010 1.00 74.75 377 ARG A CA 1
ATOM 3082 C C . ARG A 1 377 ? -21.002 9.006 -6.884 1.00 74.75 377 ARG A C 1
ATOM 3084 O O . ARG A 1 377 ? -21.456 9.028 -8.023 1.00 74.75 377 ARG A O 1
ATOM 3091 N N . GLY A 1 378 ? -20.390 7.934 -6.386 1.00 63.00 378 GLY A N 1
ATOM 3092 C CA . GLY A 1 378 ? -20.125 6.703 -7.138 1.00 63.00 378 GLY A CA 1
ATOM 3093 C C . GLY A 1 378 ? -19.019 6.802 -8.200 1.00 63.00 378 GLY A C 1
ATOM 3094 O O . GLY A 1 378 ? -18.508 5.761 -8.615 1.00 63.00 378 GLY A O 1
ATOM 3095 N N . TYR A 1 379 ? -18.600 8.008 -8.625 1.00 53.47 379 TYR A N 1
ATOM 3096 C CA . TYR A 1 379 ? -17.445 8.203 -9.516 1.00 53.47 379 TYR A CA 1
ATOM 3097 C C . TYR A 1 379 ? -16.649 9.486 -9.238 1.00 53.47 379 TYR A C 1
ATOM 3099 O O . TYR A 1 379 ? -17.277 10.554 -9.054 1.00 53.47 379 TYR A O 1
#

Radius of gyration: 30.03 Å; chains: 1; bounding box: 65×52×98 Å

pLDDT: mean 85.04, std 14.49, range [30.12, 97.56]

Foldseek 3Di:
DDDDPDDDLPPVVVVCVPPPVLVDLVQLLQVLCCLVVVQRGDQWHWDWDDDPPWIWIWIDGPPDDDIHIDTPVCSVVNSVVSCVPPQVVDDNVVSVVVVVCLLFLLCLDDLDPPDLPLQPVLADAQVLLVVLLVVLVVQLVVVVVVLCVVLVVLVVVHPVSSVVSVVVVVVVVVVVVVVVLVVLVVVVVVQVVQWDWDDCVRCVVLNVLQVVLCVSLVPPDRATETEHADFQAWAWDDRDPGIYTYGYPQLVVLCVVPHCLLVSLRSQLRVLCVSVVVNVSCVSSVSSPVPQLSQLSSLQSSSLSSLSRSCSRRVSSSSQNLLCVVQNSRCSSSDNSVVVLVVVVPDPDPCLVVVSSVHSHRDSSVSNVSSSCCSVPVD

Secondary structure (DSSP, 8-state):
-----------HHHHHHH-GGGGSHHHHHHHHHHHHHTS-BTTEEEEEEEETTEEEEEEEETTEEEEEEEETTHHHHHHHHHHHHTSTTS-HHHHHHHHHHHH--GGGSPPPSS-----GGG----HHHHHHHHHHHHHHHHHHHHHHHHHHHHHHH-HHHHHHHHHHHHHHHHHHHHHHHHHHHHHHHHHHHHSEEP-TTT-HHHHHHHHHHHHHTT-SSPPEEEEES-SS-EEEEEETTEEEEEEEHHHHHHHHTT-THHHHHHHHHHHHHHHTTHHHHHHHT-GGGGSTTHHHHHHHHHHHHHHHHHHHH-HHHHHHHHHHHHH-TTTGGGS-HHHHHHHHHH---HHHHHHGGG-SS--HHHHHHHHHHHHHH--

Sequence (379 aa):
MPTDSTNVLIDFKKWILFNKQLSDYQNVFDLYKAVEQRKSHGKVELLLERNELDENLIIQQENYNEALELSSENISEFLAYLKEHYLANQDIDEWFLGKTEQKDRSTNLQTGNKQAVSNVAEFHAHPKEAVYFRFRVFFSVLIYLLALVPVLTSFTVSTTQGLFGIFTVVTVVLIFALFRRFVQGLFVGTIKGHSVKLSENQFPEVYKIVVNQCKSLGIKEVPEVLVSEGHFNAFVTKLARSKYLMLYSEVLETAQRGDFKILEFVIAHELGHIKRKHLSIEGWLFPSKFIPFLSSAHSRACEYTCDRLGYHQSPQGALEGIMVLAAGKNIYSKINLKQYLEDAQMEDSFWVWFSEKFLSHPHTFKRLLAIKNYSERGY